Protein AF-0000000084405870 (afdb_homodimer)

pLDDT: mean 80.65, std 19.03, range [28.38, 98.62]

Radius of gyration: 29.76 Å; Cα contacts (8 Å, |Δi|>4): 780; chains: 2; bounding box: 58×84×65 Å

Nearest PDB structures (foldseek):
  8wt9-assembly1_D  TM=8.847E-01  e=5.067E-21  Escherichia coli
  8wt7-assembly1_C  TM=8.446E-01  e=1.705E-21  Escherichia coli
  8wt6-assembly1_D  TM=8.274E-01  e=4.726E-20  Escherichia coli
  5oen-assembly1_B  TM=4.008E-01  e=2.648E+00  Mus musculus
  8wt9-assembly1_D  TM=8.838E-01  e=2.246E-21  Escherichia coli

Sequence (552 aa):
MTHPTLVLGIDVAKAKFDVALLNAEDKYRSKVFPNTPVGYRQFLEWLTRHDAREAHLCMETTGAYGRDLARFLAQQQFVSVVNPAQIHAFGKTELTRAKTDKADARLIARYCQMHRPAPWVPPAEEIVILQALVHRLEDLLTLQTMENNRLEATEGPARESVETVLAVIQQQIDKVRQQIQSHIDQHPHLKKQKELLSSIPGIGDNTAATLLAFLCPLDRFRSVKQVVAYAGLNPCIRQSGQWAGKTPIAKAGNALLRTALYVTSRYKLGALSRAIMTHPTLVLGIDVAKAKFDVALLNAEDKYRSKVFPNTPVGYRQFLEWLTRHDAREAHLCMETTGAYGRDLARFLAQQQFVSVVNPAQIHAFGKTELTRAKTDKADARLIARYCQMHRPAPWVPPAEEIVILQALVHRLEDLLTLQTMENNRLEATEGPARESVETVLAVIQQQIDKVRQQIQSHIDQHPHLKKQKELLSSIPGIGDNTAATLLAFLCPLDRFRSVKQVVAYAGLNPCIRQSGQWAGKTPIAKAGNALLRTALYVTSRYKLGALSRAI

Organism: Acidithiobacillus ferrooxidans (NCBI:txid920)

Solvent-accessible surface area (backbone atoms only — not comparable to full-atom values): 29298 Å² total; per-residue (Å²): 128,85,66,70,67,34,24,25,4,37,32,62,39,75,68,30,30,26,36,17,37,32,41,81,82,75,46,76,50,69,53,75,37,48,59,42,76,68,24,50,52,50,49,52,49,51,27,49,77,65,74,39,64,75,25,43,33,24,31,49,60,46,68,63,50,28,50,64,56,50,52,57,38,44,75,74,36,56,28,20,61,39,29,50,68,57,54,52,52,52,37,62,74,65,66,63,78,72,86,42,62,65,48,46,2,41,50,37,12,51,48,35,64,74,65,58,67,52,70,46,74,79,72,53,67,72,38,53,53,43,36,43,38,50,52,43,45,52,51,40,53,50,51,45,51,55,40,52,56,45,45,76,55,41,62,68,71,40,24,53,50,38,52,53,53,44,52,52,41,52,53,46,43,55,50,47,53,50,49,49,52,52,53,32,64,75,31,65,73,49,35,56,51,41,55,52,45,53,68,30,73,77,39,46,71,67,42,36,51,46,46,51,34,69,50,54,62,46,77,78,31,90,38,44,66,47,48,42,49,51,30,62,70,51,80,73,73,65,72,88,83,78,79,66,77,71,69,55,58,43,72,70,60,24,52,54,39,31,53,40,42,50,51,28,50,76,25,63,49,65,54,50,42,73,68,66,130,85,67,67,67,33,24,24,4,36,32,64,39,75,67,31,32,25,36,18,37,32,42,82,84,74,46,76,52,68,53,74,37,47,58,44,77,68,23,51,53,51,49,53,50,50,27,50,76,65,76,40,67,72,26,42,34,24,32,50,60,45,68,63,52,28,50,63,54,50,52,57,38,45,76,74,36,56,28,21,61,38,28,50,67,57,54,52,53,51,37,61,74,66,65,63,78,73,88,43,61,64,49,46,2,41,50,39,13,50,47,37,64,74,64,57,65,53,69,47,74,79,74,55,67,73,37,53,52,42,36,43,38,50,51,44,44,52,52,40,52,51,50,44,51,56,39,52,57,46,46,76,54,42,61,68,72,40,25,53,51,38,50,55,53,45,52,52,43,53,53,47,44,54,50,46,54,50,50,50,51,52,54,34,64,73,31,67,71,50,35,54,51,42,54,54,44,51,70,31,74,78,39,45,71,67,40,37,50,46,46,52,34,69,50,54,63,48,76,78,31,89,36,42,64,48,49,42,49,52,30,61,69,51,80,74,73,64,72,89,84,80,80,65,76,72,71,54,60,43,70,71,60,26,53,53,38,31,54,41,43,50,51,29,48,76,24,64,51,66,54,48,41,74,69,65

Secondary structure (DSSP, 8-state):
----S-EEEEEE-SSEEEEEEE-TTS-EEEEEEESSHHHHHHHHHHHHHTT-TT-EEEEE--THHHHHHHHHHHTTS-EEEE-HHHHHHHHHHHT----SHHHHHHHHHHHHHHH-PPPP-PPPHHHHHHHHHHHHHHHHHHHHHHHHHHHHH--HHHHHHHHHHHHHHHHHHHHHHHHHHHHHHH-HHHHHHHHHHHTSTT--HHHHHHHHHHH-SGGG-S-HHHHHHHTT--TT----S---------HHHHHHHHHHHHHHHHS-THHHHHH-/----S-EEEEEE-SSEEEEEEE-TTS-EEEEEEESSHHHHHHHHHHHHHTT-TT-EEEEE--THHHHHHHHHHHTTS-EEEE-HHHHHHHHHHHT----SHHHHHHHHHHHHHHH-PPPP-PPPHHHHHHHHHHHHHHHHHHHHHHHHHHHHH--HHHHHHHHHHHHHHHHHHHHHHHHHHHHHHH-HHHHHHHHHHHTSTT--HHHHHHHHHHH-SGGG-SSHHHHHHHTT--S-----S---------HHHHHHHHHHHHHHHHS-THHHHHH-

Foldseek 3Di:
DPPLQKAKFWEWDQFKIKMWIQGNVRDIDIDMFTLDPVRLVVVCVVCVVVVNQAHEYEYEPPDPSCQVSLVVQLVRYQYYYAAVVVLVVQCVVVVDDDDDSNVSRSSRRVCCVVQVAHGDDDDDPLLVVLLVLLVVLVVLVVLLVVLVVVCVVDDDPVNVVSVVVNVVSVVVNVVSLVVNVVSQVVDPVSVVLLVLQVVFPQQDSSLSSLCSNFCPPVVVDQALVLLCVLLVVDPPPPDDDDPRNSRRTYPVSSVSNNVSVVSCVVPVSVSVRVSD/DPPLQKAKFWEWDQFKIKMWIQGNVRDIDIDMFTLDPVRLVVVCVVCVVVVNQAHAYEYEPPDPSCQVSLVVQLVRYQYAYAAVVVLVVQCVVVVDDDDDSNVSRSSRRVCCVVQVAHGDDDDDPLLVVLLVLLVVLVVLVVLLVVLVVVCVVDDDPVNVVSVVVNVVSVVVNVVSLVVSVVSQVVDPVSVVLLVLQVVFPQQDPSLSSLCSNFCPPVVVDPALVLLCVLLVVDPPPPDDDDPRHSSRTYPVSSVSNNVSVVSCVVPPSVSVRVSD

Structure (mmCIF, N/CA/C/O backbone):
data_AF-0000000084405870-model_v1
#
loop_
_entity.id
_entity.type
_entity.pdbx_description
1 polymer 'Uncharacterized protein'
#
loop_
_atom_site.group_PDB
_atom_site.id
_atom_site.type_symbol
_atom_site.label_atom_id
_atom_site.label_alt_id
_atom_site.label_comp_id
_atom_site.label_asym_id
_atom_site.label_entity_id
_atom_site.label_seq_id
_atom_site.pdbx_PDB_ins_code
_atom_site.Cartn_x
_atom_site.Cartn_y
_atom_site.Cartn_z
_atom_site.occupancy
_atom_site.B_iso_or_equiv
_atom_site.auth_seq_id
_atom_site.auth_comp_id
_atom_site.auth_asym_id
_atom_site.auth_atom_id
_atom_site.pdbx_PDB_model_num
ATOM 1 N N . MET A 1 1 ? -0.219 -49.469 -3.873 1 32.25 1 MET A N 1
ATOM 2 C CA . MET A 1 1 ? 0.465 -48.531 -4.77 1 32.25 1 MET A CA 1
ATOM 3 C C . MET A 1 1 ? 1.761 -48.031 -4.141 1 32.25 1 MET A C 1
ATOM 5 O O . MET A 1 1 ? 1.774 -47.625 -2.979 1 32.25 1 MET A O 1
ATOM 9 N N . THR A 1 2 ? 2.951 -48.438 -4.48 1 41.09 2 THR A N 1
ATOM 10 C CA . THR A 1 2 ? 4.246 -48.25 -3.834 1 41.09 2 THR A CA 1
ATOM 11 C C . THR A 1 2 ? 4.555 -46.781 -3.662 1 41.09 2 THR A C 1
ATOM 13 O O . THR A 1 2 ? 4.469 -46 -4.617 1 41.09 2 THR A O 1
ATOM 16 N N . HIS A 1 3 ? 4.191 -46.094 -2.576 1 49.72 3 HIS A N 1
ATOM 17 C CA . HIS A 1 3 ? 4.328 -44.688 -2.219 1 49.72 3 HIS A CA 1
ATOM 18 C C . HIS A 1 3 ? 5.652 -44.094 -2.723 1 49.72 3 HIS A C 1
ATOM 20 O O . HIS A 1 3 ? 6.684 -44.781 -2.664 1 49.72 3 HIS A O 1
ATOM 26 N N . PRO A 1 4 ? 5.547 -43.281 -3.785 1 57.09 4 PRO A N 1
ATOM 27 C CA . PRO A 1 4 ? 6.871 -42.812 -4.207 1 57.09 4 PRO A CA 1
ATOM 28 C C . PRO A 1 4 ? 7.812 -42.562 -3.029 1 57.09 4 PRO A C 1
ATOM 30 O O . PRO A 1 4 ? 7.402 -42 -2.014 1 57.09 4 PRO A O 1
ATOM 33 N N . THR A 1 5 ? 8.906 -43.312 -2.893 1 70.19 5 THR A N 1
ATOM 34 C CA . THR A 1 5 ? 9.906 -43.344 -1.835 1 70.19 5 THR A CA 1
ATOM 35 C C . THR A 1 5 ? 10.766 -42.094 -1.858 1 70.19 5 THR A C 1
ATOM 37 O O . THR A 1 5 ? 11.266 -41.656 -0.82 1 70.19 5 THR A O 1
ATOM 40 N N . LEU A 1 6 ? 10.695 -41.219 -3.018 1 90.88 6 LEU A N 1
ATOM 41 C CA . LEU A 1 6 ? 11.531 -40.031 -3.145 1 90.88 6 LEU A CA 1
ATOM 42 C C . LEU A 1 6 ? 10.68 -38.781 -3.273 1 90.88 6 LEU A C 1
ATOM 44 O O . LEU A 1 6 ? 9.688 -38.781 -4.012 1 90.88 6 LEU A O 1
ATOM 48 N N . VAL A 1 7 ? 10.977 -37.75 -2.42 1 96.06 7 VAL A N 1
ATOM 49 C CA . VAL A 1 7 ? 10.289 -36.469 -2.502 1 96.06 7 VAL A CA 1
ATOM 50 C C . VAL A 1 7 ? 11.305 -35.344 -2.754 1 96.06 7 VAL A C 1
ATOM 52 O O . VAL A 1 7 ? 12.469 -35.469 -2.373 1 96.06 7 VAL A O 1
ATOM 55 N N . LEU A 1 8 ? 10.82 -34.312 -3.432 1 97.31 8 LEU A N 1
ATOM 56 C CA . LEU A 1 8 ? 11.711 -33.188 -3.764 1 97.31 8 LEU A CA 1
ATOM 57 C C . LEU A 1 8 ? 11.016 -31.859 -3.551 1 97.31 8 LEU A C 1
ATOM 59 O O . LEU A 1 8 ? 9.891 -31.656 -4.012 1 97.31 8 LEU A O 1
ATOM 63 N N . GLY A 1 9 ? 11.664 -30.984 -2.77 1 97.56 9 GLY A N 1
ATOM 64 C CA . GLY A 1 9 ? 11.195 -29.625 -2.588 1 97.56 9 GLY A CA 1
ATOM 65 C C . GLY A 1 9 ? 11.859 -28.625 -3.527 1 97.56 9 GLY A C 1
ATOM 66 O O . GLY A 1 9 ? 13.055 -28.734 -3.799 1 97.56 9 GLY A O 1
ATOM 67 N N . ILE A 1 10 ? 11.078 -27.688 -4.035 1 97.31 10 ILE A N 1
ATOM 68 C CA . ILE A 1 10 ? 11.57 -26.656 -4.949 1 97.31 10 ILE A CA 1
ATOM 69 C C . ILE A 1 10 ? 11.25 -25.266 -4.391 1 97.31 10 ILE A C 1
ATOM 71 O O . ILE A 1 10 ? 10.086 -24.953 -4.141 1 97.31 10 ILE A O 1
ATOM 75 N N . ASP A 1 11 ? 12.242 -24.484 -4.176 1 95.44 11 ASP A N 1
ATOM 76 C CA . ASP A 1 11 ? 12.102 -23.062 -3.834 1 95.44 11 ASP A CA 1
ATOM 77 C C . ASP A 1 11 ? 12.461 -22.172 -5.02 1 95.44 11 ASP A C 1
ATOM 79 O O . ASP A 1 11 ? 13.625 -22.094 -5.414 1 95.44 11 ASP A O 1
ATOM 83 N N . VAL A 1 12 ? 11.477 -21.391 -5.52 1 94.88 12 VAL A N 1
ATOM 84 C CA . VAL A 1 12 ? 11.617 -20.719 -6.809 1 94.88 12 VAL A CA 1
ATOM 85 C C . VAL A 1 12 ? 11.859 -19.234 -6.582 1 94.88 12 VAL A C 1
ATOM 87 O O . VAL A 1 12 ? 11.117 -18.578 -5.844 1 94.88 12 VAL A O 1
ATOM 90 N N . ALA A 1 13 ? 12.891 -18.734 -7.195 1 91.25 13 ALA A N 1
ATOM 91 C CA . ALA A 1 13 ? 13.18 -17.297 -7.273 1 91.25 13 ALA A CA 1
ATOM 92 C C . ALA A 1 13 ? 13.188 -16.828 -8.727 1 91.25 13 ALA A C 1
ATOM 94 O O . ALA A 1 13 ? 12.938 -17.609 -9.641 1 91.25 13 ALA A O 1
ATOM 95 N N . LYS A 1 14 ? 13.375 -15.586 -8.891 1 87.56 14 LYS A N 1
ATOM 96 C CA . LYS A 1 14 ? 13.297 -14.969 -10.219 1 87.56 14 LYS A CA 1
ATOM 97 C C . LYS A 1 14 ? 14.32 -15.578 -11.164 1 87.56 14 LYS A C 1
ATOM 99 O O . LYS A 1 14 ? 13.977 -16.016 -12.266 1 87.56 14 LYS A O 1
ATOM 104 N N . ALA A 1 15 ? 15.531 -15.727 -10.734 1 92.44 15 ALA A N 1
ATOM 105 C CA . ALA A 1 15 ? 16.625 -16.094 -11.641 1 92.44 15 ALA A CA 1
ATOM 106 C C . ALA A 1 15 ? 16.984 -17.562 -11.492 1 92.44 15 ALA A C 1
ATOM 108 O O . ALA A 1 15 ? 17.625 -18.141 -12.375 1 92.44 15 ALA A O 1
ATOM 109 N N . LYS A 1 16 ? 16.609 -18.078 -10.375 1 95.56 16 LYS A N 1
ATOM 110 C CA . LYS A 1 16 ? 17.016 -19.453 -10.078 1 95.56 16 LYS A CA 1
ATOM 111 C C . LYS A 1 16 ? 15.977 -20.172 -9.219 1 95.56 16 LYS A C 1
ATOM 113 O O . LYS A 1 16 ? 15.039 -19.547 -8.719 1 95.56 16 LYS A O 1
ATOM 118 N N . PHE A 1 17 ? 16.109 -21.469 -9.156 1 96.75 17 PHE A N 1
ATOM 119 C CA . PHE A 1 17 ? 15.336 -22.219 -8.172 1 96.75 17 PHE A CA 1
ATOM 120 C C . PHE A 1 17 ? 16.203 -23.281 -7.488 1 96.75 17 PHE A C 1
ATOM 122 O O . PHE A 1 17 ? 17.078 -23.859 -8.117 1 96.75 17 PHE A O 1
ATOM 129 N N . ASP A 1 18 ? 16.047 -23.391 -6.184 1 97.5 18 ASP A N 1
ATOM 130 C CA . ASP A 1 18 ? 16.75 -24.359 -5.34 1 97.5 18 ASP A CA 1
ATOM 131 C C . ASP A 1 18 ? 15.922 -25.641 -5.164 1 97.5 18 ASP A C 1
ATOM 133 O O . ASP A 1 18 ? 14.711 -25.578 -4.977 1 97.5 18 ASP A O 1
ATOM 137 N N . VAL A 1 19 ? 16.656 -26.812 -5.25 1 98.06 19 VAL A N 1
ATOM 138 C CA . VAL A 1 19 ? 15.938 -28.078 -5.09 1 98.06 19 VAL A CA 1
ATOM 139 C C . VAL A 1 19 ? 16.594 -28.891 -3.979 1 98.06 19 VAL A C 1
ATOM 141 O O . VAL A 1 19 ? 17.781 -28.766 -3.723 1 98.06 19 VAL A O 1
ATOM 144 N N . ALA A 1 20 ? 15.812 -29.641 -3.34 1 97.94 20 ALA A N 1
ATOM 145 C CA . ALA A 1 20 ? 16.266 -30.594 -2.318 1 97.94 20 ALA A CA 1
ATOM 146 C C . ALA A 1 20 ? 15.578 -31.938 -2.473 1 97.94 20 ALA A C 1
ATOM 148 O O . ALA A 1 20 ? 14.367 -32.062 -2.254 1 97.94 20 ALA A O 1
ATOM 149 N N . LEU A 1 21 ? 16.328 -32.906 -2.854 1 97.56 21 LEU A N 1
ATOM 150 C CA . LEU A 1 21 ? 15.844 -34.281 -2.98 1 97.56 21 LEU A CA 1
ATOM 151 C C . LEU A 1 21 ? 15.984 -35.031 -1.663 1 97.56 21 LEU A C 1
ATOM 153 O O . LEU A 1 21 ? 17.078 -35.125 -1.112 1 97.56 21 LEU A O 1
ATOM 157 N N . LEU A 1 22 ? 14.883 -35.406 -1.164 1 95.88 22 LEU A N 1
ATOM 158 C CA . LEU A 1 22 ? 14.844 -36.156 0.083 1 95.88 22 LEU A CA 1
ATOM 159 C C . LEU A 1 22 ? 14.633 -37.625 -0.188 1 95.88 22 LEU A C 1
ATOM 161 O O . LEU A 1 22 ? 13.625 -38.031 -0.789 1 95.88 22 LEU A O 1
ATOM 165 N N . ASN A 1 23 ? 15.633 -38.438 0.302 1 89.88 23 ASN A N 1
ATOM 166 C CA . ASN A 1 23 ? 15.516 -39.875 0.049 1 89.88 23 ASN A CA 1
ATOM 167 C C . ASN A 1 23 ? 14.914 -40.594 1.243 1 89.88 23 ASN A C 1
ATOM 169 O O . ASN A 1 23 ? 14.484 -39.969 2.213 1 89.88 23 ASN A O 1
ATOM 173 N N . ALA A 1 24 ? 14.859 -41.938 1.13 1 85.81 24 ALA A N 1
ATOM 174 C CA . ALA A 1 24 ? 14.203 -42.781 2.135 1 85.81 24 ALA A CA 1
ATOM 175 C C . ALA A 1 24 ? 14.984 -42.75 3.449 1 85.81 24 ALA A C 1
ATOM 177 O O . ALA A 1 24 ? 14.422 -43.031 4.512 1 85.81 24 ALA A O 1
ATOM 178 N N . GLU A 1 25 ? 16.266 -42.5 3.396 1 87.75 25 GLU A N 1
ATOM 179 C CA . GLU A 1 25 ? 17.109 -42.469 4.582 1 87.75 25 GLU A CA 1
ATOM 180 C C . GLU A 1 25 ? 17.141 -41.062 5.207 1 87.75 25 GLU A C 1
ATOM 182 O O . GLU A 1 25 ? 17.969 -40.781 6.074 1 87.75 25 GLU A O 1
ATOM 187 N N . ASP A 1 26 ? 16.25 -40.188 4.73 1 89.44 26 ASP A N 1
ATOM 188 C CA . ASP A 1 26 ? 16.109 -38.812 5.234 1 89.44 26 ASP A CA 1
ATOM 189 C C . ASP A 1 26 ? 17.391 -38 4.988 1 89.44 26 ASP A C 1
ATOM 191 O O . ASP A 1 26 ? 17.797 -37.219 5.836 1 89.44 26 ASP A O 1
ATOM 195 N N . LYS A 1 27 ? 18.062 -38.375 3.914 1 92.81 27 LYS A N 1
ATOM 196 C CA . LYS A 1 27 ? 19.219 -37.594 3.465 1 92.81 27 LYS A CA 1
ATOM 197 C C . LYS A 1 27 ? 18.844 -36.688 2.297 1 92.81 27 LYS A C 1
ATOM 199 O O . LYS A 1 27 ? 18.109 -37.094 1.398 1 92.81 27 LYS A O 1
ATOM 204 N N . TYR A 1 28 ? 19.406 -35.469 2.357 1 95.56 28 TYR A N 1
ATOM 205 C CA . TYR A 1 28 ? 19.078 -34.5 1.337 1 95.56 28 TYR A CA 1
ATOM 206 C C . TYR A 1 28 ? 20.188 -34.375 0.295 1 95.56 28 TYR A C 1
ATOM 208 O O . TYR A 1 28 ? 21.359 -34.438 0.631 1 95.56 28 TYR A O 1
ATOM 216 N N . ARG A 1 29 ? 19.875 -34.312 -0.901 1 96.19 29 ARG A N 1
ATOM 217 C CA . ARG A 1 29 ? 20.719 -33.844 -1.995 1 96.19 29 ARG A CA 1
ATOM 218 C C . ARG A 1 29 ? 20.188 -32.562 -2.605 1 96.19 29 ARG A C 1
ATOM 220 O O . ARG A 1 29 ? 19.047 -32.5 -3.07 1 96.19 29 ARG A O 1
ATOM 227 N N . SER A 1 30 ? 20.969 -31.531 -2.557 1 96.75 30 SER A N 1
ATOM 228 C CA . SER A 1 30 ? 20.516 -30.219 -2.992 1 96.75 30 SER A CA 1
ATOM 229 C C . SER A 1 30 ? 21.25 -29.766 -4.242 1 96.75 30 SER A C 1
ATOM 231 O O . SER A 1 30 ? 22.391 -30.188 -4.492 1 96.75 30 SER A O 1
ATOM 233 N N . LYS A 1 31 ? 20.672 -28.953 -5.012 1 97.88 31 LYS A N 1
ATOM 234 C CA . LYS A 1 31 ? 21.25 -28.344 -6.203 1 97.88 31 LYS A CA 1
ATOM 235 C C . LYS A 1 31 ? 20.5 -27.078 -6.59 1 97.88 31 LYS A C 1
ATOM 237 O O . LYS A 1 31 ? 19.375 -26.859 -6.141 1 97.88 31 LYS A O 1
ATOM 242 N N . VAL A 1 32 ? 21.125 -26.219 -7.316 1 98.19 32 VAL A N 1
ATOM 243 C CA . VAL A 1 32 ? 20.516 -24.969 -7.801 1 98.19 32 VAL A CA 1
ATOM 244 C C . VAL A 1 32 ? 20.5 -24.969 -9.328 1 98.19 32 VAL A C 1
ATOM 246 O O . VAL A 1 32 ? 21.484 -25.375 -9.961 1 98.19 32 VAL A O 1
ATOM 249 N N . PHE A 1 33 ? 19.422 -24.531 -9.93 1 98.12 33 PHE A N 1
ATOM 250 C CA . PHE A 1 33 ? 19.297 -24.438 -11.375 1 98.12 33 PHE A CA 1
ATOM 251 C C . PHE A 1 33 ? 18.812 -23.062 -11.789 1 98.12 33 PHE A C 1
ATOM 253 O O . PHE A 1 33 ? 18.109 -22.391 -11.031 1 98.12 33 PHE A O 1
ATOM 260 N N . PRO A 1 34 ? 19.203 -22.609 -13.031 1 97.56 34 PRO A N 1
ATOM 261 C CA . PRO A 1 34 ? 18.609 -21.375 -13.555 1 97.56 34 PRO A CA 1
ATOM 262 C C . PRO A 1 34 ? 17.109 -21.5 -13.805 1 97.56 34 PRO A C 1
ATOM 264 O O . PRO A 1 34 ? 16.625 -22.547 -14.242 1 97.56 34 PRO A O 1
ATOM 267 N N . ASN A 1 35 ? 16.328 -20.484 -13.453 1 95.31 35 ASN A N 1
ATOM 268 C CA . ASN A 1 35 ? 14.898 -20.453 -13.711 1 95.31 35 ASN A CA 1
ATOM 269 C C . ASN A 1 35 ? 14.602 -20.078 -15.164 1 95.31 35 ASN A C 1
ATOM 271 O O . ASN A 1 35 ? 14.031 -19.031 -15.43 1 95.31 35 ASN A O 1
ATOM 275 N N . THR A 1 36 ? 15.062 -20.938 -16.062 1 95.5 36 THR A N 1
ATOM 276 C CA . THR A 1 36 ? 14.922 -20.844 -17.516 1 95.5 36 THR A CA 1
ATOM 277 C C . THR A 1 36 ? 14.633 -22.219 -18.125 1 95.5 36 THR A C 1
ATOM 279 O O . THR A 1 36 ? 14.844 -23.25 -17.469 1 95.5 36 THR A O 1
ATOM 282 N N . PRO A 1 37 ? 14.148 -22.266 -19.359 1 95.25 37 PRO A N 1
ATOM 283 C CA . PRO A 1 37 ? 13.898 -23.562 -20 1 95.25 37 PRO A CA 1
ATOM 284 C C . PRO A 1 37 ? 15.133 -24.453 -20.016 1 95.25 37 PRO A C 1
ATOM 286 O O . PRO A 1 37 ? 15.008 -25.672 -19.844 1 95.25 37 PRO A O 1
ATOM 289 N N . VAL A 1 38 ? 16.281 -23.797 -20.156 1 97.06 38 VAL A N 1
ATOM 290 C CA . VAL A 1 38 ? 17.531 -24.562 -20.109 1 97.06 38 VAL A CA 1
ATOM 291 C C . VAL A 1 38 ? 17.703 -25.156 -18.719 1 97.06 38 VAL A C 1
ATOM 293 O O . VAL A 1 38 ? 18.047 -26.344 -18.578 1 97.06 38 VAL A O 1
ATOM 296 N N . GLY A 1 39 ? 17.406 -24.375 -17.719 1 97.69 39 GLY A N 1
ATOM 297 C CA . GLY A 1 39 ? 17.5 -24.859 -16.359 1 97.69 39 GLY A CA 1
ATOM 298 C C . GLY A 1 39 ? 16.516 -25.953 -16.047 1 97.69 39 GLY A C 1
ATOM 299 O O . GLY A 1 39 ? 16.828 -26.875 -15.273 1 97.69 39 GLY A O 1
ATOM 300 N N . TYR A 1 40 ? 15.367 -25.938 -16.641 1 97.12 40 TYR A N 1
ATOM 301 C CA . TYR A 1 40 ? 14.359 -26.984 -16.453 1 97.12 40 TYR A CA 1
ATOM 302 C C . TYR A 1 40 ? 14.852 -28.328 -16.953 1 97.12 40 TYR A C 1
ATOM 304 O O . TYR A 1 40 ? 14.695 -29.344 -16.281 1 97.12 40 TYR A O 1
ATOM 312 N N . ARG A 1 41 ? 15.438 -28.266 -18.094 1 96.38 41 ARG A N 1
ATOM 313 C CA . ARG A 1 41 ? 15.945 -29.5 -18.703 1 96.38 41 ARG A CA 1
ATOM 314 C C . ARG A 1 41 ? 17.109 -30.062 -17.906 1 96.38 41 ARG A C 1
ATOM 316 O O . ARG A 1 41 ? 17.188 -31.281 -17.703 1 96.38 41 ARG A O 1
ATOM 323 N N . GLN A 1 42 ? 17.922 -29.109 -17.438 1 97.81 42 GLN A N 1
ATOM 324 C CA . GLN A 1 42 ? 19.031 -29.547 -16.609 1 97.81 42 GLN A CA 1
ATOM 325 C C . GLN A 1 42 ? 18.531 -30.219 -15.328 1 97.81 42 GLN A C 1
ATOM 327 O O . GLN A 1 42 ? 19.125 -31.203 -14.867 1 97.81 42 GLN A O 1
ATOM 332 N N . PHE A 1 43 ? 17.516 -29.688 -14.836 1 97.5 43 PHE A N 1
ATOM 333 C CA . PHE A 1 43 ? 16.906 -30.234 -13.625 1 97.5 43 PHE A CA 1
ATOM 334 C C . PHE A 1 43 ? 16.391 -31.641 -13.859 1 97.5 43 PHE A C 1
ATOM 336 O O . PHE A 1 43 ? 16.656 -32.562 -13.078 1 97.5 43 PHE A O 1
ATOM 343 N N . LEU A 1 44 ? 15.719 -31.891 -14.953 1 96.06 44 LEU A N 1
ATOM 344 C CA . LEU A 1 44 ? 15.203 -33.219 -15.297 1 96.06 44 LEU A CA 1
ATOM 345 C C . LEU A 1 44 ? 16.344 -34.219 -15.484 1 96.06 44 LEU A C 1
ATOM 347 O O . LEU A 1 44 ? 16.25 -35.375 -15.062 1 96.06 44 LEU A O 1
ATOM 351 N N . GLU A 1 45 ? 17.422 -33.688 -16.109 1 96.75 45 GLU A N 1
ATOM 352 C CA . GLU A 1 45 ? 18.594 -34.531 -16.297 1 96.75 45 GLU A CA 1
ATOM 353 C 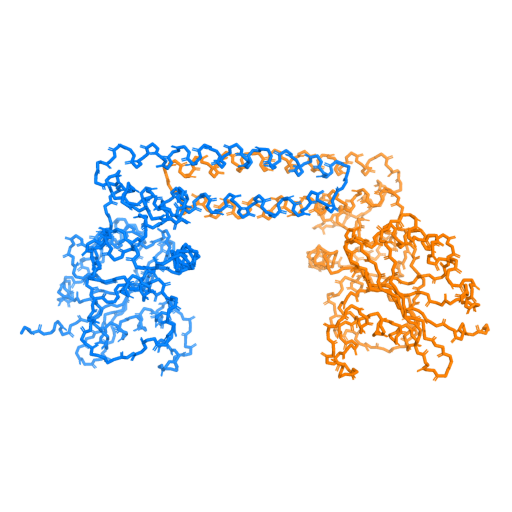C . GLU A 1 45 ? 19.203 -34.938 -14.953 1 96.75 45 GLU A C 1
ATOM 355 O O . GLU A 1 45 ? 19.609 -36.094 -14.766 1 96.75 45 GLU A O 1
ATOM 360 N N . TRP A 1 46 ? 19.234 -33.969 -14.164 1 97.25 46 TRP A N 1
ATOM 361 C CA . TRP A 1 46 ? 19.766 -34.188 -12.82 1 97.25 46 TRP A CA 1
ATOM 362 C C . TRP A 1 46 ? 18.906 -35.219 -12.086 1 97.25 46 TRP A C 1
ATOM 364 O O . TRP A 1 46 ? 19.438 -36.125 -11.414 1 97.25 46 TRP A O 1
ATOM 374 N N . LEU A 1 47 ? 17.625 -35.125 -12.172 1 95.56 47 LEU A N 1
ATOM 375 C CA . LEU A 1 47 ? 16.719 -36.125 -11.578 1 95.56 47 LEU A CA 1
ATOM 376 C C . LEU A 1 47 ? 16.984 -37.5 -12.141 1 95.56 47 LEU A C 1
ATOM 378 O O . LEU A 1 47 ? 16.984 -38.5 -11.391 1 95.56 47 LEU A O 1
ATOM 382 N N . THR A 1 48 ? 17.188 -37.594 -13.406 1 94.81 48 THR A N 1
ATOM 383 C CA . THR A 1 48 ? 17.453 -38.875 -14.078 1 94.81 48 THR A CA 1
ATOM 384 C C . THR A 1 48 ? 18.75 -39.469 -13.57 1 94.81 48 THR A C 1
ATOM 386 O O . THR A 1 48 ? 18.812 -40.688 -13.266 1 94.81 48 THR A O 1
ATOM 389 N N . ARG A 1 49 ? 19.781 -38.656 -13.453 1 95.56 49 ARG A N 1
ATOM 390 C CA . ARG A 1 49 ? 21.094 -39.094 -13.008 1 95.56 49 ARG A CA 1
ATOM 391 C C . ARG A 1 49 ? 21.031 -39.656 -11.594 1 95.56 49 ARG A C 1
ATOM 393 O O . ARG A 1 49 ? 21.781 -40.594 -11.25 1 95.56 49 ARG A O 1
ATOM 400 N N . HIS A 1 50 ? 20.094 -39.188 -10.867 1 94.31 50 HIS A N 1
ATOM 401 C CA . HIS A 1 50 ? 20 -39.625 -9.477 1 94.31 50 HIS A CA 1
ATOM 402 C C . HIS A 1 50 ? 18.844 -40.594 -9.281 1 94.31 50 HIS A C 1
ATOM 404 O O . HIS A 1 50 ? 18.359 -40.781 -8.156 1 94.31 50 HIS A O 1
ATOM 410 N N . ASP A 1 51 ? 18.312 -41.156 -10.344 1 92.12 51 ASP A N 1
ATOM 411 C CA . ASP A 1 51 ? 17.219 -42.125 -10.344 1 92.12 51 ASP A CA 1
ATOM 412 C C . ASP A 1 51 ? 16.016 -41.594 -9.57 1 92.12 51 ASP A C 1
ATOM 414 O O . ASP A 1 51 ? 15.445 -42.312 -8.742 1 92.12 51 ASP A O 1
ATOM 418 N N . ALA A 1 52 ? 15.695 -40.281 -9.836 1 92.69 52 ALA A N 1
ATOM 419 C CA . ALA A 1 52 ? 14.641 -39.625 -9.07 1 92.69 52 ALA A CA 1
ATOM 420 C C . ALA A 1 52 ? 13.555 -39.062 -9.992 1 92.69 52 ALA A C 1
ATOM 422 O O . ALA A 1 52 ? 12.836 -38.125 -9.625 1 92.69 52 ALA A O 1
ATOM 423 N N . ARG A 1 53 ? 13.375 -39.562 -11.164 1 91.69 53 ARG A N 1
ATOM 424 C CA . ARG A 1 53 ? 12.391 -39.094 -12.125 1 91.69 53 ARG A CA 1
ATOM 425 C C . ARG A 1 53 ? 10.969 -39.312 -11.617 1 91.69 53 ARG A C 1
ATOM 427 O O . ARG A 1 53 ? 10.047 -38.594 -11.992 1 91.69 53 ARG A O 1
ATOM 434 N N . GLU A 1 54 ? 10.875 -40.312 -10.719 1 91.12 54 GLU A N 1
ATOM 435 C CA . GLU A 1 54 ? 9.539 -40.625 -10.211 1 91.12 54 GLU A CA 1
ATOM 436 C C . GLU A 1 54 ? 9.273 -39.938 -8.875 1 91.12 54 GLU A C 1
ATOM 438 O O . GLU A 1 54 ? 8.25 -40.188 -8.234 1 91.12 54 GLU A O 1
ATOM 443 N N . ALA A 1 55 ? 10.188 -39.094 -8.562 1 93.94 55 ALA A N 1
ATOM 444 C CA . ALA A 1 55 ? 10.023 -38.375 -7.293 1 93.94 55 ALA A CA 1
ATOM 445 C C . ALA A 1 55 ? 8.789 -37.5 -7.316 1 93.94 55 ALA A C 1
ATOM 447 O O . ALA A 1 55 ? 8.43 -36.938 -8.367 1 93.94 55 ALA A O 1
ATOM 448 N N . HIS A 1 56 ? 8.141 -37.344 -6.137 1 95.25 56 HIS A N 1
ATOM 449 C CA . HIS A 1 56 ? 7.078 -36.344 -5.949 1 95.25 56 HIS A CA 1
ATOM 450 C C . HIS A 1 56 ? 7.652 -34.938 -5.754 1 95.25 56 HIS A C 1
ATOM 452 O O . HIS A 1 56 ? 8.266 -34.656 -4.719 1 95.25 56 HIS A O 1
ATOM 458 N N . LEU A 1 57 ? 7.445 -34.125 -6.746 1 96.81 57 LEU A N 1
ATOM 459 C CA . LEU A 1 57 ? 7.941 -32.75 -6.676 1 96.81 57 LEU A CA 1
ATOM 460 C C . LEU A 1 57 ? 6.926 -31.844 -5.988 1 96.81 57 LEU A C 1
ATOM 462 O O . LEU A 1 57 ? 5.719 -32 -6.184 1 96.81 57 LEU A O 1
ATOM 466 N N . CYS A 1 58 ? 7.488 -30.953 -5.195 1 96.06 58 CYS A N 1
ATOM 467 C CA . CYS A 1 58 ? 6.633 -30 -4.492 1 96.06 58 CYS A CA 1
ATOM 468 C C . CYS A 1 58 ? 7.234 -28.609 -4.512 1 96.06 58 CYS A C 1
ATOM 470 O O . CYS A 1 58 ? 8.438 -28.438 -4.316 1 96.06 58 CYS A O 1
ATOM 472 N N . MET A 1 59 ? 6.422 -27.609 -4.863 1 95 59 MET A N 1
ATOM 473 C CA . MET A 1 59 ? 6.887 -26.234 -4.832 1 95 59 MET A CA 1
ATOM 474 C C . MET A 1 59 ? 5.812 -25.312 -4.254 1 95 59 MET A C 1
ATOM 476 O O . MET A 1 59 ? 4.648 -25.688 -4.16 1 95 59 MET A O 1
ATOM 480 N N . GLU A 1 60 ? 6.289 -24.141 -3.807 1 89.44 60 GLU A N 1
ATOM 481 C CA . GLU A 1 60 ? 5.355 -23.125 -3.311 1 89.44 60 GLU A CA 1
ATOM 482 C C . GLU A 1 60 ? 4.848 -22.234 -4.441 1 89.44 60 GLU A C 1
ATOM 484 O O . GLU A 1 60 ? 5.539 -22.047 -5.441 1 89.44 60 GLU A O 1
ATOM 489 N N . THR A 1 61 ? 3.584 -21.812 -4.223 1 75.06 61 THR A N 1
ATOM 490 C CA . THR A 1 61 ? 3.07 -20.812 -5.148 1 75.06 61 THR A CA 1
ATOM 491 C C . THR A 1 61 ? 3.918 -19.547 -5.098 1 75.06 61 THR A C 1
ATOM 493 O O . THR A 1 61 ? 4.078 -18.938 -4.039 1 75.06 61 THR A O 1
ATOM 496 N N . THR A 1 62 ? 4.895 -19.312 -5.922 1 63.28 62 THR A N 1
ATOM 497 C CA . THR A 1 62 ? 5.816 -18.188 -5.859 1 63.28 62 THR A CA 1
ATOM 498 C C . THR A 1 62 ? 5.438 -17.125 -6.883 1 63.28 62 THR A C 1
ATOM 500 O O . THR A 1 62 ? 6.312 -16.5 -7.492 1 63.28 62 THR A O 1
ATOM 503 N N . GLY A 1 63 ? 4.18 -16.859 -6.977 1 65.31 63 GLY A N 1
ATOM 504 C CA . GLY A 1 63 ? 3.787 -15.797 -7.891 1 65.31 63 GLY A CA 1
ATOM 505 C C . GLY A 1 63 ? 4.168 -16.078 -9.328 1 65.31 63 GLY A C 1
ATOM 506 O O . GLY A 1 63 ? 4.074 -17.219 -9.789 1 65.31 63 GLY A O 1
ATOM 507 N N . ALA A 1 64 ? 4.746 -15.023 -10.148 1 70.19 64 ALA A N 1
ATOM 508 C CA . ALA A 1 64 ? 5.023 -15.102 -11.578 1 70.19 64 ALA A CA 1
ATOM 509 C C . ALA A 1 64 ? 6.266 -15.945 -11.859 1 70.19 64 ALA A C 1
ATOM 511 O O . ALA A 1 64 ? 6.383 -16.562 -12.922 1 70.19 64 ALA A O 1
ATOM 512 N N . TYR A 1 65 ? 7.027 -16.219 -10.828 1 79.25 65 TYR A N 1
ATOM 513 C CA . TYR A 1 65 ? 8.328 -16.828 -11.086 1 79.25 65 TYR A CA 1
ATOM 514 C C . TYR A 1 65 ? 8.211 -18.359 -11.141 1 79.25 65 TYR A C 1
ATOM 516 O O . TYR A 1 65 ? 9.086 -19.031 -11.688 1 79.25 65 TYR A O 1
ATOM 524 N N . GLY A 1 66 ? 7.215 -18.875 -10.562 1 87.19 66 GLY A N 1
ATOM 525 C CA . GLY A 1 66 ? 7.117 -20.328 -10.484 1 87.19 66 GLY A CA 1
ATOM 526 C C . GLY A 1 66 ? 6.16 -20.922 -11.5 1 87.19 66 GLY A C 1
ATOM 527 O O . GLY A 1 66 ? 6.141 -22.141 -11.711 1 87.19 66 GLY A O 1
ATOM 528 N N . ARG A 1 67 ? 5.504 -20.094 -12.203 1 82.56 67 ARG A N 1
ATOM 529 C CA . ARG A 1 67 ? 4.43 -20.547 -13.078 1 82.56 67 ARG A CA 1
ATOM 530 C C . ARG A 1 67 ? 4.977 -21.375 -14.234 1 82.56 67 ARG A C 1
ATOM 532 O O . ARG A 1 67 ? 4.469 -22.453 -14.523 1 82.56 67 ARG A O 1
ATOM 539 N N . ASP A 1 68 ? 5.949 -20.969 -14.891 1 87 68 ASP A N 1
ATOM 540 C CA . ASP A 1 68 ? 6.508 -21.656 -16.047 1 87 68 ASP A CA 1
ATOM 541 C C . ASP A 1 68 ? 7.141 -22.984 -15.633 1 87 68 ASP A C 1
ATOM 543 O O . ASP A 1 68 ? 6.973 -24 -16.312 1 87 68 ASP A O 1
ATOM 547 N N . LEU A 1 69 ? 7.82 -22.906 -14.547 1 93 69 LEU A N 1
ATOM 548 C CA . LEU A 1 69 ? 8.422 -24.141 -14.055 1 93 69 LEU A CA 1
ATOM 549 C C . LEU A 1 69 ? 7.355 -25.156 -13.688 1 93 69 LEU A C 1
ATOM 551 O O . LEU A 1 69 ? 7.457 -26.328 -14.07 1 93 69 LEU A O 1
ATOM 555 N N . ALA A 1 70 ? 6.352 -24.719 -12.992 1 91.19 70 ALA A N 1
ATOM 556 C CA . ALA A 1 70 ? 5.258 -25.594 -12.602 1 91.19 70 ALA A CA 1
ATOM 557 C C . ALA A 1 70 ? 4.605 -26.234 -13.82 1 91.19 70 ALA A C 1
ATOM 559 O O . ALA A 1 70 ? 4.359 -27.438 -13.844 1 91.19 70 ALA A O 1
ATOM 560 N N . ARG A 1 71 ? 4.332 -25.5 -14.828 1 87.44 71 ARG A N 1
ATOM 561 C CA . ARG A 1 71 ? 3.701 -25.984 -16.047 1 87.44 71 ARG A CA 1
ATOM 562 C C . ARG A 1 71 ? 4.602 -27 -16.766 1 87.44 71 ARG A C 1
ATOM 564 O O . ARG A 1 71 ? 4.129 -28.031 -17.234 1 87.44 71 ARG A O 1
ATOM 571 N N . PHE A 1 72 ? 5.824 -26.672 -16.844 1 92.44 72 PHE A N 1
ATOM 572 C CA . PHE A 1 72 ? 6.801 -27.562 -17.453 1 92.44 72 PHE A CA 1
ATOM 573 C C . PHE A 1 72 ? 6.824 -28.906 -16.75 1 92.44 72 PHE A C 1
ATOM 575 O O . PHE A 1 72 ? 6.75 -29.953 -17.391 1 92.44 72 PHE A O 1
ATOM 582 N N . LEU A 1 73 ? 6.855 -28.797 -15.438 1 94.06 73 LEU A N 1
ATOM 583 C CA . LEU A 1 73 ? 6.977 -30.016 -14.641 1 94.06 73 LEU A CA 1
ATOM 584 C C . LEU A 1 73 ? 5.684 -30.812 -14.672 1 94.06 73 LEU A C 1
ATOM 586 O O . LEU A 1 73 ? 5.715 -32.062 -14.656 1 94.06 73 LEU A O 1
ATOM 590 N N . ALA A 1 74 ? 4.594 -30.109 -14.672 1 90.69 74 ALA A N 1
ATOM 591 C CA . ALA A 1 74 ? 3.293 -30.781 -14.672 1 90.69 74 ALA A CA 1
ATOM 592 C C . ALA A 1 74 ? 3.129 -31.672 -15.906 1 90.69 74 ALA A C 1
ATOM 594 O O . ALA A 1 74 ? 2.371 -32.625 -15.883 1 90.69 74 ALA A O 1
ATOM 595 N N . GLN A 1 75 ? 3.812 -31.391 -16.922 1 89.06 75 GLN A N 1
ATOM 596 C CA . GLN A 1 75 ? 3.76 -32.156 -18.156 1 89.06 75 GLN A CA 1
ATOM 597 C C . GLN A 1 75 ? 4.645 -33.406 -18.062 1 89.06 75 GLN A C 1
ATOM 599 O O . GLN A 1 75 ? 4.48 -34.344 -18.828 1 89.06 75 GLN A O 1
ATOM 604 N N . GLN A 1 76 ? 5.547 -33.375 -17.125 1 85.88 76 GLN A N 1
ATOM 605 C CA . GLN A 1 76 ? 6.586 -34.406 -17.094 1 85.88 76 GLN A CA 1
ATOM 606 C C . GLN A 1 76 ? 6.414 -35.312 -15.883 1 85.88 76 GLN A C 1
ATOM 608 O O . GLN A 1 76 ? 6.754 -36.5 -15.945 1 85.88 76 GLN A O 1
ATOM 613 N N . GLN A 1 77 ? 6.082 -34.625 -14.844 1 84.69 77 GLN A N 1
ATOM 614 C CA . GLN A 1 77 ? 6.168 -35.344 -13.578 1 84.69 77 GLN A CA 1
ATOM 615 C C . GLN A 1 77 ? 5.035 -34.938 -12.641 1 84.69 77 GLN A C 1
ATOM 617 O O . GLN A 1 77 ? 4.246 -34.062 -12.953 1 84.69 77 GLN A O 1
ATOM 622 N N . PHE A 1 78 ? 4.98 -35.812 -11.562 1 86.69 78 PHE A N 1
ATOM 623 C CA . PHE A 1 78 ? 4.07 -35.531 -10.461 1 86.69 78 PHE A CA 1
ATOM 624 C C . PHE A 1 78 ? 4.566 -34.312 -9.664 1 86.69 78 PHE A C 1
ATOM 626 O O . PHE A 1 78 ? 5.605 -34.406 -9 1 86.69 78 PHE A O 1
ATOM 633 N N . VAL A 1 79 ? 3.898 -33.156 -9.859 1 93.12 79 VAL A N 1
ATOM 634 C CA . VAL A 1 79 ? 4.305 -31.969 -9.133 1 93.12 79 VAL A CA 1
ATOM 635 C C . VAL A 1 79 ? 3.113 -31.391 -8.383 1 93.12 79 VAL A C 1
ATOM 637 O O . VAL A 1 79 ? 1.995 -31.359 -8.906 1 93.12 79 VAL A O 1
ATOM 640 N N . SER A 1 80 ? 3.447 -31.062 -7.156 1 91.44 80 SER A N 1
ATOM 641 C CA . SER A 1 80 ? 2.461 -30.359 -6.344 1 91.44 80 SER A CA 1
ATOM 642 C C . SER A 1 80 ? 2.855 -28.906 -6.133 1 91.44 80 SER A C 1
ATOM 644 O O . SER A 1 80 ? 4.035 -28.594 -5.965 1 91.44 80 SER A O 1
ATOM 646 N N . VAL A 1 81 ? 1.852 -28.047 -6.273 1 89.25 81 VAL A N 1
ATOM 647 C CA . VAL A 1 81 ? 2.025 -26.625 -5.965 1 89.25 81 VAL A CA 1
ATOM 648 C C . VAL A 1 81 ? 1.194 -26.266 -4.738 1 89.25 81 VAL A C 1
ATOM 650 O O . VAL A 1 81 ? -0.032 -26.391 -4.75 1 89.25 81 VAL A O 1
ATOM 653 N N . VAL A 1 82 ? 1.999 -25.781 -3.664 1 84.69 82 VAL A N 1
ATOM 654 C CA . VAL A 1 82 ? 1.362 -25.641 -2.359 1 84.69 82 VAL A CA 1
ATOM 655 C C . VAL A 1 82 ? 1.367 -24.172 -1.942 1 84.69 82 VAL A C 1
ATOM 657 O O . VAL A 1 82 ? 2.297 -23.422 -2.268 1 84.69 82 VAL A O 1
ATOM 660 N N . ASN A 1 83 ? 0.354 -23.781 -1.233 1 76.31 83 ASN A N 1
ATOM 661 C CA . ASN A 1 83 ? 0.241 -22.438 -0.681 1 76.31 83 ASN A CA 1
ATOM 662 C C . ASN A 1 83 ? 1.383 -22.125 0.283 1 76.31 83 ASN A C 1
ATOM 664 O O . ASN A 1 83 ? 1.652 -22.906 1.201 1 76.31 83 ASN A O 1
ATOM 668 N N . PRO A 1 84 ? 1.989 -20.984 0.084 1 81.44 84 PRO A N 1
ATOM 669 C CA . PRO A 1 84 ? 3.109 -20.625 0.958 1 81.44 84 PRO A CA 1
ATOM 670 C C . PRO A 1 84 ? 2.721 -20.594 2.436 1 81.44 84 PRO A C 1
ATOM 672 O O . PRO A 1 84 ? 3.543 -20.922 3.297 1 81.44 84 PRO A O 1
ATOM 675 N N . ALA A 1 85 ? 1.502 -20.25 2.705 1 74.31 85 ALA A N 1
ATOM 676 C CA . ALA A 1 85 ? 1.044 -20.203 4.09 1 74.31 85 ALA A CA 1
ATOM 677 C C . ALA A 1 85 ? 1.127 -21.562 4.754 1 74.31 85 ALA A C 1
ATOM 679 O O . ALA A 1 85 ? 1.431 -21.672 5.945 1 74.31 85 ALA A O 1
ATOM 680 N N . GLN A 1 86 ? 0.848 -22.578 3.988 1 80.56 86 GLN A N 1
ATOM 681 C CA . GLN A 1 86 ? 0.921 -23.938 4.496 1 80.56 86 GLN A CA 1
ATOM 682 C C . GLN A 1 86 ? 2.363 -24.344 4.805 1 80.56 86 GLN A C 1
ATOM 684 O O . GLN A 1 86 ? 2.639 -24.938 5.848 1 80.56 86 GLN A O 1
ATOM 689 N N . ILE A 1 87 ? 3.176 -23.953 3.906 1 85.88 87 ILE A N 1
ATOM 690 C CA . ILE A 1 87 ? 4.586 -24.266 4.102 1 85.88 87 ILE A CA 1
ATOM 691 C C . ILE A 1 87 ? 5.125 -23.5 5.309 1 85.88 87 ILE A C 1
ATOM 693 O O . ILE A 1 87 ? 5.875 -24.062 6.117 1 85.88 87 ILE A O 1
ATOM 697 N N . HIS A 1 88 ? 4.711 -22.234 5.414 1 84.25 88 HIS A N 1
ATOM 698 C CA . HIS A 1 88 ? 5.125 -21.406 6.543 1 84.25 88 HIS A CA 1
ATOM 699 C C . HIS A 1 88 ? 4.629 -21.984 7.863 1 84.25 88 HIS A C 1
ATOM 701 O O . HIS A 1 88 ? 5.383 -22.062 8.836 1 84.25 88 HIS A O 1
ATOM 707 N N . ALA A 1 89 ? 3.418 -22.344 7.922 1 80.94 89 ALA A N 1
ATOM 708 C CA . ALA A 1 89 ? 2.852 -22.953 9.125 1 80.94 89 ALA A CA 1
ATOM 709 C C . ALA A 1 89 ? 3.584 -24.234 9.477 1 80.94 89 ALA A C 1
ATOM 711 O O . ALA A 1 89 ? 3.869 -24.5 10.656 1 80.94 89 ALA A O 1
ATOM 712 N N . PHE A 1 90 ? 3.789 -25.047 8.523 1 87.44 90 PHE A N 1
ATOM 713 C CA . PHE A 1 90 ? 4.523 -26.281 8.727 1 87.44 90 PHE A CA 1
ATOM 714 C C . PHE A 1 90 ? 5.91 -26.016 9.289 1 87.44 90 PHE A C 1
ATOM 716 O O . PHE A 1 90 ? 6.379 -26.719 10.18 1 87.44 90 PHE A O 1
ATOM 723 N N . GLY A 1 91 ? 6.578 -24.984 8.734 1 88.06 91 GLY A N 1
ATOM 724 C CA . GLY A 1 91 ? 7.891 -24.594 9.227 1 88.06 91 GLY A CA 1
ATOM 725 C C . GLY A 1 91 ? 7.902 -24.266 10.703 1 88.06 91 GLY A C 1
ATOM 726 O O . GLY A 1 91 ? 8.859 -24.578 11.414 1 88.06 91 GLY A O 1
ATOM 727 N N . LYS A 1 92 ? 6.871 -23.609 11.109 1 82.69 92 LYS A N 1
ATOM 728 C CA . LYS A 1 92 ? 6.75 -23.25 12.523 1 82.69 92 LYS A CA 1
ATOM 729 C C . LYS A 1 92 ? 6.664 -24.5 13.391 1 82.69 92 LYS A C 1
ATOM 731 O O . LYS A 1 92 ? 7.191 -24.516 14.508 1 82.69 92 LYS A O 1
ATOM 736 N N . THR A 1 93 ? 6.07 -25.453 12.891 1 82.94 93 THR A N 1
ATOM 737 C CA . THR A 1 93 ? 5.934 -26.703 13.641 1 82.94 93 THR A CA 1
ATOM 738 C C . THR A 1 93 ? 7.258 -27.453 13.688 1 82.94 93 THR A C 1
ATOM 740 O O . THR A 1 93 ? 7.531 -28.172 14.641 1 82.94 93 THR A O 1
ATOM 743 N N . GLU A 1 94 ? 7.977 -27.281 12.695 1 82.12 94 GLU A N 1
ATOM 744 C CA . GLU A 1 94 ? 9.242 -28 12.586 1 82.12 94 GLU A CA 1
ATOM 745 C C . GLU A 1 94 ? 10.367 -27.25 13.297 1 82.12 94 GLU A C 1
ATOM 747 O O . GLU A 1 94 ? 11.477 -27.766 13.422 1 82.12 94 GLU A O 1
ATOM 752 N N . LEU A 1 95 ? 9.992 -26.047 13.852 1 72.56 95 LEU A N 1
ATOM 753 C CA . LEU A 1 95 ? 10.938 -25.188 14.562 1 72.56 95 LEU A CA 1
ATOM 754 C C . LEU A 1 95 ? 12.164 -24.906 13.703 1 72.56 95 LEU A C 1
ATOM 756 O O . LEU A 1 95 ? 13.297 -24.953 14.188 1 72.56 95 LEU A O 1
ATOM 760 N N . THR A 1 96 ? 11.977 -24.859 12.477 1 71.81 96 THR A N 1
ATOM 761 C CA . THR A 1 96 ? 13.094 -24.531 11.602 1 71.81 96 THR A CA 1
ATOM 762 C C . THR A 1 96 ? 13.469 -23.062 11.719 1 71.81 96 THR A C 1
ATOM 764 O O . THR A 1 96 ? 12.594 -22.188 11.695 1 71.81 96 THR A O 1
ATOM 767 N N . ARG A 1 97 ? 14.727 -22.688 11.898 1 67.94 97 ARG A N 1
ATOM 768 C CA . ARG A 1 97 ? 15.203 -21.328 12.133 1 67.94 97 ARG A CA 1
ATOM 769 C C . ARG A 1 97 ? 15.883 -20.766 10.883 1 67.94 97 ARG A C 1
ATOM 771 O O . ARG A 1 97 ? 15.953 -19.547 10.695 1 67.94 97 ARG A O 1
ATOM 778 N N . ALA A 1 98 ? 16.469 -21.781 10.156 1 71.56 98 ALA A N 1
ATOM 779 C CA . ALA A 1 98 ? 17.266 -21.297 9.031 1 71.56 98 ALA A CA 1
ATOM 780 C C . ALA A 1 98 ? 16.391 -20.703 7.938 1 71.56 98 ALA A C 1
ATOM 782 O O . ALA A 1 98 ? 15.336 -21.266 7.617 1 71.56 98 ALA A O 1
ATOM 783 N N . LYS A 1 99 ? 16.656 -19.531 7.586 1 79.62 99 LYS A N 1
ATOM 784 C CA . LYS A 1 99 ? 15.922 -18.906 6.492 1 79.62 99 LYS A CA 1
ATOM 785 C C . LYS A 1 99 ? 16.828 -18.641 5.293 1 79.62 99 LYS A C 1
ATOM 787 O O . LYS A 1 99 ? 17.297 -17.516 5.113 1 79.62 99 LYS A O 1
ATOM 792 N N . THR A 1 100 ? 17.188 -19.812 4.641 1 88.38 100 THR A N 1
ATOM 793 C CA . THR A 1 100 ? 17.906 -19.781 3.367 1 88.38 100 THR A CA 1
ATOM 794 C C . THR A 1 100 ? 17.094 -20.484 2.277 1 88.38 100 THR A C 1
ATOM 796 O O . THR A 1 100 ? 16.188 -21.25 2.574 1 88.38 100 THR A O 1
ATOM 799 N N . ASP A 1 101 ? 17.5 -20.141 1.001 1 90.88 101 ASP A N 1
ATOM 800 C CA . ASP A 1 101 ? 16.812 -20.781 -0.115 1 90.88 101 ASP A CA 1
ATOM 801 C C . ASP A 1 101 ? 16.938 -22.297 -0.055 1 90.88 101 ASP A C 1
ATOM 803 O O . ASP A 1 101 ? 15.984 -23.031 -0.329 1 90.88 101 ASP A O 1
ATOM 807 N N . LYS A 1 102 ? 18.125 -22.734 0.351 1 91.94 102 LYS A N 1
ATOM 808 C CA . LYS A 1 102 ? 18.375 -24.172 0.505 1 91.94 102 LYS A CA 1
ATOM 809 C C . LYS A 1 102 ? 17.516 -24.766 1.614 1 91.94 102 LYS A C 1
ATOM 811 O O . LYS A 1 102 ? 16.891 -25.812 1.434 1 91.94 102 LYS A O 1
ATOM 816 N N . ALA A 1 103 ? 17.484 -24.109 2.707 1 93 103 ALA A N 1
ATOM 817 C CA . ALA A 1 103 ? 16.688 -24.562 3.838 1 93 103 ALA A CA 1
ATOM 818 C C . ALA A 1 103 ? 15.195 -24.562 3.484 1 93 103 ALA A C 1
ATOM 820 O O . ALA A 1 103 ? 14.453 -25.453 3.908 1 93 103 ALA A O 1
ATOM 821 N N . ASP A 1 104 ? 14.781 -23.578 2.697 1 94 104 ASP A N 1
ATOM 822 C CA . ASP A 1 104 ? 13.383 -23.516 2.283 1 94 104 ASP A CA 1
ATOM 823 C C . ASP A 1 104 ? 13.016 -24.688 1.381 1 94 104 ASP A C 1
ATOM 825 O O . ASP A 1 104 ? 11.961 -25.297 1.544 1 94 104 ASP A O 1
ATOM 829 N N . ALA A 1 105 ? 13.93 -25.016 0.523 1 96.25 105 ALA A N 1
ATOM 830 C CA . ALA A 1 105 ? 13.695 -26.172 -0.337 1 96.25 105 ALA A CA 1
ATOM 831 C C . ALA A 1 105 ? 13.586 -27.453 0.485 1 96.25 105 ALA A C 1
ATOM 833 O O . ALA A 1 105 ? 12.734 -28.312 0.205 1 96.25 105 ALA A O 1
ATOM 834 N N . ARG A 1 106 ? 14.414 -27.578 1.442 1 95.56 106 ARG A N 1
ATOM 835 C CA . ARG A 1 106 ? 14.375 -28.75 2.311 1 95.56 106 ARG A CA 1
ATOM 836 C C . ARG A 1 106 ? 13.062 -28.812 3.078 1 95.56 106 ARG A C 1
ATOM 838 O O . ARG A 1 106 ? 12.469 -29.891 3.215 1 95.56 106 ARG A O 1
ATOM 845 N N . LEU A 1 107 ? 12.664 -27.672 3.545 1 94.94 107 LEU A N 1
ATOM 846 C CA . LEU A 1 107 ? 11.398 -27.594 4.266 1 94.94 107 LEU A CA 1
ATOM 847 C C . LEU A 1 107 ? 10.242 -28.031 3.369 1 94.94 107 LEU A C 1
ATOM 849 O O . LEU A 1 107 ? 9.359 -28.766 3.803 1 94.94 107 LEU A O 1
ATOM 853 N N . ILE A 1 108 ? 10.258 -27.609 2.141 1 95.69 108 ILE A N 1
ATOM 854 C CA . ILE A 1 108 ? 9.203 -27.953 1.188 1 95.69 108 ILE A CA 1
ATOM 855 C C . ILE A 1 108 ? 9.219 -29.453 0.925 1 95.69 108 ILE A C 1
ATOM 857 O O . ILE A 1 108 ? 8.164 -30.078 0.846 1 95.69 108 ILE A O 1
ATOM 861 N N . ALA A 1 109 ? 10.398 -30.031 0.835 1 96.06 109 ALA A N 1
ATOM 862 C CA . ALA A 1 109 ? 10.523 -31.484 0.652 1 96.06 109 ALA A CA 1
ATOM 863 C C . ALA A 1 109 ? 9.922 -32.219 1.837 1 96.06 109 ALA A C 1
ATOM 865 O O . ALA A 1 109 ? 9.188 -33.219 1.654 1 96.06 109 ALA A O 1
ATOM 866 N N . ARG A 1 110 ? 10.297 -31.781 2.943 1 94.06 110 ARG A N 1
ATOM 867 C CA . ARG A 1 110 ? 9.781 -32.406 4.148 1 94.06 110 ARG A CA 1
ATOM 868 C C . ARG A 1 110 ? 8.258 -32.312 4.207 1 94.06 110 ARG A C 1
ATOM 870 O O . ARG A 1 110 ? 7.582 -33.281 4.574 1 94.06 110 ARG A O 1
ATOM 877 N N . TYR A 1 111 ? 7.746 -31.203 3.916 1 94.06 111 TYR A N 1
ATOM 878 C CA . TYR A 1 111 ? 6.297 -31.031 3.836 1 94.06 111 TYR A CA 1
ATOM 879 C C . TYR A 1 111 ? 5.68 -32.062 2.889 1 94.06 111 TYR A C 1
ATOM 881 O O . TYR A 1 111 ? 4.68 -32.688 3.225 1 94.06 111 TYR A O 1
ATOM 889 N N . CYS A 1 112 ? 6.293 -32.156 1.77 1 94.31 112 CYS A N 1
ATOM 890 C CA . CYS A 1 112 ? 5.82 -33.062 0.737 1 94.31 112 CYS A CA 1
ATOM 891 C C . CYS A 1 112 ? 5.832 -34.5 1.237 1 94.31 112 CYS A C 1
ATOM 893 O O . CYS A 1 112 ? 4.883 -35.25 1.006 1 94.31 112 CYS A O 1
ATOM 895 N N . GLN A 1 113 ? 6.824 -34.812 1.932 1 93.31 113 GLN A N 1
ATOM 896 C CA . GLN A 1 113 ? 6.953 -36.156 2.484 1 93.31 113 GLN A CA 1
ATOM 897 C C . GLN A 1 113 ? 5.836 -36.469 3.48 1 93.31 113 GLN A C 1
ATOM 899 O O . GLN A 1 113 ? 5.246 -37.531 3.455 1 93.31 113 GLN A O 1
ATOM 904 N N . MET A 1 114 ? 5.59 -35.5 4.238 1 91.19 114 MET A N 1
ATOM 905 C CA . MET A 1 114 ? 4.652 -35.719 5.336 1 91.19 114 MET A CA 1
ATOM 906 C C . MET A 1 114 ? 3.211 -35.625 4.848 1 91.19 114 MET A C 1
ATOM 908 O O . MET A 1 114 ? 2.361 -36.406 5.254 1 91.19 114 MET A O 1
ATOM 912 N N . HIS A 1 115 ? 2.914 -34.656 3.994 1 89.56 115 HIS A N 1
ATOM 913 C CA . HIS A 1 115 ? 1.523 -34.344 3.684 1 89.56 115 HIS A CA 1
ATOM 914 C C . HIS A 1 115 ? 1.105 -34.969 2.354 1 89.56 115 HIS A C 1
ATOM 916 O O . HIS A 1 115 ? -0.087 -35.125 2.086 1 89.56 115 HIS A O 1
ATOM 922 N N . ARG A 1 116 ? 2.039 -35.25 1.498 1 89.38 116 ARG A N 1
ATOM 923 C CA . ARG A 1 116 ? 1.789 -35.844 0.194 1 89.38 116 ARG A CA 1
ATOM 924 C C . ARG A 1 116 ? 0.672 -35.125 -0.544 1 89.38 116 ARG A C 1
ATOM 926 O O . ARG A 1 116 ? -0.348 -35.719 -0.888 1 89.38 116 ARG A O 1
ATOM 933 N N . PRO A 1 117 ? 0.911 -33.844 -0.802 1 88.56 117 PRO A N 1
ATOM 934 C CA . PRO A 1 117 ? -0.138 -33.031 -1.437 1 88.56 117 PRO A CA 1
ATOM 935 C C . PRO A 1 117 ? -0.512 -33.562 -2.826 1 88.56 117 PRO A C 1
ATOM 937 O O . PRO A 1 117 ? 0.287 -34.25 -3.473 1 88.56 117 PRO A O 1
ATOM 940 N N . ALA A 1 118 ? -1.731 -33.281 -3.303 1 83.31 118 ALA A N 1
ATOM 941 C CA . ALA A 1 118 ? -2.254 -33.719 -4.598 1 83.31 118 ALA A CA 1
ATOM 942 C C . ALA A 1 118 ? -1.478 -33.062 -5.742 1 83.31 118 ALA A C 1
ATOM 944 O O . ALA A 1 118 ? -0.894 -32 -5.582 1 83.31 118 ALA A O 1
ATOM 945 N N . PRO A 1 119 ? -1.472 -33.781 -6.883 1 86.62 119 PRO A N 1
ATOM 946 C CA . PRO A 1 119 ? -0.814 -33.156 -8.047 1 86.62 119 PRO A CA 1
ATOM 947 C C . PRO A 1 119 ? -1.475 -31.859 -8.484 1 86.62 119 PRO A C 1
ATOM 949 O O . PRO A 1 119 ? -2.699 -31.719 -8.406 1 86.62 119 PRO A O 1
ATOM 952 N N . TRP A 1 120 ? -0.663 -31.016 -8.906 1 84.12 120 TRP A N 1
ATOM 953 C CA . TRP A 1 120 ? -1.137 -29.734 -9.414 1 84.12 120 TRP A CA 1
ATOM 954 C C . TRP A 1 120 ? -1.561 -29.859 -10.875 1 84.12 120 TRP A C 1
ATOM 956 O O . TRP A 1 120 ? -0.845 -30.438 -11.688 1 84.12 120 TRP A O 1
ATOM 966 N N . VAL A 1 121 ? -2.732 -29.391 -11.148 1 79.31 121 VAL A N 1
ATOM 967 C CA . VAL A 1 121 ? -3.23 -29.344 -12.523 1 79.31 121 VAL A CA 1
ATOM 968 C C . VAL A 1 121 ? -3.188 -27.906 -13.039 1 79.31 121 VAL A C 1
ATOM 970 O O . VAL A 1 121 ? -3.814 -27.016 -12.461 1 79.31 121 VAL A O 1
ATOM 973 N N . PRO A 1 122 ? -2.404 -27.719 -14.109 1 81.62 122 PRO A N 1
ATOM 974 C CA . PRO A 1 122 ? -2.379 -26.359 -14.648 1 81.62 122 PRO A CA 1
ATOM 975 C C . PRO A 1 122 ? -3.756 -25.875 -15.094 1 81.62 122 PRO A C 1
ATOM 977 O O . PRO A 1 122 ? -4.508 -26.641 -15.711 1 81.62 122 PRO A O 1
ATOM 980 N N . PRO A 1 123 ? -4.016 -24.703 -14.664 1 79.44 123 PRO A N 1
ATOM 981 C CA . PRO A 1 123 ? -5.285 -24.172 -15.172 1 79.44 123 PRO A CA 1
ATOM 982 C C . PRO A 1 123 ? -5.277 -23.969 -16.688 1 79.44 123 PRO A C 1
ATOM 984 O O . PRO A 1 123 ? -4.215 -23.797 -17.281 1 79.44 123 PRO A O 1
ATOM 987 N N . ALA A 1 124 ? -6.516 -24.078 -17.281 1 83.25 124 ALA A N 1
ATOM 988 C CA . ALA A 1 124 ? -6.66 -23.797 -18.703 1 83.25 124 ALA A CA 1
ATOM 989 C C . ALA A 1 124 ? -6.223 -22.375 -19.031 1 83.25 124 ALA A C 1
ATOM 991 O O . ALA A 1 124 ? -6.27 -21.484 -18.172 1 83.25 124 ALA A O 1
ATOM 992 N N . GLU A 1 125 ? -5.77 -22.172 -20.219 1 84.56 125 GLU A N 1
ATOM 993 C CA . GLU A 1 125 ? -5.25 -20.875 -20.641 1 84.56 125 GLU A CA 1
ATOM 994 C C . GLU A 1 125 ? -6.289 -19.766 -20.438 1 84.56 125 GLU A C 1
ATOM 996 O O . GLU A 1 125 ? -5.949 -18.656 -20.047 1 84.56 125 GLU A O 1
ATOM 1001 N N . GLU A 1 126 ? -7.516 -20.109 -20.766 1 89.81 126 GLU A N 1
ATOM 1002 C CA . GLU A 1 126 ? -8.57 -19.109 -20.641 1 89.81 126 GLU A CA 1
ATOM 1003 C C . GLU A 1 126 ? -8.758 -18.703 -19.188 1 89.81 126 GLU A C 1
ATOM 1005 O O . GLU A 1 126 ? -9.133 -17.562 -18.906 1 89.81 126 GLU A O 1
ATOM 1010 N N . ILE A 1 127 ? -8.445 -19.594 -18.312 1 86.25 127 ILE A N 1
ATOM 1011 C CA . ILE A 1 127 ? -8.555 -19.312 -16.891 1 86.25 127 ILE A CA 1
ATOM 1012 C C . ILE A 1 127 ? -7.387 -18.422 -16.453 1 86.25 127 ILE A C 1
ATOM 1014 O O . ILE A 1 127 ? -7.57 -17.469 -15.688 1 86.25 127 ILE A O 1
ATOM 1018 N N . VAL A 1 128 ? -6.262 -18.719 -16.938 1 84.5 128 VAL A N 1
ATOM 1019 C CA . VAL A 1 128 ? -5.062 -17.953 -16.609 1 84.5 128 VAL A CA 1
ATOM 1020 C C . VAL A 1 128 ? -5.238 -16.5 -17.047 1 84.5 128 VAL A C 1
ATOM 1022 O O . VAL A 1 128 ? -4.93 -15.57 -16.281 1 84.5 128 VAL A O 1
ATOM 1025 N N . ILE A 1 129 ? -5.77 -16.328 -18.203 1 90.19 129 ILE A N 1
ATOM 1026 C CA . ILE A 1 129 ? -5.996 -14.992 -18.734 1 90.19 129 ILE A CA 1
ATOM 1027 C C . ILE A 1 129 ? -7.043 -14.266 -17.891 1 90.19 129 ILE A C 1
ATOM 1029 O O . ILE A 1 129 ? -6.867 -13.102 -17.547 1 90.19 129 ILE A O 1
ATOM 1033 N N . LEU A 1 130 ? -8.062 -14.992 -17.562 1 91.69 130 LEU A N 1
ATOM 1034 C CA . LEU A 1 130 ? -9.117 -14.406 -16.75 1 91.69 130 LEU A CA 1
ATOM 1035 C C . LEU A 1 130 ? -8.578 -14 -15.383 1 91.69 130 LEU A C 1
ATOM 1037 O O . LEU A 1 130 ? -8.898 -12.922 -14.883 1 91.69 130 LEU A O 1
ATOM 1041 N N . GLN A 1 131 ? -7.773 -14.82 -14.805 1 87.25 131 GLN A N 1
ATOM 1042 C CA . GLN A 1 131 ? -7.164 -14.531 -13.508 1 87.25 131 GLN A CA 1
ATOM 1043 C C . GLN A 1 131 ? -6.328 -13.258 -13.57 1 87.25 131 GLN A C 1
ATOM 1045 O O . GLN A 1 131 ? -6.41 -12.414 -12.672 1 87.25 131 GLN A O 1
ATOM 1050 N N . ALA A 1 132 ? -5.602 -13.133 -14.625 1 89.81 132 ALA A N 1
ATOM 1051 C CA . ALA A 1 132 ? -4.754 -11.953 -14.789 1 89.81 132 ALA A CA 1
ATOM 1052 C C . ALA A 1 132 ? -5.594 -10.688 -14.891 1 89.81 132 ALA A C 1
ATOM 1054 O O . ALA A 1 132 ? -5.254 -9.664 -14.297 1 89.81 132 ALA A O 1
ATOM 1055 N N . LEU A 1 133 ? -6.656 -10.805 -15.617 1 95.06 133 LEU A N 1
ATOM 1056 C CA . LEU A 1 133 ? -7.527 -9.648 -15.812 1 95.06 133 LEU A CA 1
ATOM 1057 C C . LEU A 1 133 ? -8.227 -9.281 -14.508 1 95.06 133 LEU A C 1
ATOM 1059 O O . LEU A 1 133 ? -8.344 -8.102 -14.172 1 95.06 133 LEU A O 1
ATOM 1063 N N . VAL A 1 134 ? -8.664 -10.266 -13.82 1 92.62 134 VAL A N 1
ATOM 1064 C CA . VAL A 1 134 ? -9.359 -10.031 -12.555 1 92.62 134 VAL A CA 1
ATOM 1065 C C . VAL A 1 134 ? -8.391 -9.422 -11.547 1 92.62 134 VAL A C 1
ATOM 1067 O O . VAL A 1 134 ? -8.734 -8.477 -10.836 1 92.62 134 VAL A O 1
ATOM 1070 N N . HIS A 1 135 ? -7.172 -9.906 -11.508 1 90.88 135 HIS A N 1
ATOM 1071 C CA . HIS A 1 135 ? -6.148 -9.344 -10.633 1 90.88 135 HIS A CA 1
ATOM 1072 C C . HIS A 1 135 ? -5.867 -7.883 -10.977 1 90.88 135 HIS A C 1
ATOM 1074 O O . HIS A 1 135 ? -5.73 -7.043 -10.086 1 90.88 135 HIS A O 1
ATOM 1080 N N . ARG A 1 136 ? -5.797 -7.629 -12.234 1 95.44 136 ARG A N 1
ATOM 1081 C CA . ARG A 1 136 ? -5.52 -6.266 -12.68 1 95.44 136 ARG A CA 1
ATOM 1082 C C . ARG A 1 136 ? -6.637 -5.316 -12.258 1 95.44 136 ARG A C 1
ATOM 1084 O O . ARG A 1 136 ? -6.375 -4.188 -11.836 1 95.44 136 ARG A O 1
ATOM 1091 N N . LEU A 1 137 ? -7.844 -5.805 -12.438 1 96 137 LEU A N 1
ATOM 1092 C CA . LEU A 1 137 ? -8.977 -4.984 -12.016 1 96 137 LEU A CA 1
ATOM 1093 C C . LEU A 1 137 ? -8.867 -4.629 -10.539 1 96 137 LEU A C 1
ATOM 1095 O O . LEU A 1 137 ? -9.07 -3.473 -10.156 1 96 137 LEU A O 1
ATOM 1099 N N . GLU A 1 138 ? -8.516 -5.59 -9.75 1 93 138 GLU A N 1
ATOM 1100 C CA . GLU A 1 138 ? -8.359 -5.355 -8.32 1 93 138 GLU A CA 1
ATOM 1101 C C . GLU A 1 138 ? -7.25 -4.34 -8.047 1 93 138 GLU A C 1
ATOM 1103 O O . GLU A 1 138 ? -7.391 -3.479 -7.176 1 93 138 GLU A O 1
ATOM 1108 N N . ASP A 1 139 ? -6.141 -4.477 -8.734 1 95.38 139 ASP A N 1
ATOM 1109 C CA . ASP A 1 139 ? -5.047 -3.52 -8.625 1 95.38 139 ASP A CA 1
ATOM 1110 C C . ASP A 1 139 ? -5.531 -2.098 -8.898 1 95.38 139 ASP A C 1
ATOM 1112 O O . ASP A 1 139 ? -5.203 -1.17 -8.148 1 95.38 139 ASP A O 1
ATOM 1116 N N . LEU A 1 140 ? -6.289 -1.941 -9.992 1 97.81 140 LEU A N 1
ATOM 1117 C CA . LEU A 1 140 ? -6.766 -0.631 -10.422 1 97.81 140 LEU A CA 1
ATOM 1118 C C . LEU A 1 140 ? -7.723 -0.038 -9.391 1 97.81 140 LEU A C 1
ATOM 1120 O O . LEU A 1 140 ? -7.68 1.163 -9.117 1 97.81 140 LEU A O 1
ATOM 1124 N N . LEU A 1 141 ? -8.539 -0.878 -8.859 1 95.75 141 LEU A N 1
ATOM 1125 C CA . LEU A 1 141 ? -9.469 -0.403 -7.844 1 95.75 141 LEU A CA 1
ATOM 1126 C C . LEU A 1 141 ? -8.734 0.06 -6.594 1 95.75 141 LEU A C 1
ATOM 1128 O O . LEU A 1 141 ? -9.117 1.054 -5.973 1 95.75 141 LEU A O 1
ATOM 1132 N N . THR A 1 142 ? -7.695 -0.625 -6.27 1 95.44 142 THR A N 1
ATOM 1133 C CA . THR A 1 142 ? -6.848 -0.223 -5.152 1 95.44 142 THR A CA 1
ATOM 1134 C C . THR A 1 142 ? -6.184 1.124 -5.434 1 95.44 142 THR A C 1
ATOM 1136 O O . THR A 1 142 ? -6.191 2.014 -4.578 1 95.44 142 THR A O 1
ATOM 1139 N N . LEU A 1 143 ? -5.645 1.277 -6.602 1 97.44 143 LEU A N 1
ATOM 1140 C CA . LEU A 1 143 ? -5.039 2.541 -7.008 1 97.44 143 LEU A CA 1
ATOM 1141 C C . LEU A 1 143 ? -6.059 3.674 -6.961 1 97.44 143 LEU A C 1
ATOM 1143 O O . LEU A 1 143 ? -5.742 4.781 -6.52 1 97.44 143 LEU A O 1
ATOM 1147 N N . GLN A 1 144 ? -7.246 3.369 -7.426 1 97.44 144 GLN A N 1
ATOM 1148 C CA . GLN A 1 144 ? -8.312 4.363 -7.418 1 97.44 144 GLN A CA 1
ATOM 1149 C C . GLN A 1 144 ? -8.602 4.852 -6.004 1 97.44 144 GLN A C 1
ATOM 1151 O O . GLN A 1 144 ? -8.719 6.055 -5.766 1 97.44 144 GLN A O 1
ATOM 1156 N N . THR A 1 145 ? -8.688 3.891 -5.148 1 95.69 145 THR A N 1
ATOM 1157 C CA . THR A 1 145 ? -8.969 4.238 -3.762 1 95.69 145 THR A CA 1
ATOM 1158 C C . THR A 1 145 ? -7.855 5.102 -3.182 1 95.69 145 THR A C 1
ATOM 1160 O O . THR A 1 145 ? -8.125 6.121 -2.541 1 95.69 145 THR A O 1
ATOM 1163 N N . MET A 1 146 ? -6.633 4.727 -3.391 1 95.25 146 MET A N 1
ATOM 1164 C CA . MET A 1 146 ? -5.48 5.492 -2.92 1 95.25 146 MET A CA 1
ATOM 1165 C C . MET A 1 146 ? -5.52 6.918 -3.451 1 95.25 146 MET A C 1
ATOM 1167 O O . MET A 1 146 ? -5.367 7.875 -2.688 1 95.25 146 MET A O 1
ATOM 1171 N N . GLU A 1 147 ? -5.738 7.098 -4.727 1 97.19 147 GLU A N 1
ATOM 1172 C CA . GLU A 1 147 ? -5.719 8.414 -5.359 1 97.19 147 GLU A CA 1
ATOM 1173 C C . GLU A 1 147 ? -6.93 9.242 -4.934 1 97.19 147 GLU A C 1
ATOM 1175 O O . GLU A 1 147 ? -6.832 10.469 -4.816 1 97.19 147 GLU A O 1
ATOM 1180 N N . ASN A 1 148 ? -8.078 8.578 -4.715 1 95.25 148 ASN A N 1
ATOM 1181 C CA . ASN A 1 148 ? -9.242 9.297 -4.211 1 95.25 148 ASN A CA 1
ATOM 1182 C C . ASN A 1 148 ? -8.977 9.891 -2.828 1 95.25 148 ASN A C 1
ATOM 1184 O O . ASN A 1 148 ? -9.344 11.031 -2.559 1 95.25 148 ASN A O 1
ATOM 1188 N N . ASN A 1 149 ? -8.352 9.102 -2.016 1 89.19 149 ASN A N 1
ATOM 1189 C CA . ASN A 1 149 ? -7.996 9.609 -0.695 1 89.19 149 ASN A CA 1
ATOM 1190 C C . ASN A 1 149 ? -7.043 10.797 -0.789 1 89.19 149 ASN A C 1
ATOM 1192 O O . ASN A 1 149 ? -7.184 11.773 -0.049 1 89.19 149 ASN A O 1
ATOM 1196 N N . ARG A 1 150 ? -6.129 10.758 -1.645 1 91.75 150 ARG A N 1
ATOM 1197 C CA . ARG A 1 150 ? -5.172 11.836 -1.854 1 91.75 150 ARG A CA 1
ATOM 1198 C C . ARG A 1 150 ? -5.863 13.078 -2.402 1 91.75 150 ARG A C 1
ATOM 1200 O O . ARG A 1 150 ? -5.504 14.203 -2.051 1 91.75 150 ARG A O 1
ATOM 1207 N N . LEU A 1 151 ? -6.812 12.844 -3.322 1 91.94 151 LEU A N 1
ATOM 1208 C CA . LEU A 1 151 ? -7.562 13.945 -3.924 1 91.94 151 LEU A CA 1
ATOM 1209 C C . LEU A 1 151 ? -8.234 14.789 -2.852 1 91.94 151 LEU A C 1
ATOM 1211 O O . LEU A 1 151 ? -8.266 16.016 -2.955 1 91.94 151 LEU A O 1
ATOM 1215 N N . GLU A 1 152 ? -8.703 14.148 -1.807 1 83.62 152 GLU A N 1
ATOM 1216 C CA . GLU A 1 152 ? -9.398 14.836 -0.729 1 83.62 152 GLU A CA 1
ATOM 1217 C C . GLU A 1 152 ? -8.438 15.656 0.119 1 83.62 152 GLU A C 1
ATOM 1219 O O . GLU A 1 152 ? -8.812 16.688 0.685 1 83.62 152 GLU A O 1
ATOM 1224 N N . ALA A 1 153 ? -7.18 15.281 0.107 1 79.62 153 ALA A N 1
ATOM 1225 C CA . ALA A 1 153 ? -6.23 15.859 1.057 1 79.62 153 ALA A CA 1
ATOM 1226 C C . ALA A 1 153 ? -5.273 16.812 0.359 1 79.62 153 ALA A C 1
ATOM 1228 O O . ALA A 1 153 ? -4.352 17.344 0.983 1 79.62 153 ALA A O 1
ATOM 1229 N N . THR A 1 154 ? -5.465 17 -0.944 1 85.12 154 THR A N 1
ATOM 1230 C CA . THR A 1 154 ? -4.469 17.75 -1.702 1 85.12 154 THR A CA 1
ATOM 1231 C C . THR A 1 154 ? -5.117 18.906 -2.461 1 85.12 154 THR A C 1
ATOM 1233 O O . THR A 1 154 ? -6.301 18.844 -2.801 1 85.12 154 THR A O 1
ATOM 1236 N N . GLU A 1 155 ? -4.32 19.953 -2.602 1 83.81 155 GLU A N 1
ATOM 1237 C CA . GLU A 1 155 ? -4.785 21.125 -3.34 1 83.81 155 GLU A CA 1
ATOM 1238 C C . GLU A 1 155 ? -3.734 21.594 -4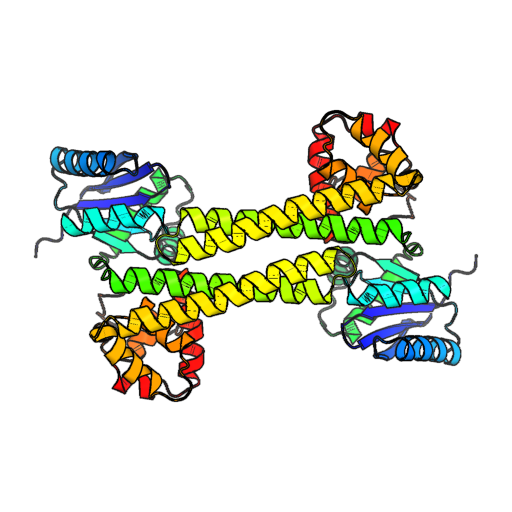.34 1 83.81 155 GLU A C 1
ATOM 1240 O O . GLU A 1 155 ? -2.609 21.094 -4.355 1 83.81 155 GLU A O 1
ATOM 1245 N N . GLY A 1 156 ? -4.16 22.484 -5.285 1 89.38 156 GLY A N 1
ATOM 1246 C CA . GLY A 1 156 ? -3.23 23.125 -6.199 1 89.38 156 GLY A CA 1
ATOM 1247 C C . GLY A 1 156 ? -2.686 22.188 -7.258 1 89.38 156 GLY A C 1
ATOM 1248 O O . GLY A 1 156 ? -3.4 21.297 -7.73 1 89.38 156 GLY A O 1
ATOM 1249 N N . PRO A 1 157 ? -1.542 22.406 -7.633 1 91.44 157 PRO A N 1
ATOM 1250 C CA . PRO A 1 157 ? -0.942 21.609 -8.711 1 91.44 157 PRO A CA 1
ATOM 1251 C C . PRO A 1 157 ? -0.831 20.141 -8.359 1 91.44 157 PRO A C 1
ATOM 1253 O O . PRO A 1 157 ? -0.971 19.281 -9.234 1 91.44 157 PRO A O 1
ATOM 1256 N N . ALA A 1 158 ? -0.615 19.875 -7.164 1 94.25 158 ALA A N 1
ATOM 1257 C CA . ALA A 1 158 ? -0.552 18.484 -6.734 1 94.25 158 ALA A CA 1
ATOM 1258 C C . ALA A 1 158 ? -1.891 17.781 -6.953 1 94.25 158 ALA A C 1
ATOM 1260 O O . ALA A 1 158 ? -1.93 16.625 -7.355 1 94.25 158 ALA A O 1
ATOM 1261 N N . ARG A 1 159 ? -2.938 18.5 -6.727 1 95.31 159 ARG A N 1
ATOM 1262 C CA . ARG A 1 159 ? -4.273 17.953 -6.93 1 95.31 159 ARG A CA 1
ATOM 1263 C C . ARG A 1 159 ? -4.512 17.625 -8.398 1 95.31 159 ARG A C 1
ATOM 1265 O O . ARG A 1 159 ? -5.109 16.609 -8.727 1 95.31 159 ARG A O 1
ATOM 1272 N N . GLU A 1 160 ? -4.074 18.531 -9.219 1 97.12 160 GLU A N 1
ATOM 1273 C CA . GLU A 1 160 ? -4.223 18.312 -10.656 1 97.12 160 GLU A CA 1
ATOM 1274 C C . GLU A 1 160 ? -3.533 17.031 -11.102 1 97.12 160 GLU A C 1
ATOM 1276 O O . GLU A 1 160 ? -4.047 16.312 -11.953 1 97.12 160 GLU A O 1
ATOM 1281 N N . SER A 1 161 ? -2.42 16.781 -10.531 1 97.94 161 SER A N 1
ATOM 1282 C CA . SER A 1 161 ? -1.7 15.547 -10.836 1 97.94 161 SER A CA 1
ATOM 1283 C C . SER A 1 161 ? -2.492 14.32 -10.391 1 97.94 161 SER A C 1
ATOM 1285 O O . SER A 1 161 ? -2.594 13.336 -11.133 1 97.94 161 SER A O 1
ATOM 1287 N N . VAL A 1 162 ? -3.076 14.406 -9.234 1 98.06 162 VAL A N 1
ATOM 1288 C CA . VAL A 1 162 ? -3.883 13.305 -8.719 1 98.06 162 VAL A CA 1
ATOM 1289 C C . VAL A 1 162 ? -5.055 13.039 -9.656 1 98.06 162 VAL A C 1
ATOM 1291 O O . VAL A 1 162 ? -5.332 11.891 -10.008 1 98.06 162 VAL A O 1
ATOM 1294 N N . GLU A 1 163 ? -5.668 14.117 -10.125 1 98.12 163 GLU A N 1
ATOM 1295 C CA . GLU A 1 163 ? -6.828 14.008 -11.008 1 98.12 163 GLU A CA 1
ATOM 1296 C C . GLU A 1 163 ? -6.449 13.367 -12.336 1 98.12 163 GLU A C 1
ATOM 1298 O O . GLU A 1 163 ? -7.211 12.57 -12.883 1 98.12 163 GLU A O 1
ATOM 1303 N N . THR A 1 164 ? -5.316 13.703 -12.836 1 98.31 164 THR A N 1
ATOM 1304 C CA . THR A 1 164 ? -4.844 13.156 -14.102 1 98.31 164 THR A CA 1
ATOM 1305 C C . THR A 1 164 ? -4.645 11.641 -13.992 1 98.31 164 THR A C 1
ATOM 1307 O O . THR A 1 164 ? -5.102 10.891 -14.852 1 98.31 164 THR A O 1
ATOM 1310 N N . VAL A 1 165 ? -4.008 11.211 -12.953 1 98.5 165 VAL A N 1
ATOM 1311 C CA . VAL A 1 165 ? -3.75 9.781 -12.75 1 98.5 165 VAL A CA 1
ATOM 1312 C C . VAL A 1 165 ? -5.066 9.047 -12.523 1 98.5 165 VAL A C 1
ATOM 1314 O O . VAL A 1 165 ? -5.289 7.969 -13.078 1 98.5 165 VAL A O 1
ATOM 1317 N N . LEU A 1 166 ? -5.934 9.703 -11.75 1 98.31 166 LEU A N 1
ATOM 1318 C CA . LEU A 1 166 ? -7.234 9.117 -11.453 1 98.31 166 LEU A CA 1
ATOM 1319 C C . LEU A 1 166 ? -8.039 8.898 -12.727 1 98.31 166 LEU A C 1
ATOM 1321 O O . LEU A 1 166 ? -8.711 7.871 -12.875 1 98.31 166 LEU A O 1
ATOM 1325 N N . ALA A 1 167 ? -7.973 9.828 -13.648 1 98.5 167 ALA A N 1
ATOM 1326 C CA . ALA A 1 167 ? -8.711 9.727 -14.906 1 98.5 167 ALA A CA 1
ATOM 1327 C C . ALA A 1 167 ? -8.25 8.523 -15.719 1 98.5 167 ALA A C 1
ATOM 1329 O O . ALA A 1 167 ? -9.07 7.793 -16.281 1 98.5 167 ALA A O 1
ATOM 1330 N N . VAL A 1 168 ? -7.016 8.273 -15.781 1 98.62 168 VAL A N 1
ATOM 1331 C CA . VAL A 1 168 ? -6.473 7.16 -16.547 1 98.62 168 VAL A CA 1
ATOM 1332 C C . VAL A 1 168 ? -6.809 5.844 -15.844 1 98.62 168 VAL A C 1
ATOM 1334 O O . VAL A 1 168 ? -7.133 4.852 -16.5 1 98.62 168 VAL A O 1
ATOM 1337 N N . ILE A 1 169 ? -6.711 5.855 -14.5 1 98.56 169 ILE A N 1
ATOM 1338 C CA . ILE A 1 169 ? -7.082 4.668 -13.734 1 98.56 169 ILE A CA 1
ATOM 1339 C C . ILE A 1 169 ? -8.531 4.285 -14.047 1 98.56 169 ILE A C 1
ATOM 1341 O O . ILE A 1 169 ? -8.828 3.121 -14.305 1 98.56 169 ILE A O 1
ATOM 1345 N N . GLN A 1 170 ? -9.414 5.297 -14.094 1 98.38 170 GLN A N 1
ATOM 1346 C CA . GLN A 1 170 ? -10.82 5.055 -14.367 1 98.38 170 GLN A CA 1
ATOM 1347 C C . GLN A 1 170 ? -11.023 4.492 -15.773 1 98.38 170 GLN A C 1
ATOM 1349 O O . GLN A 1 170 ? -11.797 3.559 -15.969 1 98.38 170 GLN A O 1
ATOM 1354 N N . GLN A 1 171 ? -10.336 5.027 -16.688 1 98.62 171 GLN A N 1
ATOM 1355 C CA . GLN A 1 171 ? -10.398 4.531 -18.062 1 98.62 171 GLN A CA 1
ATOM 1356 C C . GLN A 1 171 ? -9.938 3.076 -18.141 1 98.62 171 GLN A C 1
ATOM 1358 O O . GLN A 1 171 ? -10.555 2.264 -18.844 1 98.62 171 GLN A O 1
ATOM 1363 N N . GLN A 1 172 ? -8.859 2.773 -17.438 1 98.56 172 GLN A N 1
ATOM 1364 C CA . GLN A 1 172 ? -8.328 1.414 -17.453 1 98.56 172 GLN A CA 1
ATOM 1365 C C . GLN A 1 172 ? -9.266 0.444 -16.75 1 98.56 172 GLN A C 1
ATOM 1367 O O . GLN A 1 172 ? -9.391 -0.715 -17.156 1 98.56 172 GLN A O 1
ATOM 1372 N N . ILE A 1 173 ? -9.922 0.916 -15.695 1 98.06 173 ILE A N 1
ATOM 1373 C CA . ILE A 1 173 ? -10.922 0.093 -15.016 1 98.06 173 ILE A CA 1
ATOM 1374 C C . ILE A 1 173 ? -12.016 -0.309 -16 1 98.06 173 ILE A C 1
ATOM 1376 O O . ILE A 1 173 ? -12.352 -1.489 -16.125 1 98.06 173 ILE A O 1
ATOM 1380 N N . ASP A 1 174 ? -12.484 0.631 -16.766 1 98.19 174 ASP A N 1
ATOM 1381 C CA . ASP A 1 174 ? -13.547 0.37 -17.719 1 98.19 174 ASP A CA 1
ATOM 1382 C C . ASP A 1 174 ? -13.07 -0.566 -18.828 1 98.19 174 ASP A C 1
ATOM 1384 O O . ASP A 1 174 ? -13.781 -1.492 -19.219 1 98.19 174 ASP A O 1
ATOM 1388 N N . LYS A 1 175 ? -11.906 -0.345 -19.281 1 98.44 175 LYS A N 1
ATOM 1389 C CA . LYS A 1 175 ? -11.344 -1.175 -20.344 1 98.44 175 LYS A CA 1
ATOM 1390 C C . LYS A 1 175 ? -11.148 -2.613 -19.875 1 98.44 175 LYS A C 1
ATOM 1392 O O . LYS A 1 175 ? -11.516 -3.557 -20.578 1 98.44 175 LYS A O 1
ATOM 1397 N N . VAL A 1 176 ? -10.602 -2.822 -18.672 1 98 176 VAL A N 1
ATOM 1398 C CA . VAL A 1 176 ? -10.32 -4.156 -18.156 1 98 176 VAL A CA 1
ATOM 1399 C C . VAL A 1 176 ? -11.641 -4.883 -17.875 1 98 176 VAL A C 1
ATOM 1401 O O . VAL A 1 176 ? -11.758 -6.082 -18.141 1 98 176 VAL A O 1
ATOM 1404 N N . ARG A 1 177 ? -12.641 -4.156 -17.391 1 96.88 177 ARG A N 1
ATOM 1405 C CA . ARG A 1 177 ? -13.961 -4.746 -17.203 1 96.88 177 ARG A CA 1
ATOM 1406 C C . ARG A 1 177 ? -14.523 -5.262 -18.516 1 96.88 177 ARG A C 1
ATOM 1408 O O . ARG A 1 177 ? -15.086 -6.359 -18.578 1 96.88 177 ARG A O 1
ATOM 1415 N N . GLN A 1 178 ? -14.352 -4.496 -19.531 1 97.69 178 GLN A N 1
ATOM 1416 C CA . GLN A 1 178 ? -14.82 -4.898 -20.844 1 97.69 178 GLN A CA 1
ATOM 1417 C C . GLN A 1 178 ? -14.047 -6.109 -21.359 1 97.69 178 GLN A C 1
ATOM 1419 O O . GLN A 1 178 ? -14.633 -7.012 -21.969 1 97.69 178 GLN A O 1
ATOM 1424 N N . GLN A 1 179 ? -12.789 -6.137 -21.125 1 97.81 179 GLN A N 1
ATOM 1425 C CA . GLN A 1 179 ? -11.961 -7.266 -21.547 1 97.81 179 GLN A CA 1
ATOM 1426 C C . GLN A 1 179 ? -12.375 -8.547 -20.828 1 97.81 179 GLN A C 1
ATOM 1428 O O . GLN A 1 179 ? -12.406 -9.617 -21.422 1 97.81 179 GLN A O 1
ATOM 1433 N N . ILE A 1 180 ? -12.656 -8.406 -19.531 1 96.75 180 ILE A N 1
ATOM 1434 C CA . ILE A 1 180 ? -13.109 -9.547 -18.75 1 96.75 180 ILE A CA 1
ATOM 1435 C C . ILE A 1 180 ? -14.406 -10.102 -19.344 1 96.75 180 ILE A C 1
ATOM 1437 O O . ILE A 1 180 ? -14.516 -11.297 -19.609 1 96.75 180 ILE A O 1
ATOM 1441 N N . GLN A 1 181 ? -15.312 -9.219 -19.641 1 96.06 181 GLN A N 1
ATOM 1442 C CA . GLN A 1 181 ? -16.594 -9.633 -20.188 1 96.06 181 GLN A CA 1
ATOM 1443 C C . GLN A 1 181 ? -16.438 -10.281 -21.562 1 96.06 181 GLN A C 1
ATOM 1445 O O . GLN A 1 181 ? -17 -11.336 -21.828 1 96.06 181 GLN A O 1
ATOM 1450 N N . SER A 1 182 ? -15.68 -9.641 -22.406 1 97.12 182 SER A N 1
ATOM 1451 C CA . SER A 1 182 ? -15.445 -10.172 -23.75 1 97.12 182 SER A CA 1
ATOM 1452 C C . SER A 1 182 ? -14.773 -11.539 -23.703 1 97.12 182 SER A C 1
ATOM 1454 O O . SER A 1 182 ? -15.125 -12.438 -24.453 1 97.12 182 SER A O 1
ATOM 1456 N N . HIS A 1 183 ? -13.828 -11.727 -22.812 1 96.56 183 HIS A N 1
ATOM 1457 C CA . HIS A 1 183 ? -13.109 -12.984 -22.656 1 96.56 183 HIS A CA 1
ATOM 1458 C C . HIS A 1 183 ? -14.047 -14.109 -22.219 1 96.56 183 HIS A C 1
ATOM 1460 O O . HIS A 1 183 ? -14 -15.211 -22.781 1 96.56 183 HIS A O 1
ATOM 1466 N N . ILE A 1 184 ? -14.867 -13.789 -21.281 1 94.69 184 ILE A N 1
ATOM 1467 C CA . ILE A 1 184 ? -15.828 -14.773 -20.781 1 94.69 184 ILE A CA 1
ATOM 1468 C C . ILE A 1 184 ? -16.781 -15.164 -21.906 1 94.69 184 ILE A C 1
ATOM 1470 O O . ILE A 1 184 ? -17.062 -16.344 -22.125 1 94.69 184 ILE A O 1
ATOM 1474 N N . ASP A 1 185 ? -17.219 -14.219 -22.703 1 95.25 185 ASP A N 1
ATOM 1475 C CA . ASP A 1 185 ? -18.188 -14.438 -23.766 1 95.25 185 ASP A CA 1
ATOM 1476 C C . ASP A 1 185 ? -17.594 -15.266 -24.891 1 95.25 185 ASP A C 1
ATOM 1478 O O . ASP A 1 185 ? -18.312 -15.977 -25.609 1 95.25 185 ASP A O 1
ATOM 1482 N N . GLN A 1 186 ? -16.297 -15.195 -25.031 1 95.81 186 GLN A N 1
ATOM 1483 C CA . GLN A 1 186 ? -15.617 -15.891 -26.125 1 95.81 186 GLN A CA 1
ATOM 1484 C C . GLN A 1 186 ? -15.359 -17.359 -25.781 1 95.81 186 GLN A C 1
ATOM 1486 O O . GLN A 1 186 ? -14.977 -18.141 -26.641 1 95.81 186 GLN A O 1
ATOM 1491 N N . HIS A 1 187 ? -15.609 -17.688 -24.516 1 94.69 187 HIS A N 1
ATOM 1492 C CA . HIS A 1 187 ? -15.406 -19.062 -24.062 1 94.69 187 HIS A CA 1
ATOM 1493 C C . HIS A 1 187 ? -16.703 -19.672 -23.547 1 94.69 187 HIS A C 1
ATOM 1495 O O . HIS A 1 187 ? -17.141 -19.344 -22.438 1 94.69 187 HIS A O 1
ATOM 1501 N N . PRO A 1 188 ? -17.203 -20.531 -24.297 1 91.75 188 PRO A N 1
ATOM 1502 C CA . PRO A 1 188 ? -18.531 -21.047 -24.016 1 91.75 188 PRO A CA 1
ATOM 1503 C C . PRO A 1 188 ? -18.656 -21.625 -22.609 1 91.75 188 PRO A C 1
ATOM 1505 O O . PRO A 1 188 ? -19.672 -21.422 -21.938 1 91.75 188 PRO A O 1
ATOM 1508 N N . HIS A 1 189 ? -17.703 -22.344 -22.188 1 87.12 189 HIS A N 1
ATOM 1509 C CA . HIS A 1 189 ? -17.766 -22.938 -20.859 1 87.12 189 HIS A CA 1
ATOM 1510 C C . HIS A 1 189 ? -17.797 -21.875 -19.781 1 87.12 189 HIS A C 1
ATOM 1512 O O . HIS A 1 189 ? -18.562 -21.969 -18.828 1 87.12 189 HIS A O 1
ATOM 1518 N N . LEU A 1 190 ? -17.047 -20.828 -19.969 1 89.56 190 LEU A N 1
ATOM 1519 C CA . LEU A 1 190 ? -17.016 -19.719 -19.016 1 89.56 190 LEU A CA 1
ATOM 1520 C C . LEU A 1 190 ? -18.328 -18.953 -19.047 1 89.56 190 LEU A C 1
ATOM 1522 O O . LEU A 1 190 ? -18.844 -18.562 -17.984 1 89.56 190 LEU A O 1
ATOM 1526 N N . LYS A 1 191 ? -18.766 -18.703 -20.234 1 91.88 191 LYS A N 1
ATOM 1527 C CA . LYS A 1 191 ? -20.016 -17.969 -20.391 1 91.88 191 LYS A CA 1
ATOM 1528 C C . LYS A 1 191 ? -21.172 -18.672 -19.672 1 91.88 191 LYS A C 1
ATOM 1530 O O . LYS A 1 191 ? -21.953 -18.031 -18.969 1 91.88 191 LYS A O 1
ATOM 1535 N N . LYS A 1 192 ? -21.266 -19.953 -19.828 1 88.44 192 LYS A N 1
ATOM 1536 C CA . LYS A 1 192 ? -22.312 -20.734 -19.203 1 88.44 192 LYS A CA 1
ATOM 1537 C C . LYS A 1 192 ? -22.219 -20.672 -17.688 1 88.44 192 LYS A C 1
ATOM 1539 O O . LYS A 1 192 ? -23.234 -20.469 -17 1 88.44 192 LYS A O 1
ATOM 1544 N N . GLN A 1 193 ? -21.047 -20.766 -17.234 1 84.81 193 GLN A N 1
ATOM 1545 C CA . GLN A 1 193 ? -20.844 -20.734 -15.789 1 84.81 193 GLN A CA 1
ATOM 1546 C C . GLN A 1 193 ? -21.156 -19.344 -15.227 1 84.81 193 GLN A C 1
ATOM 1548 O O . GLN A 1 193 ? -21.703 -19.234 -14.125 1 84.81 193 GLN A O 1
ATOM 1553 N N . LYS A 1 194 ? -20.812 -18.328 -16 1 87.81 194 LYS A N 1
ATOM 1554 C CA . LYS A 1 194 ? -21.125 -16.969 -15.586 1 87.81 194 LYS A CA 1
ATOM 1555 C C . LYS A 1 194 ? -22.625 -16.766 -15.453 1 87.81 194 LYS A C 1
ATOM 1557 O O . LYS A 1 194 ? -23.094 -16.125 -14.508 1 87.81 194 LYS A O 1
ATOM 1562 N N . GLU A 1 195 ? -23.297 -17.266 -16.375 1 86.38 195 GLU A N 1
ATOM 1563 C CA . GLU A 1 195 ? -24.75 -17.141 -16.359 1 86.38 195 GLU A CA 1
ATOM 1564 C C . GLU A 1 195 ? -25.359 -17.797 -15.117 1 86.38 195 GLU A C 1
ATOM 1566 O O . GLU A 1 195 ? -26.281 -17.266 -14.5 1 86.38 195 GLU A O 1
ATOM 1571 N N . LEU A 1 196 ? -24.797 -18.859 -14.766 1 79.25 196 LEU A N 1
ATOM 1572 C CA . LEU A 1 196 ? -25.25 -19.578 -13.578 1 79.25 196 LEU A CA 1
ATOM 1573 C C . LEU A 1 196 ? -24.953 -18.766 -12.32 1 79.25 196 LEU A C 1
ATOM 1575 O O . LEU A 1 196 ? -25.828 -18.641 -11.445 1 79.25 196 LEU A O 1
ATOM 1579 N N . LEU A 1 197 ? -23.812 -18.219 -12.273 1 79.12 197 LEU A N 1
ATOM 1580 C CA . LEU A 1 197 ? -23.406 -17.453 -11.102 1 79.12 197 LEU A CA 1
ATOM 1581 C C . LEU A 1 197 ? -24.219 -16.172 -10.984 1 79.12 197 LEU A C 1
ATOM 1583 O O . LEU A 1 197 ? -24.594 -15.758 -9.883 1 79.12 197 LEU A O 1
ATOM 1587 N N . SER A 1 198 ? -24.453 -15.562 -12.141 1 82.06 198 SER A N 1
ATOM 1588 C CA . SER A 1 198 ? -25.141 -14.273 -12.164 1 82.06 198 SER A CA 1
ATOM 1589 C C . SER A 1 198 ? -26.609 -14.414 -11.773 1 82.06 198 SER A C 1
ATOM 1591 O O . SER A 1 198 ? -27.266 -13.43 -11.43 1 82.06 198 SER A O 1
ATOM 1593 N N . SER A 1 199 ? -27.078 -15.602 -11.859 1 78.75 199 SER A N 1
ATOM 1594 C CA . SER A 1 199 ? -28.469 -15.852 -11.477 1 78.75 199 SER A CA 1
ATOM 1595 C C . SER A 1 199 ? -28.641 -15.844 -9.961 1 78.75 199 SER A C 1
ATOM 1597 O O . SER A 1 199 ? -29.766 -15.766 -9.461 1 78.75 199 SER A O 1
ATOM 1599 N N . ILE A 1 200 ? -27.562 -15.852 -9.273 1 72 200 ILE A N 1
ATOM 1600 C CA . ILE A 1 200 ? -27.609 -15.812 -7.812 1 72 200 ILE A CA 1
ATOM 1601 C C . ILE A 1 200 ? -27.703 -14.359 -7.34 1 72 200 ILE A C 1
ATOM 1603 O O . ILE A 1 200 ? -26.875 -13.523 -7.688 1 72 200 ILE A O 1
ATOM 1607 N N . PRO A 1 201 ? -28.688 -14.039 -6.566 1 74.94 201 PRO A N 1
ATOM 1608 C CA . PRO A 1 201 ? -28.828 -12.664 -6.082 1 74.94 201 PRO A CA 1
ATOM 1609 C C . PRO A 1 201 ? -27.594 -12.195 -5.297 1 74.94 201 PRO A C 1
ATOM 1611 O O . PRO A 1 201 ? -27.047 -12.945 -4.492 1 74.94 201 PRO A O 1
ATOM 1614 N N . GLY A 1 202 ? -27.172 -10.961 -5.602 1 72.69 202 GLY A N 1
ATOM 1615 C CA . GLY A 1 202 ? -26.047 -10.398 -4.863 1 72.69 202 GLY A CA 1
ATOM 1616 C C . GLY A 1 202 ? -24.719 -10.586 -5.559 1 72.69 202 GLY A C 1
ATOM 1617 O O . GLY A 1 202 ? -23.719 -9.961 -5.18 1 72.69 202 GLY A O 1
ATOM 1618 N N . ILE A 1 203 ? -24.75 -11.492 -6.523 1 78.5 203 ILE A N 1
ATOM 1619 C CA . ILE A 1 203 ? -23.5 -11.695 -7.262 1 78.5 203 ILE A CA 1
ATOM 1620 C C . ILE A 1 203 ? -23.469 -10.766 -8.469 1 78.5 203 ILE A C 1
ATOM 1622 O O . ILE A 1 203 ? -24.219 -10.953 -9.43 1 78.5 203 ILE A O 1
ATOM 1626 N N . GLY A 1 204 ? -22.562 -9.844 -8.398 1 82.69 204 GLY A N 1
ATOM 1627 C CA . GLY A 1 204 ? -22.375 -8.938 -9.523 1 82.69 204 GLY A CA 1
ATOM 1628 C C . GLY A 1 204 ? -21.312 -9.414 -10.508 1 82.69 204 GLY A C 1
ATOM 1629 O O . GLY A 1 204 ? -20.688 -10.445 -10.289 1 82.69 204 GLY A O 1
ATOM 1630 N N . ASP A 1 205 ? -21.125 -8.656 -11.523 1 85.25 205 ASP A N 1
ATOM 1631 C CA . ASP A 1 205 ? -20.234 -9.047 -12.617 1 85.25 205 ASP A CA 1
ATOM 1632 C C . ASP A 1 205 ? -18.812 -9.258 -12.109 1 85.25 205 ASP A C 1
ATOM 1634 O O . ASP A 1 205 ? -18.156 -10.25 -12.453 1 85.25 205 ASP A O 1
ATOM 1638 N N . ASN A 1 206 ? -18.438 -8.406 -11.281 1 85.19 206 ASN A N 1
ATOM 1639 C CA . ASN A 1 206 ? -17.062 -8.508 -10.773 1 85.19 206 ASN A CA 1
ATOM 1640 C C . ASN A 1 206 ? -16.891 -9.734 -9.883 1 85.19 206 ASN A C 1
ATOM 1642 O O . ASN A 1 206 ? -15.883 -10.438 -9.977 1 85.19 206 ASN A O 1
ATOM 1646 N N . THR A 1 207 ? -17.875 -9.93 -9.094 1 83.19 207 THR A N 1
ATOM 1647 C CA . THR A 1 207 ? -17.828 -11.094 -8.219 1 83.19 207 THR A CA 1
ATOM 1648 C C . THR A 1 207 ? -17.875 -12.383 -9.023 1 83.19 207 THR A C 1
ATOM 1650 O O . THR A 1 207 ? -17.141 -13.328 -8.742 1 83.19 207 THR A O 1
ATOM 1653 N N . ALA A 1 208 ? -18.719 -12.445 -9.984 1 84.69 208 ALA A N 1
ATOM 1654 C CA . ALA A 1 208 ? -18.828 -13.617 -10.844 1 84.69 208 ALA A CA 1
ATOM 1655 C C . ALA A 1 208 ? -17.5 -13.906 -11.547 1 84.69 208 ALA A C 1
ATOM 1657 O O . ALA A 1 208 ? -17.062 -15.055 -11.609 1 84.69 208 ALA A O 1
ATOM 1658 N N . 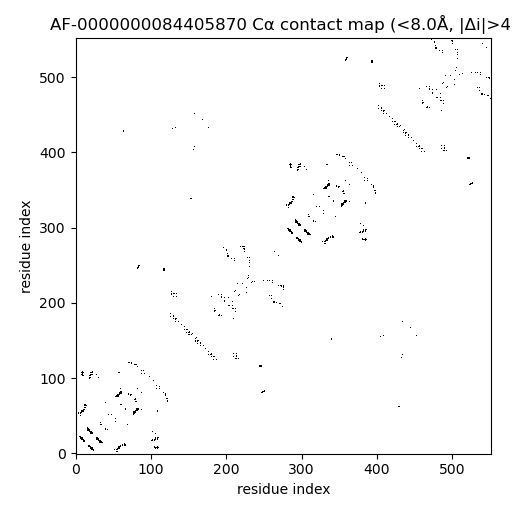ALA A 1 209 ? -16.875 -12.859 -12.055 1 88.75 209 ALA A N 1
ATOM 1659 C CA . ALA A 1 209 ? -15.602 -13.016 -12.758 1 88.75 209 ALA A CA 1
ATOM 1660 C C . ALA A 1 209 ? -14.523 -13.562 -11.82 1 88.75 209 ALA A C 1
ATOM 1662 O O . ALA A 1 209 ? -13.734 -14.422 -12.211 1 88.75 209 ALA A O 1
ATOM 1663 N N . THR A 1 210 ? -14.578 -13.07 -10.633 1 86.19 210 THR A N 1
ATOM 1664 C CA . THR A 1 210 ? -13.609 -13.516 -9.633 1 86.19 210 THR A CA 1
ATOM 1665 C C . THR A 1 210 ? -13.82 -14.992 -9.297 1 86.19 210 THR A C 1
ATOM 1667 O O . THR A 1 210 ? -12.859 -15.758 -9.234 1 86.19 210 THR A O 1
ATOM 1670 N N . LEU A 1 211 ? -15.023 -15.359 -9.172 1 81.94 211 LEU A N 1
ATOM 1671 C CA . LEU A 1 211 ? -15.344 -16.75 -8.883 1 81.94 211 LEU A CA 1
ATOM 1672 C C . LEU A 1 211 ? -14.93 -17.656 -10.039 1 81.94 211 LEU A C 1
ATOM 1674 O O . LEU A 1 211 ? -14.367 -18.734 -9.82 1 81.94 211 LEU A O 1
ATOM 1678 N N . LEU A 1 212 ? -15.195 -17.25 -11.18 1 84.12 212 LEU A N 1
ATOM 1679 C CA . LEU A 1 212 ? -14.828 -18.016 -12.367 1 84.12 212 LEU A CA 1
ATOM 1680 C C . LEU A 1 212 ? -13.312 -18.172 -12.461 1 84.12 212 LEU A C 1
ATOM 1682 O O . LEU A 1 212 ? -12.812 -19.25 -12.773 1 84.12 212 LEU A O 1
ATOM 1686 N N . ALA A 1 213 ? -12.625 -17.141 -12.125 1 85.19 213 ALA A N 1
ATOM 1687 C CA . ALA A 1 213 ? -11.172 -17.109 -12.273 1 85.19 213 ALA A CA 1
ATOM 1688 C C . ALA A 1 213 ? -10.5 -18.031 -11.25 1 85.19 213 ALA A C 1
ATOM 1690 O O . ALA A 1 213 ? -9.484 -18.656 -11.555 1 85.19 213 ALA A O 1
ATOM 1691 N N . PHE A 1 214 ? -11.125 -18.188 -10.117 1 78.12 214 PHE A N 1
ATOM 1692 C CA . PHE A 1 214 ? -10.336 -18.812 -9.055 1 78.12 214 PHE A CA 1
ATOM 1693 C C . PHE A 1 214 ? -11.008 -20.094 -8.57 1 78.12 214 PHE A C 1
ATOM 1695 O O . PHE A 1 214 ? -10.391 -20.875 -7.844 1 78.12 214 PHE A O 1
ATOM 1702 N N . LEU A 1 215 ? -12.172 -20.297 -8.891 1 71.38 215 LEU A N 1
ATOM 1703 C CA . LEU A 1 215 ? -12.836 -21.531 -8.461 1 71.38 215 LEU A CA 1
ATOM 1704 C C . LEU A 1 215 ? -13 -22.484 -9.633 1 71.38 215 LEU A C 1
ATOM 1706 O O . LEU A 1 215 ? -13.18 -23.688 -9.422 1 71.38 215 LEU A O 1
ATOM 1710 N N . CYS A 1 216 ? -12.969 -22.141 -10.82 1 60.16 216 CYS A N 1
ATOM 1711 C CA . CYS A 1 216 ? -13.25 -23.031 -11.945 1 60.16 216 CYS A CA 1
ATOM 1712 C C . CYS A 1 216 ? -12.086 -23.984 -12.195 1 60.16 216 CYS A C 1
ATOM 1714 O O . CYS A 1 216 ? -10.922 -23.609 -12.031 1 60.16 216 CYS A O 1
ATOM 1716 N N . PRO A 1 217 ? -12.484 -25.016 -12.539 1 58.84 217 PRO A N 1
ATOM 1717 C CA . PRO A 1 217 ? -13.852 -25.469 -12.805 1 58.84 217 PRO A CA 1
ATOM 1718 C C . PRO A 1 217 ? -14.641 -25.75 -11.531 1 58.84 217 PRO A C 1
ATOM 1720 O O . PRO A 1 217 ? -14.117 -26.375 -10.602 1 58.84 217 PRO A O 1
ATOM 1723 N N . LEU A 1 218 ? -15.797 -25.328 -11.484 1 60.72 218 LEU A N 1
ATOM 1724 C CA . LEU A 1 218 ? -16.641 -25.422 -10.297 1 60.72 218 LEU A CA 1
ATOM 1725 C C . LEU A 1 218 ? -16.969 -26.875 -9.969 1 60.72 218 LEU A C 1
ATOM 1727 O O . LEU A 1 218 ? -17.281 -27.188 -8.82 1 60.72 218 LEU A O 1
ATOM 1731 N N . ASP A 1 219 ? -16.859 -27.641 -11.039 1 58 219 ASP A N 1
ATOM 1732 C CA . ASP A 1 219 ? -17.234 -29.047 -10.859 1 58 219 ASP A CA 1
ATOM 1733 C C . ASP A 1 219 ? -16.234 -29.781 -9.969 1 58 219 ASP A C 1
ATOM 1735 O O . ASP A 1 219 ? -16.5 -30.891 -9.523 1 58 219 ASP A O 1
ATOM 1739 N N . ARG A 1 220 ? -15.172 -29.047 -9.719 1 60.81 220 ARG A N 1
ATOM 1740 C CA . ARG A 1 220 ? -14.18 -29.656 -8.852 1 60.81 220 ARG A CA 1
ATOM 1741 C C . ARG A 1 220 ? -14.656 -29.672 -7.398 1 60.81 220 ARG A C 1
ATOM 1743 O O . ARG A 1 220 ? -14.133 -30.422 -6.574 1 60.81 220 ARG A O 1
ATOM 1750 N N . PHE A 1 221 ? -15.688 -28.906 -7.23 1 63.06 221 PHE A N 1
ATOM 1751 C CA . PHE A 1 221 ? -16.234 -28.844 -5.879 1 63.06 221 PHE A CA 1
ATOM 1752 C C . PHE A 1 221 ? -17.531 -29.641 -5.773 1 63.06 221 PHE A C 1
ATOM 1754 O O . PHE A 1 221 ? -18.359 -29.625 -6.688 1 63.06 221 PHE A O 1
ATOM 1761 N N . ARG A 1 222 ? -17.562 -30.453 -4.734 1 60.88 222 ARG A N 1
ATOM 1762 C CA . ARG A 1 222 ? -18.75 -31.281 -4.516 1 60.88 222 ARG A CA 1
ATOM 1763 C C . ARG A 1 222 ? -19.828 -30.516 -3.781 1 60.88 222 ARG A C 1
ATOM 1765 O O . ARG A 1 222 ? -21 -30.906 -3.814 1 60.88 222 ARG A O 1
ATOM 1772 N N . SER A 1 223 ? -19.391 -29.453 -3.076 1 62.06 223 SER A N 1
ATOM 1773 C CA . SER A 1 223 ? -20.359 -28.688 -2.295 1 62.06 223 SER A CA 1
ATOM 1774 C C . SER A 1 223 ? -19.891 -27.25 -2.113 1 62.06 223 SER A C 1
ATOM 1776 O O . SER A 1 223 ? -18.719 -26.938 -2.318 1 62.06 223 SER A O 1
ATOM 1778 N N . VAL A 1 224 ? -20.938 -26.484 -1.839 1 63.03 224 VAL A N 1
ATOM 1779 C CA . VAL A 1 224 ? -20.672 -25.078 -1.531 1 63.03 224 VAL A CA 1
ATOM 1780 C C . VAL A 1 224 ? -19.734 -24.984 -0.32 1 63.03 224 VAL A C 1
ATOM 1782 O O . VAL A 1 224 ? -18.891 -24.094 -0.25 1 63.03 224 VAL A O 1
ATOM 1785 N N . LYS A 1 225 ? -19.922 -25.906 0.452 1 60.31 225 LYS A N 1
ATOM 1786 C CA . LYS A 1 225 ? -19.094 -25.938 1.648 1 60.31 225 LYS A CA 1
ATOM 1787 C C . LYS A 1 225 ? -17.609 -26.078 1.283 1 60.31 225 LYS A C 1
ATOM 1789 O O . LYS A 1 225 ? -16.75 -25.469 1.907 1 60.31 225 LYS A O 1
ATOM 1794 N N . GLN A 1 226 ? -17.453 -26.828 0.268 1 62.94 226 GLN A N 1
ATOM 1795 C CA . GLN A 1 226 ? -16.094 -27.031 -0.193 1 62.94 226 GLN A CA 1
ATOM 1796 C C . GLN A 1 226 ? -15.508 -25.766 -0.798 1 62.94 226 GLN A C 1
ATOM 1798 O O . GLN A 1 226 ? -14.32 -25.484 -0.643 1 62.94 226 GLN A O 1
ATOM 1803 N N . VAL A 1 227 ? -16.375 -25.094 -1.415 1 62.97 227 VAL A N 1
ATOM 1804 C CA . VAL A 1 227 ? -15.969 -23.844 -2.029 1 62.97 227 VAL A CA 1
ATOM 1805 C C . VAL A 1 227 ? -15.57 -22.844 -0.944 1 62.97 227 VAL A C 1
ATOM 1807 O O . VAL A 1 227 ? -14.531 -22.188 -1.05 1 62.97 227 VAL A O 1
ATOM 1810 N N . VAL A 1 228 ? -16.375 -22.812 0.049 1 60.75 228 VAL A N 1
ATOM 1811 C CA . VAL A 1 228 ? -16.141 -21.891 1.155 1 60.75 228 VAL A CA 1
ATOM 1812 C C . VAL A 1 228 ? -14.836 -22.266 1.87 1 60.75 228 VAL A C 1
ATOM 1814 O O . VAL A 1 228 ? -14.039 -21.391 2.225 1 60.75 228 VAL A O 1
ATOM 1817 N N . ALA A 1 229 ? -14.664 -23.516 2.043 1 59.34 229 ALA A N 1
ATOM 1818 C CA . ALA A 1 229 ? -13.438 -24.016 2.67 1 59.34 229 ALA A CA 1
ATOM 1819 C C . ALA A 1 229 ? -12.219 -23.672 1.824 1 59.34 229 ALA A C 1
ATOM 1821 O O . ALA A 1 229 ? -11.18 -23.266 2.355 1 59.34 229 ALA A O 1
ATOM 1822 N N . TYR A 1 230 ? -12.539 -23.844 0.598 1 61.62 230 TYR A N 1
ATOM 1823 C CA . TYR A 1 230 ? -11.469 -23.578 -0.355 1 61.62 230 TYR A CA 1
ATOM 1824 C C . TYR A 1 230 ? -11.07 -22.109 -0.322 1 61.62 230 TYR A C 1
ATOM 1826 O O . TYR A 1 230 ? -9.891 -21.766 -0.437 1 61.62 230 TYR A O 1
ATOM 1834 N N . ALA A 1 231 ? -12.062 -21.281 -0.116 1 60.12 231 ALA A N 1
ATOM 1835 C CA . ALA A 1 231 ? -11.836 -19.844 -0.1 1 60.12 231 ALA A CA 1
ATOM 1836 C C . ALA A 1 231 ? -11.25 -19.391 1.236 1 60.12 231 ALA A C 1
ATOM 1838 O O . ALA A 1 231 ? -10.812 -18.25 1.375 1 60.12 231 ALA A O 1
ATOM 1839 N N . GLY A 1 232 ? -10.898 -20.281 2.258 1 53.56 232 GLY A N 1
ATOM 1840 C CA . GLY A 1 232 ? -10.328 -19.984 3.562 1 53.56 232 GLY A CA 1
ATOM 1841 C C . GLY A 1 232 ? -11.273 -19.219 4.473 1 53.56 232 GLY A C 1
ATOM 1842 O O . GLY A 1 232 ? -10.836 -18.516 5.379 1 53.56 232 GLY A O 1
ATOM 1843 N N . LEU A 1 233 ? -12.516 -19.016 4.184 1 46.97 233 LEU A N 1
ATOM 1844 C CA . LEU A 1 233 ? -13.461 -18.266 5.012 1 46.97 233 LEU A CA 1
ATOM 1845 C C . LEU A 1 233 ? -13.805 -19.047 6.277 1 46.97 233 LEU A C 1
ATOM 1847 O O . LEU A 1 233 ? -14.227 -18.469 7.277 1 46.97 233 LEU A O 1
ATOM 1851 N N . ASN A 1 234 ? -13.789 -20.375 6.332 1 38.88 234 ASN A N 1
ATOM 1852 C CA . ASN A 1 234 ? -14.148 -21.078 7.559 1 38.88 234 ASN A CA 1
ATOM 1853 C C . ASN A 1 234 ? -12.922 -21.688 8.234 1 38.88 234 ASN A C 1
ATOM 1855 O O . ASN A 1 234 ? -12.422 -22.719 7.797 1 38.88 234 ASN A O 1
ATOM 1859 N N . PRO A 1 235 ? -12.172 -20.844 9.07 1 37.94 235 PRO A N 1
ATOM 1860 C CA . PRO A 1 235 ? -11.094 -21.469 9.844 1 37.94 235 PRO A CA 1
ATOM 1861 C C . PRO A 1 235 ? -11.508 -22.781 10.484 1 37.94 235 PRO A C 1
ATOM 1863 O O . PRO A 1 235 ? -10.656 -23.641 10.758 1 37.94 235 PRO A O 1
ATOM 1866 N N . CYS A 1 236 ? -12.688 -22.688 11.109 1 34.16 236 CYS A N 1
ATOM 1867 C CA . CYS A 1 236 ? -13.039 -23.719 12.094 1 34.16 236 CYS A CA 1
ATOM 1868 C C . CYS A 1 236 ? -13.219 -25.078 11.43 1 34.16 236 CYS A C 1
ATOM 1870 O O . CYS A 1 236 ? -13.516 -26.062 12.102 1 34.16 236 CYS A O 1
ATOM 1872 N N . ILE A 1 237 ? -13.68 -25.094 10.227 1 34.91 237 ILE A N 1
ATOM 1873 C CA . ILE A 1 237 ? -14.125 -26.453 9.945 1 34.91 237 ILE A CA 1
ATOM 1874 C C . ILE A 1 237 ? -12.922 -27.391 9.906 1 34.91 237 ILE A C 1
ATOM 1876 O O . ILE A 1 237 ? -12.234 -27.484 8.883 1 34.91 237 ILE A O 1
ATOM 1880 N N . ARG A 1 238 ? -12.07 -27.391 10.875 1 34.69 238 ARG A N 1
ATOM 1881 C CA . ARG A 1 238 ? -11.18 -28.516 11.141 1 34.69 238 ARG A CA 1
ATOM 1882 C C . ARG A 1 238 ? -11.953 -29.844 11.164 1 34.69 238 ARG A C 1
ATOM 1884 O O . ARG A 1 238 ? -11.539 -30.797 11.828 1 34.69 238 ARG A O 1
ATOM 1891 N N . GLN A 1 239 ? -13.281 -29.859 11.031 1 32.53 239 GLN A N 1
ATOM 1892 C CA . GLN A 1 239 ? -13.672 -31.234 11.328 1 32.53 239 GLN A CA 1
ATOM 1893 C C . GLN A 1 239 ? -12.727 -32.219 10.664 1 32.53 239 GLN A C 1
ATOM 1895 O O . GLN A 1 239 ? -12 -31.875 9.727 1 32.53 239 GLN A O 1
ATOM 1900 N N . SER A 1 240 ? -13.312 -33.688 10.531 1 29.52 240 SER A N 1
ATOM 1901 C CA . SER A 1 240 ? -12.781 -35.031 10.508 1 29.52 240 SER A CA 1
ATOM 1902 C C . SER A 1 240 ? -11.844 -35.25 9.328 1 29.52 240 SER A C 1
ATOM 1904 O O . SER A 1 240 ? -10.672 -35.594 9.516 1 29.52 240 SER A O 1
ATOM 1906 N N . GLY A 1 241 ? -12.32 -36.281 8.352 1 28.64 241 GLY A N 1
ATOM 1907 C CA . GLY A 1 241 ? -11.703 -37.344 7.566 1 28.64 241 GLY A CA 1
ATOM 1908 C C . GLY A 1 241 ? -10.836 -36.812 6.438 1 28.64 241 GLY A C 1
ATOM 1909 O O . GLY A 1 241 ? -10.695 -35.594 6.273 1 28.64 241 GLY A O 1
ATOM 1910 N N . GLN A 1 242 ? -10.992 -37.594 5.152 1 29.64 242 GLN A N 1
ATOM 1911 C CA . GLN A 1 242 ? -10.273 -38.031 3.971 1 29.64 242 GLN A CA 1
ATOM 1912 C C . GLN A 1 242 ? -10.109 -36.906 2.955 1 29.64 242 GLN A C 1
ATOM 1914 O O . GLN A 1 242 ? -9.766 -37.156 1.796 1 29.64 242 GLN A O 1
ATOM 1919 N N . TRP A 1 243 ? -10.789 -35.75 3.201 1 31.92 243 TRP A N 1
ATOM 1920 C CA . TRP A 1 243 ? -10.766 -35.094 1.899 1 31.92 243 TRP A CA 1
ATOM 1921 C C . TRP A 1 243 ? -9.352 -34.656 1.532 1 31.92 243 TRP A C 1
ATOM 1923 O O . TRP A 1 243 ? -8.742 -33.844 2.23 1 31.92 243 TRP A O 1
ATOM 1933 N N . ALA A 1 244 ? -8.641 -35.438 0.864 1 32.72 244 ALA A N 1
ATOM 1934 C CA . ALA A 1 244 ? -7.324 -35.406 0.226 1 32.72 244 ALA A CA 1
ATOM 1935 C C . ALA A 1 244 ? -7.121 -34.125 -0.559 1 32.72 244 ALA A C 1
ATOM 1937 O O . ALA A 1 244 ? -6.004 -33.594 -0.63 1 32.72 244 ALA A O 1
ATOM 1938 N N . GLY A 1 245 ? -8.094 -33.719 -1.54 1 34.41 245 GLY A N 1
ATOM 1939 C CA . GLY A 1 245 ? -7.633 -32.844 -2.611 1 34.41 245 GLY A CA 1
ATOM 1940 C C . GLY A 1 245 ? -7.52 -31.391 -2.193 1 34.41 245 GLY A C 1
ATOM 1941 O O . GLY A 1 245 ? -8.391 -30.578 -2.518 1 34.41 245 GLY A O 1
ATOM 1942 N N . LYS A 1 246 ? -7.117 -30.953 -1.077 1 37.16 246 LYS A N 1
ATOM 1943 C CA . LYS A 1 246 ? -7.109 -29.609 -0.513 1 37.16 246 LYS A CA 1
ATOM 1944 C C . LYS A 1 246 ? -6.238 -28.672 -1.342 1 37.16 246 LYS A C 1
ATOM 1946 O O . LYS A 1 246 ? -5.016 -28.672 -1.208 1 37.16 246 LYS A O 1
ATOM 1951 N N . THR A 1 247 ? -6.504 -28.625 -2.672 1 36.25 247 THR A N 1
ATOM 1952 C CA . THR A 1 247 ? -5.629 -27.719 -3.391 1 36.25 247 THR A CA 1
ATOM 1953 C C . THR A 1 247 ? -5.773 -26.297 -2.852 1 36.25 247 THR A C 1
ATOM 1955 O O . THR A 1 247 ? -6.848 -25.688 -2.953 1 36.25 247 THR A O 1
ATOM 1958 N N . PRO A 1 248 ? -5.086 -25.922 -1.831 1 35.91 248 PRO A N 1
ATOM 1959 C CA . PRO A 1 248 ? -5.215 -24.594 -1.242 1 35.91 248 PRO A CA 1
ATOM 1960 C C . PRO A 1 248 ? -4.895 -23.469 -2.234 1 35.91 248 PRO A C 1
ATOM 1962 O O . PRO A 1 248 ? -4 -23.625 -3.07 1 35.91 248 PRO A O 1
ATOM 1965 N N . ILE A 1 249 ? -5.82 -22.688 -2.68 1 42.5 249 ILE A N 1
ATOM 1966 C CA . ILE A 1 249 ? -5.68 -21.562 -3.605 1 42.5 249 ILE A CA 1
ATOM 1967 C C . ILE A 1 249 ? -4.66 -20.562 -3.059 1 42.5 249 ILE A C 1
ATOM 1969 O O . ILE A 1 249 ? -4.535 -20.406 -1.844 1 42.5 249 ILE A O 1
ATOM 1973 N N . ALA A 1 250 ? -3.812 -19.984 -3.84 1 41.03 250 ALA A N 1
ATOM 1974 C CA . ALA A 1 250 ? -2.781 -18.969 -3.604 1 41.03 250 ALA A CA 1
ATOM 1975 C C . ALA A 1 250 ? -3.328 -17.812 -2.787 1 41.03 250 ALA A C 1
ATOM 1977 O O . ALA A 1 250 ? -4.523 -17.516 -2.834 1 41.03 250 ALA A O 1
ATOM 1978 N N . LYS A 1 251 ? -2.562 -17.234 -1.921 1 40.72 251 LYS A N 1
ATOM 1979 C CA . LYS A 1 251 ? -2.889 -16.172 -0.972 1 40.72 251 LYS A CA 1
ATOM 1980 C C . LYS A 1 251 ? -3.707 -15.078 -1.639 1 40.72 251 LYS A C 1
ATOM 1982 O O . LYS A 1 251 ? -4.699 -14.609 -1.078 1 40.72 251 LYS A O 1
ATOM 1987 N N . ALA A 1 252 ? -3.217 -14.578 -2.723 1 42.75 252 ALA A N 1
ATOM 1988 C CA . ALA A 1 252 ? -3.895 -13.453 -3.363 1 42.75 252 ALA A CA 1
ATOM 1989 C C . ALA A 1 252 ? -5.277 -13.859 -3.867 1 42.75 252 ALA A C 1
ATOM 1991 O O . ALA A 1 252 ? -6.223 -13.078 -3.805 1 42.75 252 ALA A O 1
ATOM 1992 N N . GLY A 1 253 ? -5.395 -15.016 -4.547 1 48.72 253 GLY A N 1
ATOM 1993 C CA . GLY A 1 253 ? -6.672 -15.539 -4.996 1 48.72 253 GLY A CA 1
ATOM 1994 C C . GLY A 1 253 ? -7.66 -15.75 -3.863 1 48.72 253 GLY A C 1
ATOM 1995 O O . GLY A 1 253 ? -8.859 -15.523 -4.031 1 48.72 253 GLY A O 1
ATOM 1996 N N . ASN A 1 254 ? -6.992 -15.852 -2.744 1 55.94 254 ASN A N 1
ATOM 1997 C CA . ASN A 1 254 ? -7.789 -16.188 -1.568 1 55.94 254 ASN A CA 1
ATOM 1998 C C . ASN A 1 254 ? -8.492 -14.953 -0.997 1 55.94 254 ASN A C 1
ATOM 2000 O O . ASN A 1 254 ? -9.664 -15.016 -0.637 1 55.94 254 ASN A O 1
ATOM 2004 N N . ALA A 1 255 ? -7.719 -13.914 -1.167 1 54.97 255 ALA A N 1
ATOM 2005 C CA . ALA A 1 255 ? -8.344 -12.734 -0.57 1 54.97 255 ALA A CA 1
ATOM 2006 C C . ALA A 1 255 ? -9.516 -12.25 -1.417 1 54.97 255 ALA A C 1
ATOM 2008 O O . ALA A 1 255 ? -10.562 -11.875 -0.882 1 54.97 255 ALA A O 1
ATOM 2009 N N . LEU A 1 256 ? -9.336 -12.406 -2.684 1 60.44 256 LEU A N 1
ATOM 2010 C CA . LEU A 1 256 ? -10.398 -11.977 -3.586 1 60.44 256 LEU A CA 1
ATOM 2011 C C . LEU A 1 256 ? -11.609 -12.898 -3.488 1 60.44 256 LEU A C 1
ATOM 2013 O O . LEU A 1 256 ? -12.75 -12.438 -3.494 1 60.44 256 LEU A O 1
ATOM 2017 N N . LEU A 1 257 ? -11.242 -14.086 -3.365 1 63.38 257 LEU A N 1
ATOM 2018 C CA . LEU A 1 257 ? -12.297 -15.086 -3.256 1 63.38 257 LEU A CA 1
ATOM 2019 C C . LEU A 1 257 ? -13.07 -14.922 -1.95 1 63.38 257 LEU A C 1
ATOM 2021 O O . LEU A 1 257 ? -14.297 -15.031 -1.931 1 63.38 257 LEU A O 1
ATOM 2025 N N . ARG A 1 258 ? -12.297 -14.602 -0.965 1 60.69 258 ARG A N 1
ATOM 2026 C CA . ARG A 1 258 ? -12.93 -14.414 0.336 1 60.69 258 ARG A CA 1
ATOM 2027 C C . ARG A 1 258 ? -13.883 -13.227 0.314 1 60.69 258 ARG A C 1
ATOM 2029 O O . ARG A 1 258 ? -15 -13.305 0.83 1 60.69 258 ARG A O 1
ATOM 2036 N N . THR A 1 259 ? -13.383 -12.289 -0.29 1 62.16 259 THR A N 1
ATOM 2037 C CA . THR A 1 259 ? -14.219 -11.094 -0.393 1 62.16 259 THR A CA 1
ATOM 2038 C C . THR A 1 259 ? -15.453 -11.367 -1.254 1 62.16 259 THR A C 1
ATOM 2040 O O . THR A 1 259 ? -16.562 -10.977 -0.897 1 62.16 259 THR A O 1
ATOM 2043 N N . ALA A 1 260 ? -15.242 -12.062 -2.283 1 63.88 260 ALA A N 1
ATOM 2044 C CA . ALA A 1 260 ? -16.344 -12.375 -3.193 1 63.88 260 ALA A CA 1
ATOM 2045 C C . ALA A 1 260 ? -17.359 -13.289 -2.529 1 63.88 260 ALA A C 1
ATOM 2047 O O . ALA A 1 260 ? -18.562 -13.094 -2.68 1 63.88 260 ALA A O 1
ATOM 2048 N N . LEU A 1 261 ? -16.859 -14.203 -1.767 1 63.09 261 LEU A N 1
ATOM 2049 C CA . LEU A 1 261 ? -17.75 -15.188 -1.152 1 63.09 261 LEU A CA 1
ATOM 2050 C C . LEU A 1 261 ? -18.453 -14.602 0.061 1 63.09 261 LEU A C 1
ATOM 2052 O O . LEU A 1 261 ? -19.578 -14.992 0.381 1 63.09 261 LEU A O 1
ATOM 2056 N N . TYR A 1 262 ? -17.688 -13.758 0.694 1 58.97 262 TYR A N 1
ATOM 2057 C CA . TYR A 1 262 ? -18.328 -13.086 1.815 1 58.97 262 TYR A CA 1
ATOM 2058 C C . TYR A 1 262 ? -19.562 -12.32 1.356 1 58.97 262 TYR A C 1
ATOM 2060 O O . TYR A 1 262 ? -20.609 -12.344 2.021 1 58.97 262 TYR A O 1
ATOM 2068 N N . VAL A 1 263 ? -19.453 -11.766 0.321 1 53.28 263 VAL A N 1
ATOM 2069 C CA . VAL A 1 263 ? -20.578 -11.023 -0.24 1 53.28 263 VAL A CA 1
ATOM 2070 C C . VAL A 1 263 ? -21.703 -11.992 -0.614 1 53.28 263 VAL A C 1
ATOM 2072 O O . VAL A 1 263 ? -22.875 -11.719 -0.358 1 53.28 263 VAL A O 1
ATOM 2075 N N . THR A 1 264 ? -21.234 -13.125 -1.139 1 54.41 264 THR A N 1
ATOM 2076 C CA . THR A 1 264 ? -22.219 -14.109 -1.565 1 54.41 264 THR A CA 1
ATOM 2077 C C . THR A 1 264 ? -22.859 -14.781 -0.36 1 54.41 264 THR A C 1
ATOM 2079 O O . THR A 1 264 ? -24.047 -15.141 -0.401 1 54.41 264 THR A O 1
ATOM 2082 N N . SER A 1 265 ? -21.953 -15.117 0.565 1 53.94 265 SER A N 1
ATOM 2083 C CA . SER A 1 265 ? -22.484 -15.773 1.751 1 53.94 265 SER A CA 1
ATOM 2084 C C . SER A 1 265 ? -23.562 -14.922 2.412 1 53.94 265 SER A C 1
ATOM 2086 O O . SER A 1 265 ? -24.547 -15.445 2.949 1 53.94 265 SER A O 1
ATOM 2088 N N . ARG A 1 266 ? -23.141 -13.695 2.41 1 49.59 266 ARG A N 1
ATOM 2089 C CA . ARG A 1 266 ? -24.219 -12.859 2.932 1 49.59 266 ARG A CA 1
ATOM 2090 C C . ARG A 1 266 ? -25.516 -13.062 2.131 1 49.59 266 ARG A C 1
ATOM 2092 O O . ARG A 1 266 ? -26.609 -12.906 2.662 1 49.59 266 ARG A O 1
ATOM 2099 N N . TYR A 1 267 ? -25.141 -13.344 0.911 1 44.94 267 TYR A N 1
ATOM 2100 C CA . TYR A 1 267 ? -26.266 -13.766 0.072 1 44.94 267 TYR A CA 1
ATOM 2101 C C . TYR A 1 267 ? -26.328 -15.289 -0.017 1 44.94 267 TYR A C 1
ATOM 2103 O O . TYR A 1 267 ? -25.297 -15.953 -0.185 1 44.94 267 TYR A O 1
ATOM 2111 N N . LYS A 1 268 ? -27.172 -16.016 0.333 1 49.5 268 LYS A N 1
ATOM 2112 C CA . LYS A 1 268 ? -27.516 -17.422 0.56 1 49.5 268 LYS A CA 1
ATOM 2113 C C . LYS A 1 268 ? -26.625 -18.344 -0.25 1 49.5 268 LYS A C 1
ATOM 2115 O O . LYS A 1 268 ? -26.75 -18.438 -1.472 1 49.5 268 LYS A O 1
ATOM 2120 N N . LEU A 1 269 ? -25.422 -18.719 0.286 1 54.81 269 LEU A N 1
ATOM 2121 C CA . LEU A 1 269 ? -24.531 -19.766 -0.19 1 54.81 269 LEU A CA 1
ATOM 2122 C C . LEU A 1 269 ? -25.312 -20.906 -0.808 1 54.81 269 LEU A C 1
ATOM 2124 O O . LEU A 1 269 ? -24.766 -21.719 -1.559 1 54.81 269 LEU A O 1
ATOM 2128 N N . GLY A 1 270 ? -26.562 -20.938 -0.426 1 53.31 270 GLY A N 1
ATOM 2129 C CA . GLY A 1 270 ? -27.422 -21.969 -0.961 1 53.31 270 GLY A CA 1
ATOM 2130 C C . GLY A 1 270 ? -27.547 -21.938 -2.473 1 53.31 270 GLY A C 1
ATOM 2131 O O . GLY A 1 270 ? -27.625 -22.984 -3.121 1 53.31 270 GLY A O 1
ATOM 2132 N N . ALA A 1 271 ? -27.438 -20.734 -2.916 1 53.22 271 ALA A N 1
ATOM 2133 C CA . ALA A 1 271 ? -27.625 -20.625 -4.363 1 53.22 271 ALA A CA 1
ATOM 2134 C C . ALA A 1 271 ? -26.375 -21.109 -5.105 1 53.22 271 ALA A C 1
ATOM 2136 O O . ALA A 1 271 ? -26.469 -21.594 -6.234 1 53.22 271 ALA A O 1
ATOM 2137 N N . LEU A 1 272 ? -25.25 -21.078 -4.488 1 57.81 272 LEU A N 1
ATOM 2138 C CA . LEU A 1 272 ? -24.031 -21.594 -5.09 1 57.81 272 LEU A CA 1
ATOM 2139 C C . LEU A 1 272 ? -24.078 -23.125 -5.215 1 57.81 272 LEU A C 1
ATOM 2141 O O . LEU A 1 272 ? -23.422 -23.703 -6.09 1 57.81 272 LEU A O 1
ATOM 2145 N N . SER A 1 273 ? -24.906 -23.734 -4.309 1 56.47 273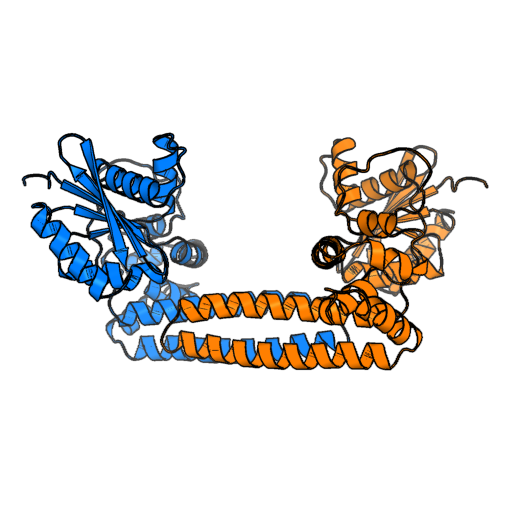 SER A N 1
ATOM 2146 C CA . SER A 1 273 ? -25.078 -25.188 -4.367 1 56.47 273 SER A CA 1
ATOM 2147 C C . SER A 1 273 ? -25.672 -25.625 -5.703 1 56.47 273 SER A C 1
ATOM 2149 O O . SER A 1 273 ? -25.406 -26.719 -6.184 1 56.47 273 SER A O 1
ATOM 2151 N N . ARG A 1 274 ? -26.484 -24.75 -6.199 1 54.56 274 ARG A N 1
ATOM 2152 C CA . ARG A 1 274 ? -27.125 -25.094 -7.465 1 54.56 274 ARG A CA 1
ATOM 2153 C C . ARG A 1 274 ? -26.125 -25.047 -8.617 1 54.56 274 ARG A C 1
ATOM 2155 O O . ARG A 1 274 ? -26.266 -25.766 -9.602 1 54.56 274 ARG A O 1
ATOM 2162 N N . ALA A 1 275 ? -25.062 -24.266 -8.461 1 52 275 ALA A N 1
ATOM 2163 C CA . ALA A 1 275 ? -24.109 -24.078 -9.555 1 52 275 ALA A CA 1
ATOM 2164 C C . ALA A 1 275 ? -23.031 -25.156 -9.523 1 52 275 ALA A C 1
ATOM 2166 O O . ALA A 1 275 ? -22.469 -25.516 -10.562 1 52 275 ALA A O 1
ATOM 2167 N N . ILE A 1 276 ? -22.719 -25.672 -8.406 1 53.09 276 ILE A N 1
ATOM 2168 C CA . ILE A 1 276 ? -21.719 -26.719 -8.242 1 53.09 276 ILE A CA 1
ATOM 2169 C C . ILE A 1 276 ? -22.344 -28.078 -8.578 1 53.09 276 ILE A C 1
ATOM 2171 O O . ILE A 1 276 ? -23.469 -28.375 -8.156 1 53.09 276 ILE A O 1
ATOM 2175 N N . MET B 1 1 ? 6.008 35.094 33.938 1 32.38 1 MET B N 1
ATOM 2176 C CA . MET B 1 1 ? 4.926 35.062 32.969 1 32.38 1 MET B CA 1
ATOM 2177 C C . MET B 1 1 ? 3.838 34.062 33.406 1 32.38 1 MET B C 1
ATOM 2179 O O . MET B 1 1 ? 4.133 32.969 33.812 1 32.38 1 MET B O 1
ATOM 2183 N N . THR B 1 2 ? 2.674 34.469 33.906 1 40.81 2 THR B N 1
ATOM 2184 C CA . THR B 1 2 ? 1.634 33.688 34.562 1 40.81 2 THR B CA 1
ATOM 2185 C C . THR B 1 2 ? 1.182 32.531 33.688 1 40.81 2 THR B C 1
ATOM 2187 O O . THR B 1 2 ? 0.852 32.688 32.531 1 40.81 2 THR B O 1
ATOM 2190 N N . HIS B 1 3 ? 1.739 31.328 33.781 1 49.59 3 HIS B N 1
ATOM 2191 C CA . HIS B 1 3 ? 1.521 30.094 33 1 49.59 3 HIS B CA 1
ATOM 2192 C C . HIS B 1 3 ? 0.043 29.906 32.688 1 49.59 3 HIS B C 1
ATOM 2194 O O . HIS B 1 3 ? -0.821 30.188 33.531 1 49.59 3 HIS B O 1
ATOM 2200 N N . PRO B 1 4 ? -0.291 30.109 31.391 1 56.81 4 PRO B N 1
ATOM 2201 C CA . PRO B 1 4 ? -1.73 29.938 31.188 1 56.81 4 PRO B CA 1
ATOM 2202 C C . PRO B 1 4 ? -2.303 28.781 32 1 56.81 4 PRO B C 1
ATOM 2204 O O . PRO B 1 4 ? -1.696 27.703 32.094 1 56.81 4 PRO B O 1
ATOM 2207 N N . THR B 1 5 ? -3.203 29.031 32.969 1 70.06 5 THR B N 1
ATOM 2208 C CA . THR B 1 5 ? -3.85 28.141 33.906 1 70.06 5 THR B CA 1
ATOM 2209 C C . THR B 1 5 ? -4.828 27.203 33.219 1 70.06 5 THR B C 1
ATOM 2211 O O . THR B 1 5 ? -5.059 26.078 33.688 1 70.06 5 THR B O 1
ATOM 2214 N N . LEU B 1 6 ? -5.191 27.5 31.859 1 90.88 6 LEU B N 1
ATOM 2215 C CA . LEU B 1 6 ? -6.172 26.688 31.141 1 90.88 6 LEU B CA 1
ATOM 2216 C C . LEU B 1 6 ? -5.555 26.078 29.875 1 90.88 6 LEU B C 1
ATOM 2218 O O . LEU B 1 6 ? -4.824 26.75 29.156 1 90.88 6 LEU B O 1
ATOM 2222 N N . VAL B 1 7 ? -5.727 24.734 29.703 1 96 7 VAL B N 1
ATOM 2223 C CA . VAL B 1 7 ? -5.262 24.047 28.5 1 96 7 VAL B CA 1
ATOM 2224 C C . VAL B 1 7 ? -6.441 23.359 27.812 1 96 7 VAL B C 1
ATOM 2226 O O . VAL B 1 7 ? -7.426 23 28.453 1 96 7 VAL B O 1
ATOM 2229 N N . LEU B 1 8 ? -6.324 23.266 26.5 1 97.25 8 LEU B N 1
ATOM 2230 C CA . LEU B 1 8 ? -7.41 22.672 25.719 1 97.25 8 LEU B CA 1
ATOM 2231 C C . LEU B 1 8 ? -6.859 21.734 24.656 1 97.25 8 LEU B C 1
ATOM 2233 O O . LEU B 1 8 ? -5.945 22.094 23.906 1 97.25 8 LEU B O 1
ATOM 2237 N N . GLY B 1 9 ? -7.363 20.484 24.641 1 97.56 9 GLY B N 1
ATOM 2238 C CA . GLY B 1 9 ? -7.035 19.516 23.609 1 97.56 9 GLY B CA 1
ATOM 2239 C C . GLY B 1 9 ? -8.055 19.484 22.484 1 97.56 9 GLY B C 1
ATOM 2240 O O . GLY B 1 9 ? -9.258 19.578 22.734 1 97.56 9 GLY B O 1
ATOM 2241 N N . ILE B 1 10 ? -7.578 19.344 21.25 1 97.38 10 ILE B N 1
ATOM 2242 C CA . ILE B 1 10 ? -8.438 19.297 20.078 1 97.38 10 ILE B CA 1
ATOM 2243 C C . ILE B 1 10 ? -8.148 18.016 19.297 1 97.38 10 ILE B C 1
ATOM 2245 O O . ILE B 1 10 ? -7.012 17.766 18.875 1 97.38 10 ILE B O 1
ATOM 2249 N N . ASP B 1 11 ? -9.141 17.203 19.094 1 95.5 11 ASP B N 1
ATOM 2250 C CA . ASP B 1 11 ? -9.086 16.047 18.203 1 95.5 11 ASP B CA 1
ATOM 2251 C C . ASP B 1 11 ? -9.883 16.297 16.922 1 95.5 11 ASP B C 1
ATOM 2253 O O . ASP B 1 11 ? -11.109 16.375 16.969 1 95.5 11 ASP B O 1
ATOM 2257 N N . VAL B 1 12 ? -9.18 16.297 15.773 1 94.94 12 VAL B N 1
ATOM 2258 C CA . VAL B 1 12 ? -9.773 16.797 14.539 1 94.94 12 VAL B CA 1
ATOM 2259 C C . VAL B 1 12 ? -10.125 15.617 13.625 1 94.94 12 VAL B C 1
ATOM 2261 O O . VAL B 1 12 ? -9.297 14.742 13.383 1 94.94 12 VAL B O 1
ATOM 2264 N N . ALA B 1 13 ? -11.359 15.609 13.172 1 91.19 13 ALA B N 1
ATOM 2265 C CA . ALA B 1 13 ? -11.836 14.695 12.141 1 91.19 13 ALA B CA 1
ATOM 2266 C C . ALA B 1 13 ? -12.32 15.461 10.914 1 91.19 13 ALA B C 1
ATOM 2268 O O . ALA B 1 13 ? -12.242 16.688 10.867 1 91.19 13 ALA B O 1
ATOM 2269 N N . LYS B 1 14 ? -12.703 14.75 9.922 1 87.56 14 LYS B N 1
ATOM 2270 C CA . LYS B 1 14 ? -13.086 15.344 8.648 1 87.56 14 LYS B CA 1
ATOM 2271 C C . LYS B 1 14 ? -14.258 16.312 8.82 1 87.56 14 LYS B C 1
ATOM 2273 O O . LYS B 1 14 ? -14.188 17.469 8.383 1 87.56 14 LYS B O 1
ATOM 2278 N N . ALA B 1 15 ? -15.258 15.914 9.523 1 92.38 15 ALA B N 1
ATOM 2279 C CA . ALA B 1 15 ? -16.516 16.672 9.562 1 92.38 15 ALA B CA 1
ATOM 2280 C C . ALA B 1 15 ? -16.625 17.484 10.852 1 92.38 15 ALA B C 1
ATOM 2282 O O . ALA B 1 15 ? -17.391 18.438 10.93 1 92.38 15 ALA B O 1
ATOM 2283 N N . LYS B 1 16 ? -15.875 17.031 11.805 1 95.62 16 LYS B N 1
ATOM 2284 C CA . LYS B 1 16 ? -16 17.656 13.117 1 95.62 16 LYS B CA 1
ATOM 2285 C C . LYS B 1 16 ? -14.68 17.625 13.883 1 95.62 16 LYS B C 1
ATOM 2287 O O . LYS B 1 16 ? -13.734 16.953 13.453 1 95.62 16 LYS B O 1
ATOM 2292 N N . PHE B 1 17 ? -14.617 18.406 14.938 1 96.75 17 PHE B N 1
ATOM 2293 C CA . PHE B 1 17 ? -13.508 18.281 15.867 1 96.75 17 PHE B CA 1
ATOM 2294 C C . PHE B 1 17 ? -14 18.328 17.312 1 96.75 17 PHE B C 1
ATOM 2296 O O . PHE B 1 17 ? -14.945 19.062 17.625 1 96.75 17 PHE B O 1
ATOM 2303 N N . ASP B 1 18 ? -13.461 17.469 18.156 1 97.56 18 ASP B N 1
ATOM 2304 C CA . ASP B 1 18 ? -13.758 17.375 19.578 1 97.56 18 ASP B CA 1
ATOM 2305 C C . ASP B 1 18 ? -12.766 18.188 20.406 1 97.56 18 ASP B C 1
ATOM 2307 O O . ASP B 1 18 ? -11.562 18.172 20.125 1 97.56 18 ASP B O 1
ATOM 2311 N N . VAL B 1 19 ? -13.336 18.906 21.422 1 98.12 19 VAL B N 1
ATOM 2312 C CA . VAL B 1 19 ? -12.453 19.703 22.266 1 98.12 19 VAL B CA 1
ATOM 2313 C C . VAL B 1 19 ? -12.648 19.328 23.734 1 98.12 19 VAL B C 1
ATOM 2315 O O . VAL B 1 19 ? -13.727 18.891 24.125 1 98.12 19 VAL B O 1
ATOM 2318 N N . ALA B 1 20 ? -11.625 19.453 24.469 1 97.94 20 ALA B N 1
ATOM 2319 C CA . ALA B 1 20 ? -11.641 19.25 25.906 1 97.94 20 ALA B CA 1
ATOM 2320 C C . ALA B 1 20 ? -10.859 20.328 26.641 1 97.94 20 ALA B C 1
ATOM 2322 O O . ALA B 1 20 ? -9.633 20.406 26.516 1 97.94 20 ALA B O 1
ATOM 2323 N N . LEU B 1 21 ? -11.562 21.172 27.344 1 97.56 21 LEU B N 1
ATOM 2324 C CA . LEU B 1 21 ? -10.961 22.219 28.156 1 97.56 21 LEU B CA 1
ATOM 2325 C C . LEU B 1 21 ? -10.625 21.703 29.547 1 97.56 21 LEU B C 1
ATOM 2327 O O . LEU B 1 21 ? -11.5 21.203 30.25 1 97.56 21 LEU B O 1
ATOM 2331 N N . LEU B 1 22 ? -9.383 21.719 29.812 1 95.88 22 LEU B N 1
ATOM 2332 C CA . LEU B 1 22 ? -8.898 21.297 31.125 1 95.88 22 LEU B CA 1
ATOM 2333 C C .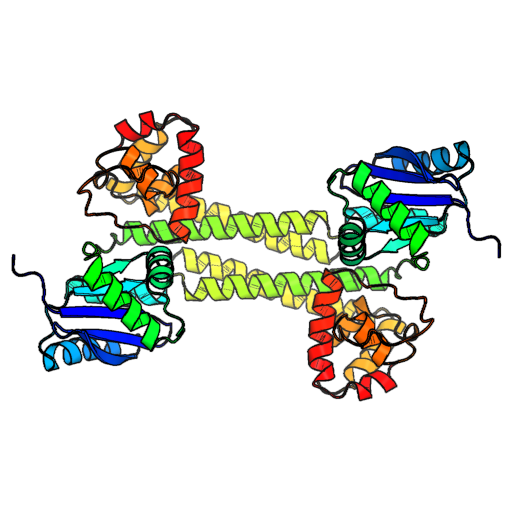 LEU B 1 22 ? -8.578 22.5 32 1 95.88 22 LEU B C 1
ATOM 2335 O O . LEU B 1 22 ? -7.75 23.328 31.656 1 95.88 22 LEU B O 1
ATOM 2339 N N . ASN B 1 23 ? -9.289 22.516 33.188 1 89.94 23 ASN B N 1
ATOM 2340 C CA . ASN B 1 23 ? -9.07 23.656 34.062 1 89.94 23 ASN B CA 1
ATOM 2341 C C . ASN B 1 23 ? -8.062 23.328 35.156 1 89.94 23 ASN B C 1
ATOM 2343 O O . ASN B 1 23 ? -7.461 22.25 35.156 1 89.94 23 ASN B O 1
ATOM 2347 N N . ALA B 1 24 ? -7.875 24.297 36.094 1 85.94 24 ALA B N 1
ATOM 2348 C CA . ALA B 1 24 ? -6.863 24.188 37.125 1 85.94 24 ALA B CA 1
ATOM 2349 C C . ALA B 1 24 ? -7.227 23.078 38.125 1 85.94 24 ALA B C 1
ATOM 2351 O O . ALA B 1 24 ? -6.355 22.547 38.812 1 85.94 24 ALA B O 1
ATOM 2352 N N . GLU B 1 25 ? -8.5 22.766 38.25 1 87.75 25 GLU B N 1
ATOM 2353 C CA . GLU B 1 25 ? -8.977 21.75 39.188 1 87.75 25 GLU B CA 1
ATOM 2354 C C . GLU B 1 25 ? -8.992 20.375 38.531 1 87.75 25 GLU B C 1
ATOM 2356 O O . GLU B 1 25 ? -9.562 19.422 39.062 1 87.75 25 GLU B O 1
ATOM 2361 N N . ASP B 1 26 ? -8.398 20.281 37.312 1 89.56 26 ASP B N 1
ATOM 2362 C CA . ASP B 1 26 ? -8.297 19.031 36.562 1 89.56 26 ASP B CA 1
ATOM 2363 C C . ASP B 1 26 ? -9.68 18.516 36.188 1 89.56 26 ASP B C 1
ATOM 2365 O O . ASP B 1 26 ? -9.922 17.297 36.188 1 89.56 26 ASP B O 1
ATOM 2369 N N . LYS B 1 27 ? -10.586 19.453 36 1 92.81 27 LYS B N 1
ATOM 2370 C CA . LYS B 1 27 ? -11.906 19.125 35.469 1 92.81 27 LYS B CA 1
ATOM 2371 C C . LYS B 1 27 ? -12.008 19.438 33.969 1 92.81 27 LYS B C 1
ATOM 2373 O O . LYS B 1 27 ? -11.508 20.469 33.531 1 92.81 27 LYS B O 1
ATOM 2378 N N . TYR B 1 28 ? -12.68 18.516 33.281 1 95.56 28 TYR B N 1
ATOM 2379 C CA . TYR B 1 28 ? -12.773 18.688 31.828 1 95.56 28 TYR B CA 1
ATOM 2380 C C . TYR B 1 28 ? -14.141 19.234 31.438 1 95.56 28 TYR B C 1
ATOM 2382 O O . TYR B 1 28 ? -15.164 18.859 32 1 95.56 28 TYR B O 1
ATOM 2390 N N . ARG B 1 29 ? -14.195 20.125 30.562 1 96.19 29 ARG B N 1
ATOM 2391 C CA . ARG B 1 29 ? -15.375 20.531 29.812 1 96.19 29 ARG B CA 1
ATOM 2392 C C . ARG B 1 29 ? -15.211 20.219 28.328 1 96.19 29 ARG B C 1
ATOM 2394 O O . ARG B 1 29 ? -14.273 20.688 27.688 1 96.19 29 ARG B O 1
ATOM 2401 N N . SER B 1 30 ? -16.062 19.391 27.797 1 96.75 30 SER B N 1
ATOM 2402 C CA . SER B 1 30 ? -15.914 18.938 26.422 1 96.75 30 SER B CA 1
ATOM 2403 C C . SER B 1 30 ? -17.047 19.453 25.531 1 96.75 30 SER B C 1
ATOM 2405 O O . SER B 1 30 ? -18.125 19.766 26.031 1 96.75 30 SER B O 1
ATOM 2407 N N . LYS B 1 31 ? -16.812 19.594 24.312 1 97.94 31 LYS B N 1
ATOM 2408 C CA . LYS B 1 31 ? -17.781 20 23.297 1 97.94 31 LYS B CA 1
ATOM 2409 C C . LYS B 1 31 ? -17.328 19.562 21.906 1 97.94 31 LYS B C 1
ATOM 2411 O O . LYS B 1 31 ? -16.156 19.25 21.703 1 97.94 31 LYS B O 1
ATOM 2416 N N . VAL B 1 32 ? -18.234 19.453 21 1 98.19 32 VAL B N 1
ATOM 2417 C CA . VAL B 1 32 ? -17.969 19.094 19.609 1 98.19 32 VAL B CA 1
ATOM 2418 C C . VAL B 1 32 ? -18.391 20.234 18.688 1 98.19 32 VAL B C 1
ATOM 2420 O O . VAL B 1 32 ? -19.453 20.844 18.891 1 98.19 32 VAL B O 1
ATOM 2423 N N . PHE B 1 33 ? -17.594 20.547 17.688 1 98.12 33 PHE B N 1
ATOM 2424 C CA . PHE B 1 33 ? -17.906 21.578 16.719 1 98.12 33 PHE B CA 1
ATOM 2425 C C . PHE B 1 33 ? -17.734 21.062 15.297 1 98.12 33 PHE B C 1
ATOM 2427 O O . PHE B 1 33 ? -16.938 20.156 15.055 1 98.12 33 PHE B O 1
ATOM 2434 N N . PRO B 1 34 ? -18.531 21.625 14.336 1 97.56 34 PRO B N 1
ATOM 2435 C CA . PRO B 1 34 ? -18.266 21.297 12.93 1 97.56 34 PRO B CA 1
ATOM 2436 C C . PRO B 1 34 ? -16.906 21.766 12.445 1 97.56 34 PRO B C 1
ATOM 2438 O O . PRO B 1 34 ? -16.438 22.844 12.836 1 97.56 34 PRO B O 1
ATOM 2441 N N . ASN B 1 35 ? -16.188 20.953 11.68 1 95.31 35 ASN B N 1
ATOM 2442 C CA . ASN B 1 35 ? -14.898 21.328 11.102 1 95.31 35 ASN B CA 1
ATOM 2443 C C . ASN B 1 35 ? -15.078 22.203 9.867 1 95.31 35 ASN B C 1
ATOM 2445 O O . ASN B 1 35 ? -14.742 21.797 8.75 1 95.31 35 ASN B O 1
ATOM 2449 N N . THR B 1 36 ? -15.664 23.375 10.086 1 95.5 36 THR B N 1
ATOM 2450 C CA . THR B 1 36 ? -15.961 24.406 9.102 1 95.5 36 THR B CA 1
ATOM 2451 C C . THR B 1 36 ? -15.688 25.797 9.68 1 95.5 36 THR B C 1
ATOM 2453 O O . THR B 1 36 ? -15.57 25.953 10.898 1 95.5 36 THR B O 1
ATOM 2456 N N . PRO B 1 37 ? -15.57 26.797 8.828 1 95.25 37 PRO B N 1
ATOM 2457 C CA . PRO B 1 37 ? -15.359 28.156 9.344 1 95.25 37 PRO B CA 1
ATOM 2458 C C . PRO B 1 37 ? -16.422 28.578 10.352 1 95.25 37 PRO B C 1
ATOM 2460 O O . PRO B 1 37 ? -16.109 29.266 11.328 1 95.25 37 PRO B O 1
ATOM 2463 N N . VAL B 1 38 ? -17.625 28.109 10.094 1 97.06 38 VAL B N 1
ATOM 2464 C CA . VAL B 1 38 ? -18.688 28.391 11.039 1 97.06 38 VAL B CA 1
ATOM 2465 C C . VAL B 1 38 ? -18.391 27.734 12.383 1 97.06 38 VAL B C 1
ATOM 2467 O O . VAL B 1 38 ? -18.531 28.344 13.438 1 97.06 38 VAL B O 1
ATOM 2470 N N . GLY B 1 39 ? -17.938 26.516 12.297 1 97.75 39 GLY B N 1
ATOM 2471 C CA . GLY B 1 39 ? -17.578 25.781 13.508 1 97.75 39 GLY B CA 1
ATOM 2472 C C . GLY B 1 39 ? -16.406 26.406 14.25 1 97.75 39 GLY B C 1
ATOM 2473 O O . GLY B 1 39 ? -16.359 26.391 15.484 1 97.75 39 GLY B O 1
ATOM 2474 N N . TYR B 1 40 ? -15.484 27.016 13.562 1 97.12 40 TYR B N 1
ATOM 2475 C CA . TYR B 1 40 ? -14.344 27.688 14.172 1 97.12 40 TYR B CA 1
ATOM 2476 C C . TYR B 1 40 ? -14.781 28.875 15.008 1 97.12 40 TYR B C 1
ATOM 2478 O O . TYR B 1 40 ? -14.312 29.062 16.125 1 97.12 40 TYR B O 1
ATOM 2486 N N . ARG B 1 41 ? -15.672 29.609 14.445 1 96.31 41 ARG B N 1
ATOM 2487 C CA . ARG B 1 41 ? -16.172 30.797 15.133 1 96.31 41 ARG B CA 1
ATOM 2488 C C . ARG B 1 41 ? -16.969 30.406 16.375 1 96.31 41 ARG B C 1
ATOM 2490 O O . ARG B 1 41 ? -16.844 31.047 17.422 1 96.31 41 ARG B O 1
ATOM 2497 N N . GLN B 1 42 ? -17.734 29.312 16.156 1 97.81 42 GLN B N 1
ATOM 2498 C CA . GLN B 1 42 ? -18.5 28.812 17.297 1 97.81 42 GLN B CA 1
ATOM 2499 C C . GLN B 1 42 ? -17.562 28.375 18.438 1 97.81 42 GLN B C 1
ATOM 2501 O O . GLN B 1 42 ? -17.875 28.594 19.609 1 97.81 42 GLN B O 1
ATOM 2506 N N . PHE B 1 43 ? -16.531 27.812 18.062 1 97.5 43 PHE B N 1
ATOM 2507 C CA . PHE B 1 43 ? -15.539 27.344 19.016 1 97.5 43 PHE B CA 1
ATOM 2508 C C . PHE B 1 43 ? -14.938 28.516 19.781 1 97.5 43 PHE B C 1
ATOM 2510 O O . PHE B 1 43 ? -14.844 28.484 21.016 1 97.5 43 PHE B O 1
ATOM 2517 N N . LEU B 1 44 ? -14.586 29.594 19.125 1 96 44 LEU B N 1
ATOM 2518 C CA . LEU B 1 44 ? -14.031 30.781 19.766 1 96 44 LEU B CA 1
ATOM 2519 C C . LEU B 1 44 ? -15.039 31.406 20.719 1 96 44 LEU B C 1
ATOM 2521 O O . LEU B 1 44 ? -14.68 31.875 21.797 1 96 44 LEU B O 1
ATOM 2525 N N . GLU B 1 45 ? -16.297 31.391 20.266 1 96.69 45 GLU B N 1
ATOM 2526 C CA . GLU B 1 45 ? -17.359 31.922 21.109 1 96.69 45 GLU B CA 1
ATOM 2527 C C . GLU B 1 45 ? -17.5 31.094 22.391 1 96.69 45 GLU B C 1
ATOM 2529 O O . GLU B 1 45 ? -17.703 31.641 23.469 1 96.69 45 GLU B O 1
ATOM 2534 N N . TRP B 1 46 ? -17.422 29.859 22.125 1 97.25 46 TRP B N 1
ATOM 2535 C CA . TRP B 1 46 ? -17.5 28.938 23.266 1 97.25 46 TRP B CA 1
ATOM 2536 C C . TRP B 1 46 ? -16.359 29.188 24.234 1 97.25 46 TRP B C 1
ATOM 2538 O O . TRP B 1 46 ? -16.562 29.188 25.453 1 97.25 46 TRP B O 1
ATOM 2548 N N . LEU B 1 47 ? -15.18 29.375 23.766 1 95.5 47 LEU B N 1
ATOM 2549 C CA . LEU B 1 47 ? -14.031 29.703 24.609 1 95.5 47 LEU B CA 1
ATOM 2550 C C . LEU B 1 47 ? -14.266 30.984 25.391 1 95.5 47 LEU B C 1
ATOM 2552 O O . LEU B 1 47 ? -13.93 31.078 26.562 1 95.5 47 LEU B O 1
ATOM 2556 N N . THR B 1 48 ? -14.805 31.969 24.734 1 94.69 48 THR B N 1
ATOM 2557 C CA . THR B 1 48 ? -15.086 33.25 25.359 1 94.69 48 THR B CA 1
ATOM 2558 C C . THR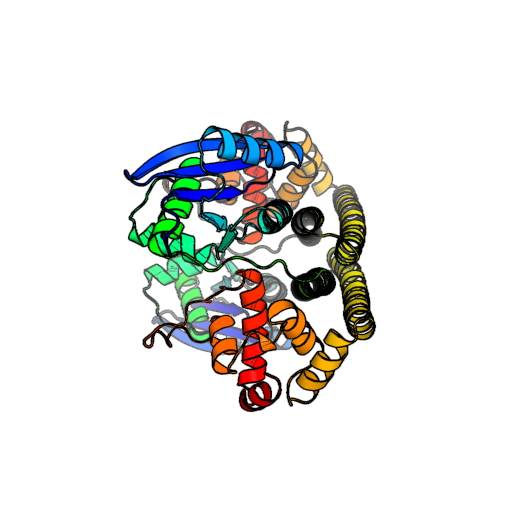 B 1 48 ? -16.109 33.094 26.484 1 94.69 48 THR B C 1
ATOM 2560 O O . THR B 1 48 ? -15.922 33.625 27.578 1 94.69 48 THR B O 1
ATOM 2563 N N . ARG B 1 49 ? -17.141 32.312 26.219 1 95.5 49 ARG B N 1
ATOM 2564 C CA . ARG B 1 49 ? -18.203 32.094 27.188 1 95.5 49 ARG B CA 1
ATOM 2565 C C . ARG B 1 49 ? -17.656 31.422 28.453 1 95.5 49 ARG B C 1
ATOM 2567 O O . ARG B 1 49 ? -18.156 31.656 29.547 1 95.5 49 ARG B O 1
ATOM 2574 N N . HIS B 1 50 ? -16.641 30.703 28.266 1 94.25 50 HIS B N 1
ATOM 2575 C CA . HIS B 1 50 ? -16.094 29.953 29.391 1 94.25 50 HIS B CA 1
ATOM 2576 C C . HIS B 1 50 ? -14.812 30.594 29.906 1 94.25 50 HIS B C 1
ATOM 2578 O O . HIS B 1 50 ? -14.016 29.953 30.594 1 94.25 50 HIS B O 1
ATOM 2584 N N . ASP B 1 51 ? -14.539 31.844 29.562 1 92.06 51 ASP B N 1
ATOM 2585 C CA . ASP B 1 51 ? -13.391 32.625 29.984 1 92.06 51 ASP B CA 1
ATOM 2586 C C . ASP B 1 51 ? -12.086 31.875 29.719 1 92.06 51 ASP B C 1
ATOM 2588 O O . ASP B 1 51 ? -11.219 31.797 30.594 1 92.06 51 ASP B O 1
ATOM 2592 N N . ALA B 1 52 ? -12.016 31.25 28.484 1 92.62 52 ALA B N 1
ATOM 2593 C CA . ALA B 1 52 ? -10.867 30.406 28.156 1 92.62 52 ALA B CA 1
ATOM 2594 C C . ALA B 1 52 ? -10.172 30.891 26.891 1 92.62 52 ALA B C 1
ATOM 2596 O O . ALA B 1 52 ? -9.5 30.094 26.203 1 92.62 52 ALA B O 1
ATOM 2597 N N . ARG B 1 53 ? -10.289 32.125 26.516 1 91.62 53 ARG B N 1
ATOM 2598 C CA . ARG B 1 53 ? -9.688 32.656 25.297 1 91.62 53 ARG B CA 1
ATOM 2599 C C . ARG B 1 53 ? -8.172 32.625 25.375 1 91.62 53 ARG B C 1
ATOM 2601 O O . ARG B 1 53 ? -7.488 32.562 24.344 1 91.62 53 ARG B O 1
ATOM 2608 N N . GLU B 1 54 ? -7.688 32.594 26.609 1 91.06 54 GLU B N 1
ATOM 2609 C CA . GLU B 1 54 ? -6.238 32.594 26.781 1 91.06 54 GLU B CA 1
ATOM 2610 C C . GLU B 1 54 ? -5.695 31.188 27 1 91.06 54 GLU B C 1
ATOM 2612 O O . GLU B 1 54 ? -4.508 31.016 27.281 1 91.06 54 GLU B O 1
ATOM 2617 N N . ALA B 1 55 ? -6.57 30.281 26.797 1 93.94 55 ALA B N 1
ATOM 2618 C CA . ALA B 1 55 ? -6.145 28.906 26.984 1 93.94 55 ALA B CA 1
ATOM 2619 C C . ALA B 1 55 ? -5.09 28.5 25.953 1 93.94 55 ALA B C 1
ATOM 2621 O O . ALA B 1 55 ? -5.117 28.984 24.828 1 93.94 55 ALA B O 1
ATOM 2622 N N . HIS B 1 56 ? -4.16 27.609 26.375 1 95.19 56 HIS B N 1
ATOM 2623 C CA . HIS B 1 56 ? -3.227 26.969 25.453 1 95.19 56 HIS B CA 1
ATOM 2624 C C . HIS B 1 56 ? -3.895 25.844 24.688 1 95.19 56 HIS B C 1
ATOM 2626 O O . HIS B 1 56 ? -4.219 24.797 25.266 1 95.19 56 HIS B O 1
ATOM 2632 N N . LEU B 1 57 ? -4.082 26.062 23.406 1 96.81 57 LEU B N 1
ATOM 2633 C CA . LEU B 1 57 ? -4.703 25.047 22.562 1 96.81 57 LEU B CA 1
ATOM 2634 C C . LEU B 1 57 ? -3.658 24.094 22.016 1 96.81 57 LEU B C 1
ATOM 2636 O O . LEU B 1 57 ? -2.547 24.5 21.672 1 96.81 57 LEU B O 1
ATOM 2640 N N . CYS B 1 58 ? -4.09 22.844 21.969 1 95.94 58 CYS B N 1
ATOM 2641 C CA . CYS B 1 58 ? -3.195 21.828 21.453 1 95.94 58 CYS B CA 1
ATOM 2642 C C . CYS B 1 58 ? -3.949 20.844 20.562 1 95.94 58 CYS B C 1
ATOM 2644 O O . CYS B 1 58 ? -5.059 20.422 20.891 1 95.94 58 CYS B O 1
ATOM 2646 N N . MET B 1 59 ? -3.404 20.578 19.391 1 95 59 MET B N 1
ATOM 2647 C CA . MET B 1 59 ? -4.008 19.578 18.5 1 95 59 MET B CA 1
ATOM 2648 C C . MET B 1 59 ? -2.939 18.703 17.859 1 95 59 MET B C 1
ATOM 2650 O O . MET B 1 59 ? -1.756 19.031 17.875 1 95 59 MET B O 1
ATOM 2654 N N . GLU B 1 60 ? -3.416 17.531 17.375 1 89.44 60 GLU B N 1
ATOM 2655 C CA . GLU B 1 60 ? -2.516 16.625 16.656 1 89.44 60 GLU B CA 1
ATOM 2656 C C . GLU B 1 60 ? -2.461 16.969 15.172 1 89.44 60 GLU B C 1
ATOM 2658 O O . GLU B 1 60 ? -3.428 17.5 14.617 1 89.44 60 GLU B O 1
ATOM 2663 N N . THR B 1 61 ? -1.251 16.719 14.648 1 75.12 61 THR B N 1
ATOM 2664 C CA . THR B 1 61 ? -1.149 16.828 13.195 1 75.12 61 THR B CA 1
ATOM 2665 C C . THR B 1 61 ? -2.102 15.852 12.508 1 75.12 61 THR B C 1
ATOM 2667 O O . THR B 1 61 ? -2.033 14.641 12.742 1 75.12 61 THR B O 1
ATOM 2670 N N . THR B 1 62 ? -3.287 16.172 12.117 1 63.28 62 THR B N 1
ATOM 2671 C CA . THR B 1 62 ? -4.297 15.266 11.57 1 63.28 62 THR B CA 1
ATOM 2672 C C . THR B 1 62 ? -4.363 15.383 10.055 1 63.28 62 THR B C 1
ATOM 2674 O O . THR B 1 62 ? -5.438 15.258 9.461 1 63.28 62 THR B O 1
ATOM 2677 N N . GLY B 1 63 ? -3.246 15.453 9.438 1 65.31 63 GLY B N 1
ATOM 2678 C CA . GLY B 1 63 ? -3.27 15.492 7.984 1 65.31 63 GLY B CA 1
ATOM 2679 C C . GLY B 1 63 ? -4.012 16.688 7.434 1 65.31 63 GLY B C 1
ATOM 2680 O O . GLY B 1 63 ? -3.916 17.797 7.98 1 65.31 63 GLY B O 1
ATOM 2681 N N . ALA B 1 64 ? -4.938 16.531 6.316 1 70.19 64 ALA B N 1
ATOM 2682 C CA . ALA B 1 64 ? -5.602 17.609 5.586 1 70.19 64 ALA B CA 1
ATOM 2683 C C . ALA B 1 64 ? -6.754 18.203 6.398 1 70.19 64 ALA B C 1
ATOM 2685 O O . ALA B 1 64 ? -7.086 19.375 6.25 1 70.19 64 ALA B O 1
ATOM 2686 N N . TYR B 1 65 ? -7.145 17.516 7.438 1 79.31 65 TYR B N 1
ATOM 2687 C CA . TYR B 1 65 ? -8.375 17.922 8.102 1 79.31 65 TYR B CA 1
ATOM 2688 C C . TYR B 1 65 ? -8.086 18.969 9.18 1 79.31 65 TYR B C 1
ATOM 2690 O O . TYR B 1 65 ? -8.984 19.688 9.609 1 79.31 65 TYR B O 1
ATOM 2698 N N . GLY B 1 66 ? -6.898 19.016 9.641 1 87.19 66 GLY B N 1
ATOM 2699 C CA . GLY B 1 66 ? -6.594 19.906 10.75 1 87.19 66 GLY B CA 1
ATOM 2700 C C . GLY B 1 66 ? -5.906 21.188 10.312 1 87.19 66 GLY B C 1
ATOM 2701 O O . GLY B 1 66 ? -5.797 22.141 11.086 1 87.19 66 GLY B O 1
ATOM 2702 N N . ARG B 1 67 ? -5.598 21.266 9.078 1 82.38 67 ARG B N 1
ATOM 2703 C CA . ARG B 1 67 ? -4.766 22.359 8.594 1 82.38 67 ARG B CA 1
ATOM 2704 C C . ARG B 1 67 ? -5.512 23.688 8.672 1 82.38 67 ARG B C 1
ATOM 2706 O O . ARG B 1 67 ? -4.973 24.688 9.164 1 82.38 67 ARG B O 1
ATOM 2713 N N . ASP B 1 68 ? -6.668 23.766 8.25 1 86.94 68 ASP B N 1
ATOM 2714 C CA . ASP B 1 68 ? -7.441 25.016 8.234 1 86.94 68 ASP B CA 1
ATOM 2715 C C . ASP B 1 68 ? -7.754 25.484 9.648 1 86.94 68 ASP B C 1
ATOM 2717 O O . ASP B 1 68 ? -7.668 26.672 9.945 1 86.94 68 ASP B O 1
ATOM 2721 N N . LEU B 1 69 ? -8.094 24.531 10.43 1 92.94 69 LEU B N 1
ATOM 2722 C CA . LEU B 1 69 ? -8.375 24.875 11.82 1 92.94 69 LEU B CA 1
ATOM 2723 C C . LEU B 1 69 ? -7.121 25.422 12.5 1 92.94 69 LEU B C 1
ATOM 2725 O O . LEU B 1 69 ? -7.176 26.453 13.18 1 92.94 69 LEU B O 1
ATOM 2729 N N . ALA B 1 70 ? -6.031 24.75 12.305 1 91.06 70 ALA B N 1
ATOM 2730 C CA . ALA B 1 70 ? -4.77 25.188 12.898 1 91.06 70 ALA B CA 1
ATOM 2731 C C . ALA B 1 70 ? -4.414 26.594 12.445 1 91.06 70 ALA B C 1
ATOM 2733 O O . ALA B 1 70 ? -4.031 27.438 13.266 1 91.06 70 ALA B O 1
ATOM 2734 N N . ARG B 1 71 ? -4.535 26.906 11.219 1 87.38 71 ARG B N 1
ATOM 2735 C CA . ARG B 1 71 ? -4.227 28.219 10.672 1 87.38 71 ARG B CA 1
ATOM 2736 C C . ARG B 1 71 ? -5.156 29.281 11.242 1 87.38 71 ARG B C 1
ATOM 2738 O O . ARG B 1 71 ? -4.715 30.375 11.594 1 87.38 71 ARG B O 1
ATOM 2745 N N . PHE B 1 72 ? -6.375 28.969 11.297 1 92.38 72 PHE B N 1
ATOM 2746 C CA . PHE B 1 72 ? -7.367 29.875 11.867 1 92.38 72 PHE B CA 1
ATOM 2747 C C . PHE B 1 72 ? -7.016 30.219 13.312 1 92.38 72 PHE B C 1
ATOM 2749 O O . PHE B 1 72 ? -7.004 31.391 13.688 1 92.38 72 PHE B O 1
ATOM 2756 N N . LEU B 1 73 ? -6.695 29.172 14.031 1 94 73 LEU B N 1
ATOM 2757 C CA . LEU B 1 73 ? -6.43 29.344 15.453 1 94 73 LEU B CA 1
ATOM 2758 C C . LEU B 1 73 ? -5.105 30.078 15.672 1 94 73 LEU B C 1
ATOM 2760 O O . LEU B 1 73 ? -4.977 30.859 16.609 1 94 73 LEU B O 1
ATOM 2764 N N . ALA B 1 74 ? -4.16 29.781 14.844 1 90.5 74 ALA B N 1
ATOM 2765 C CA . ALA B 1 74 ? -2.842 30.391 14.977 1 90.5 74 ALA B CA 1
ATOM 2766 C C . ALA B 1 74 ? -2.926 31.906 14.852 1 90.5 74 ALA B C 1
ATOM 2768 O O . ALA B 1 74 ? -2.076 32.625 15.375 1 90.5 74 ALA B O 1
ATOM 2769 N N . GLN B 1 75 ? -3.898 32.375 14.219 1 88.75 75 GLN B N 1
ATOM 2770 C CA . GLN B 1 75 ? -4.102 33.812 14.047 1 88.75 75 GLN B CA 1
ATOM 2771 C C . GLN B 1 75 ? -4.754 34.438 15.281 1 88.75 75 GLN B C 1
ATOM 2773 O O . GLN B 1 75 ? -4.699 35.656 15.477 1 88.75 75 GLN B O 1
ATOM 2778 N N . GLN B 1 76 ? -5.355 33.594 16.062 1 85.69 76 GLN B N 1
ATOM 2779 C CA . GLN B 1 76 ? -6.195 34.094 17.141 1 85.69 76 GLN B CA 1
ATOM 2780 C C . GLN B 1 76 ? -5.574 33.812 18.5 1 85.69 76 GLN B C 1
ATOM 2782 O O . GLN B 1 76 ? -5.77 34.562 19.453 1 85.69 76 GLN B O 1
ATOM 2787 N N . GLN B 1 77 ? -5.051 32.625 18.516 1 84.25 77 GLN B N 1
ATOM 2788 C CA . GLN B 1 77 ? -4.691 32.125 19.828 1 84.25 77 GLN B CA 1
ATOM 2789 C C . GLN B 1 77 ? -3.387 31.328 19.781 1 84.25 77 GLN B C 1
ATOM 2791 O O . GLN B 1 77 ? -2.836 31.109 18.703 1 84.25 77 GLN B O 1
ATOM 2796 N N . PHE B 1 78 ? -2.93 31.125 21.078 1 86.38 78 PHE B N 1
ATOM 2797 C CA . PHE B 1 78 ? -1.789 30.234 21.266 1 86.38 78 PHE B CA 1
ATOM 2798 C C . PHE B 1 78 ? -2.178 28.781 20.984 1 86.38 78 PHE B C 1
ATOM 2800 O O . PHE B 1 78 ? -2.967 28.188 21.719 1 86.38 78 PHE B O 1
ATOM 2807 N N . VAL B 1 79 ? -1.728 28.266 19.812 1 93.06 79 VAL B N 1
ATOM 2808 C CA . VAL B 1 79 ? -2.061 26.891 19.469 1 93.06 79 VAL B CA 1
ATOM 2809 C C . VAL B 1 79 ? -0.783 26.109 19.156 1 93.06 79 VAL B C 1
ATOM 2811 O O . VAL B 1 79 ? 0.128 26.641 18.516 1 93.06 79 VAL B O 1
ATOM 2814 N N . SER B 1 80 ? -0.789 24.938 19.75 1 91.25 80 SER B N 1
ATOM 2815 C CA . SER B 1 80 ? 0.292 24.016 19.438 1 91.25 80 SER B CA 1
ATOM 2816 C C . SER B 1 80 ? -0.207 22.844 18.578 1 91.25 80 SER B C 1
ATOM 2818 O O . SER B 1 80 ? -1.317 22.359 18.781 1 91.25 80 SER B O 1
ATOM 2820 N N . VAL B 1 81 ? 0.593 22.531 17.578 1 89.12 81 VAL B N 1
ATOM 2821 C CA . VAL B 1 81 ? 0.338 21.359 16.75 1 89.12 81 VAL B CA 1
ATOM 2822 C C . VAL B 1 81 ? 1.432 20.312 16.984 1 89.12 81 VAL B C 1
ATOM 2824 O O . VAL B 1 81 ? 2.611 20.578 16.734 1 89.12 81 VAL B O 1
ATOM 2827 N N . VAL B 1 82 ? 0.914 19.094 17.5 1 84.62 82 VAL B N 1
ATOM 2828 C CA . VAL B 1 82 ? 1.872 18.125 18 1 84.62 82 VAL B CA 1
ATOM 2829 C C . VAL B 1 82 ? 1.8 16.844 17.156 1 84.62 82 VAL B C 1
ATOM 2831 O O . VAL B 1 82 ? 0.729 16.484 16.656 1 84.62 82 VAL B O 1
ATOM 2834 N N . ASN B 1 83 ? 2.914 16.203 17 1 76.12 83 ASN B N 1
ATOM 2835 C CA . ASN B 1 83 ? 3.008 14.93 16.297 1 76.12 83 ASN B CA 1
ATOM 2836 C C . ASN B 1 83 ? 2.16 13.852 16.969 1 76.12 83 ASN B C 1
ATOM 2838 O O . ASN B 1 83 ? 2.264 13.641 18.188 1 76.12 83 ASN B O 1
ATOM 2842 N N . PRO B 1 84 ? 1.378 13.164 16.156 1 81.38 84 PRO B N 1
ATOM 2843 C CA . PRO B 1 84 ? 0.52 12.125 16.734 1 81.38 84 PRO B CA 1
ATOM 2844 C C . PRO B 1 84 ? 1.309 11.062 17.5 1 81.38 84 PRO B C 1
ATOM 2846 O O . PRO B 1 84 ? 0.816 10.508 18.484 1 81.38 84 PRO B O 1
ATOM 2849 N N . ALA B 1 85 ? 2.496 10.805 17.062 1 74.06 85 ALA B N 1
ATOM 2850 C CA . ALA B 1 85 ? 3.32 9.797 17.719 1 74.06 85 ALA B CA 1
ATOM 2851 C C . ALA B 1 85 ? 3.607 10.18 19.172 1 74.06 85 ALA B C 1
ATOM 2853 O O . ALA B 1 85 ? 3.674 9.32 20.047 1 74.06 85 ALA B O 1
ATOM 2854 N N . GLN B 1 86 ? 3.783 11.445 19.375 1 80.5 86 GLN B N 1
ATOM 2855 C CA . GLN B 1 86 ? 4.035 11.945 20.734 1 80.5 86 GLN B CA 1
ATOM 2856 C C . GLN B 1 86 ? 2.803 11.773 21.609 1 80.5 86 GLN B C 1
ATOM 2858 O O . GLN B 1 86 ? 2.914 11.352 22.766 1 80.5 86 GLN B O 1
ATOM 2863 N N . ILE B 1 87 ? 1.728 12.086 21.016 1 86.06 87 ILE B N 1
ATOM 2864 C CA . ILE B 1 87 ? 0.482 11.953 21.766 1 86.06 87 ILE B CA 1
ATOM 2865 C C . ILE B 1 87 ? 0.215 10.484 22.078 1 86.06 87 ILE B C 1
ATOM 2867 O O . ILE B 1 87 ? -0.196 10.141 23.188 1 86.06 87 ILE B O 1
ATOM 2871 N N . HIS B 1 88 ? 0.47 9.633 21.078 1 84.12 88 HIS B N 1
ATOM 2872 C CA . HIS B 1 88 ? 0.291 8.195 21.25 1 84.12 88 HIS B CA 1
ATOM 2873 C C . HIS B 1 88 ? 1.215 7.652 22.344 1 84.12 88 HIS B C 1
ATOM 2875 O O . HIS B 1 88 ? 0.788 6.871 23.188 1 84.12 88 HIS B O 1
ATOM 2881 N N . ALA B 1 89 ? 2.43 8.008 22.297 1 81 89 ALA B N 1
ATOM 2882 C CA . ALA B 1 89 ? 3.389 7.586 23.312 1 81 89 ALA B CA 1
ATOM 2883 C C . ALA B 1 89 ? 2.959 8.062 24.703 1 81 89 ALA B C 1
ATOM 2885 O O . ALA B 1 89 ? 3.055 7.312 25.672 1 81 89 ALA B O 1
ATOM 2886 N N . PHE B 1 90 ? 2.594 9.281 24.781 1 87.5 90 PHE B N 1
ATOM 2887 C CA . PHE B 1 90 ? 2.111 9.844 26.047 1 87.5 90 PHE B CA 1
ATOM 2888 C C . PHE B 1 90 ? 0.922 9.047 26.578 1 87.5 90 PHE B C 1
ATOM 2890 O O . PHE B 1 90 ? 0.824 8.789 27.766 1 87.5 90 PHE B O 1
ATOM 2897 N N . GLY B 1 91 ? 0.001 8.688 25.656 1 88.19 91 GLY B N 1
ATOM 2898 C CA . GLY B 1 91 ? -1.153 7.887 26.031 1 88.19 91 GLY B CA 1
ATOM 2899 C C . GLY B 1 91 ? -0.779 6.566 26.672 1 88.19 91 GLY B C 1
ATOM 2900 O O . GLY B 1 91 ? -1.445 6.109 27.609 1 88.19 91 GLY B O 1
ATOM 2901 N N . LYS B 1 92 ? 0.221 5.98 26.141 1 82.56 92 LYS B N 1
ATOM 2902 C CA . LYS B 1 92 ? 0.699 4.719 26.688 1 82.56 92 LYS B CA 1
ATOM 2903 C C . LYS B 1 92 ? 1.19 4.895 28.125 1 82.56 92 LYS B C 1
ATOM 2905 O O . LYS B 1 92 ? 1.011 4.008 28.953 1 82.56 92 LYS B O 1
ATOM 2910 N N . THR B 1 93 ? 1.725 5.973 28.375 1 82.88 93 THR B N 1
ATOM 2911 C CA . THR B 1 93 ? 2.227 6.246 29.719 1 82.88 93 THR B CA 1
ATOM 2912 C C . THR B 1 93 ? 1.075 6.516 30.672 1 82.88 93 THR B C 1
ATOM 2914 O O . THR B 1 93 ? 1.182 6.234 31.875 1 82.88 93 THR B O 1
ATOM 2917 N N . GLU B 1 94 ? 0.086 7.027 30.156 1 81.88 94 GLU B N 1
ATOM 2918 C CA . GLU B 1 94 ? -1.058 7.402 30.984 1 81.88 94 GLU B CA 1
ATOM 2919 C C . GLU B 1 94 ? -2.018 6.227 31.156 1 81.88 94 GLU B C 1
ATOM 2921 O O . GLU B 1 94 ? -2.975 6.312 31.938 1 81.88 94 GLU B O 1
ATOM 2926 N N . LEU B 1 95 ? -1.654 5.086 30.484 1 71.94 95 LEU B N 1
ATOM 2927 C CA . LEU B 1 95 ? -2.461 3.869 30.516 1 71.94 95 LEU B CA 1
ATOM 2928 C C . LEU B 1 95 ? -3.906 4.164 30.141 1 71.94 95 LEU B C 1
ATOM 2930 O O . LEU B 1 95 ? -4.836 3.672 30.781 1 71.94 95 LEU B O 1
ATOM 2934 N N . THR B 1 96 ? -4.074 5.062 29.312 1 71.75 96 THR B N 1
ATOM 2935 C CA . THR B 1 96 ? -5.43 5.355 28.875 1 71.75 96 THR B CA 1
ATOM 2936 C C . THR B 1 96 ? -5.949 4.25 27.953 1 71.75 96 THR B C 1
ATOM 2938 O O . THR B 1 96 ? -5.246 3.807 27.047 1 71.75 96 THR B O 1
ATOM 2941 N N . ARG B 1 97 ? -7.137 3.719 28.156 1 67.5 97 ARG B N 1
ATOM 2942 C CA . ARG B 1 97 ? -7.711 2.592 27.438 1 67.5 97 ARG B CA 1
ATOM 2943 C C . ARG B 1 97 ? -8.781 3.062 26.453 1 67.5 97 ARG B C 1
ATOM 2945 O O . ARG B 1 97 ? -9.047 2.391 25.453 1 67.5 97 ARG B O 1
ATOM 2952 N N . ALA B 1 98 ? -9.414 4.172 26.906 1 71.56 98 ALA B N 1
ATOM 2953 C CA . ALA B 1 98 ? -10.547 4.586 26.094 1 71.56 98 ALA B CA 1
ATOM 2954 C C . ALA B 1 98 ? -10.086 5.141 24.75 1 71.56 98 ALA B C 1
ATOM 2956 O O . ALA B 1 98 ? -9.117 5.891 24.672 1 71.56 98 ALA B O 1
ATOM 2957 N N . LYS B 1 99 ? -10.609 4.602 23.719 1 79.19 99 LYS B N 1
ATOM 2958 C CA . LYS B 1 99 ? -10.297 5.125 22.391 1 79.19 99 LYS B CA 1
ATOM 2959 C C . LYS B 1 99 ? -11.539 5.711 21.719 1 79.19 99 LYS B C 1
ATOM 2961 O O . LYS B 1 99 ? -12.188 5.047 20.922 1 79.19 99 LYS B O 1
ATOM 2966 N N . THR B 1 100 ? -11.93 6.91 22.312 1 88.31 100 THR B N 1
ATOM 2967 C CA . THR B 1 100 ? -12.977 7.742 21.719 1 88.31 100 THR B CA 1
ATOM 2968 C C . THR B 1 100 ? -12.43 9.117 21.359 1 88.31 100 THR B C 1
ATOM 2970 O O . THR B 1 100 ? -11.375 9.531 21.844 1 88.31 100 THR B O 1
ATOM 2973 N N . ASP B 1 101 ? -13.195 9.789 20.453 1 90.81 101 ASP B N 1
ATOM 2974 C CA . ASP B 1 101 ? -12.781 11.133 20.047 1 90.81 101 ASP B CA 1
ATOM 2975 C C . ASP B 1 101 ? -12.703 12.055 21.266 1 90.81 101 ASP B C 1
ATOM 2977 O O . ASP B 1 101 ? -11.781 12.867 21.375 1 90.81 101 ASP B O 1
ATOM 2981 N N . LYS B 1 102 ? -13.664 11.883 22.172 1 92 102 LYS B N 1
ATOM 2982 C CA . LYS B 1 102 ? -13.68 12.672 23.406 1 92 102 LYS B CA 1
ATOM 2983 C C . LYS B 1 102 ? -12.469 12.352 24.266 1 92 102 LYS B C 1
ATOM 2985 O O . LYS B 1 102 ? -11.797 13.258 24.766 1 92 102 LYS B O 1
ATOM 2990 N N . ALA B 1 103 ? -12.211 11.102 24.422 1 93.06 103 ALA B N 1
ATOM 2991 C CA . ALA B 1 103 ? -11.062 10.672 25.219 1 93.06 103 ALA B CA 1
ATOM 2992 C C . ALA B 1 103 ? -9.758 11.141 24.594 1 93.06 103 ALA B C 1
ATOM 2994 O O . ALA B 1 103 ? -8.812 11.508 25.297 1 93.06 103 ALA B O 1
ATOM 2995 N N . ASP B 1 104 ? -9.711 11.148 23.266 1 94 104 ASP B N 1
ATOM 2996 C CA . ASP B 1 104 ? -8.508 11.602 22.562 1 94 104 ASP B CA 1
ATOM 2997 C C . ASP B 1 104 ? -8.273 13.094 22.812 1 94 104 ASP B C 1
ATOM 2999 O O . ASP B 1 104 ? -7.141 13.516 23.062 1 94 104 ASP B O 1
ATOM 3003 N N . ALA B 1 105 ? -9.336 13.828 22.797 1 96.25 105 ALA B N 1
ATOM 3004 C CA . ALA B 1 105 ? -9.219 15.25 23.078 1 96.25 105 ALA B CA 1
ATOM 3005 C C . ALA B 1 105 ? -8.711 15.492 24.5 1 96.25 105 ALA B C 1
ATOM 3007 O O . ALA B 1 105 ? -7.879 16.375 24.719 1 96.25 105 ALA B O 1
ATOM 3008 N N . ARG B 1 106 ? -9.211 14.734 25.391 1 95.56 106 ARG B N 1
ATOM 3009 C CA . ARG B 1 106 ? -8.781 14.859 26.781 1 95.56 106 ARG B CA 1
ATOM 3010 C C . ARG B 1 106 ? -7.301 14.516 26.922 1 95.56 106 ARG B C 1
ATOM 3012 O O . ARG B 1 106 ? -6.566 15.195 27.641 1 95.56 106 ARG B O 1
ATOM 3019 N N . LEU B 1 107 ? -6.93 13.469 26.234 1 94.94 107 LEU B N 1
ATOM 3020 C CA . LEU B 1 107 ? -5.531 13.062 26.266 1 94.94 107 LEU B CA 1
ATOM 3021 C C . LEU B 1 107 ? -4.633 14.172 25.719 1 94.94 107 LEU B C 1
ATOM 3023 O O . LEU B 1 107 ? -3.574 14.453 26.297 1 94.94 107 LEU B O 1
ATOM 3027 N N . ILE B 1 108 ? -5.043 14.82 24.672 1 95.62 108 ILE B N 1
ATOM 3028 C CA . ILE B 1 108 ? -4.273 15.898 24.062 1 95.62 108 ILE B CA 1
ATOM 3029 C C . ILE B 1 108 ? -4.172 17.062 25.031 1 95.62 108 ILE B C 1
ATOM 3031 O O . ILE B 1 108 ? -3.109 17.688 25.156 1 95.62 108 ILE B O 1
ATOM 3035 N N . ALA B 1 109 ? -5.254 17.359 25.734 1 96 109 ALA B N 1
ATOM 3036 C CA . ALA B 1 109 ? -5.234 18.422 26.734 1 96 109 ALA B CA 1
ATOM 3037 C C . ALA B 1 109 ? -4.234 18.109 27.844 1 96 109 ALA B C 1
ATOM 3039 O O . ALA B 1 109 ? -3.467 18.984 28.266 1 96 109 ALA B O 1
ATOM 3040 N N . ARG B 1 110 ? -4.324 16.938 28.281 1 94 110 ARG B N 1
ATOM 3041 C CA . ARG B 1 110 ? -3.402 16.516 29.328 1 94 110 ARG B CA 1
ATOM 3042 C C . ARG B 1 110 ? -1.954 16.625 28.859 1 94 110 ARG B C 1
ATOM 3044 O O . ARG B 1 110 ? -1.084 17.062 29.625 1 94 110 ARG B O 1
ATOM 3051 N N . TYR B 1 111 ? -1.692 16.188 27.703 1 94 111 TYR B N 1
ATOM 3052 C CA . TYR B 1 111 ? -0.364 16.328 27.125 1 94 111 TYR B CA 1
ATOM 3053 C C . TYR B 1 111 ? 0.085 17.781 27.141 1 94 111 TYR B C 1
ATOM 3055 O O . TYR B 1 111 ? 1.212 18.094 27.547 1 94 111 TYR B O 1
ATOM 3063 N N . CYS B 1 112 ? -0.798 18.594 26.734 1 94.19 112 CYS B N 1
ATOM 3064 C CA . CYS B 1 112 ? -0.527 20.031 26.672 1 94.19 112 CYS B CA 1
ATOM 3065 C C . CYS B 1 112 ? -0.209 20.594 28.047 1 94.19 112 CYS B C 1
ATOM 3067 O O . CYS B 1 112 ? 0.726 21.391 28.203 1 94.19 112 CYS B O 1
ATOM 3069 N N . GLN B 1 113 ? -0.918 20.141 28.969 1 93.25 113 GLN B N 1
ATOM 3070 C CA . GLN B 1 113 ? -0.712 20.594 30.344 1 93.25 113 GLN B CA 1
ATOM 3071 C C . GLN B 1 113 ? 0.672 20.188 30.844 1 93.25 113 GLN B C 1
ATOM 3073 O O . GLN B 1 113 ? 1.363 21 31.469 1 93.25 113 GLN B O 1
ATOM 3078 N N . MET B 1 114 ? 0.996 19.047 30.516 1 91.06 114 MET B N 1
ATOM 3079 C CA . MET B 1 114 ? 2.229 18.484 31.078 1 91.06 114 MET B CA 1
ATOM 3080 C C . MET B 1 114 ? 3.445 18.984 30.297 1 91.06 114 MET B C 1
ATOM 3082 O O . MET B 1 114 ? 4.469 19.312 30.891 1 91.06 114 MET B O 1
ATOM 3086 N N . HIS B 1 115 ? 3.369 19.047 28.984 1 89.44 115 HIS B N 1
ATOM 3087 C CA . HIS B 1 115 ? 4.562 19.266 28.172 1 89.44 115 HIS B CA 1
ATOM 3088 C C . HIS B 1 115 ? 4.66 20.719 27.719 1 89.44 115 HIS B C 1
ATOM 3090 O O . HIS B 1 115 ? 5.734 21.172 27.328 1 89.44 115 HIS B O 1
ATOM 3096 N N . ARG B 1 116 ? 3.529 21.391 27.703 1 89.19 116 ARG B N 1
ATOM 3097 C CA . ARG B 1 116 ? 3.475 22.797 27.297 1 89.19 116 ARG B CA 1
ATOM 3098 C C . ARG B 1 116 ? 4.23 23.016 25.984 1 89.19 116 ARG B C 1
ATOM 3100 O O . ARG B 1 116 ? 5.18 23.812 25.938 1 89.19 116 ARG B O 1
ATOM 3107 N N . PRO B 1 117 ? 3.795 22.359 24.953 1 88.06 117 PRO B N 1
ATOM 3108 C CA . PRO B 1 117 ? 4.508 22.453 23.672 1 88.06 117 PRO B CA 1
ATOM 3109 C C . PRO B 1 117 ? 4.527 23.875 23.125 1 88.06 117 PRO B C 1
ATOM 3111 O O . PRO B 1 117 ? 3.67 24.688 23.469 1 88.06 117 PRO B O 1
ATOM 3114 N N . ALA B 1 118 ? 5.508 24.219 22.281 1 82.88 118 ALA B N 1
ATOM 3115 C CA . ALA B 1 118 ? 5.688 25.547 21.672 1 82.88 118 ALA B CA 1
ATOM 3116 C C . ALA B 1 118 ? 4.543 25.875 20.719 1 82.88 118 ALA B C 1
ATOM 3118 O O . ALA B 1 118 ? 3.895 24.969 20.188 1 82.88 118 ALA B O 1
ATOM 3119 N N . PRO B 1 119 ? 4.312 27.172 20.562 1 86.44 119 PRO B N 1
ATOM 3120 C CA . PRO B 1 119 ? 3.279 27.562 19.594 1 86.44 119 PRO B CA 1
ATOM 3121 C C . PRO B 1 119 ? 3.613 27.125 18.172 1 86.44 119 PRO B C 1
ATOM 3123 O O . PRO B 1 119 ? 4.781 27.141 17.766 1 86.44 119 PRO B O 1
ATOM 3126 N N . TRP B 1 120 ? 2.609 26.781 17.516 1 83.94 120 TRP B N 1
ATOM 3127 C CA . TRP B 1 120 ? 2.746 26.391 16.109 1 83.94 120 TRP B CA 1
ATOM 3128 C C . TRP B 1 120 ? 2.746 27.609 15.203 1 83.94 120 TRP B C 1
ATOM 3130 O O . TRP B 1 120 ? 1.908 28.5 15.359 1 83.94 120 TRP B O 1
ATOM 3140 N N . VAL B 1 121 ? 3.723 27.688 14.359 1 78.94 121 VAL B N 1
ATOM 3141 C CA . VAL B 1 121 ? 3.793 28.75 13.359 1 78.94 121 VAL B CA 1
ATOM 3142 C C . VAL B 1 121 ? 3.416 28.188 11.984 1 78.94 121 VAL B C 1
ATOM 3144 O O . VAL B 1 121 ? 4.051 27.25 11.492 1 78.94 121 VAL B O 1
ATOM 3147 N N . PRO B 1 122 ? 2.344 28.766 11.43 1 81.56 122 PRO B N 1
ATOM 3148 C CA . PRO B 1 122 ? 1.989 28.266 10.094 1 81.56 122 PRO B CA 1
ATOM 3149 C C . PRO B 1 122 ? 3.109 28.469 9.078 1 81.56 122 PRO B C 1
ATOM 3151 O O . PRO B 1 122 ? 3.75 29.531 9.055 1 81.56 122 PRO B O 1
ATOM 3154 N N . PRO B 1 123 ? 3.314 27.422 8.375 1 79.19 123 PRO B N 1
ATOM 3155 C CA . PRO B 1 123 ? 4.305 27.625 7.316 1 79.19 123 PRO B CA 1
ATOM 3156 C C . PRO B 1 123 ? 3.846 28.625 6.258 1 79.19 123 PRO B C 1
ATOM 3158 O O . PRO B 1 123 ? 2.643 28.812 6.062 1 79.19 123 PRO B O 1
ATOM 3161 N N . ALA B 1 124 ? 4.871 29.297 5.629 1 83.12 124 ALA B N 1
ATOM 3162 C CA . ALA B 1 124 ? 4.57 30.203 4.52 1 83.12 124 ALA B CA 1
ATOM 3163 C C . ALA B 1 124 ? 3.879 29.453 3.379 1 83.12 124 ALA B C 1
ATOM 3165 O O . ALA B 1 124 ? 4.043 28.25 3.23 1 83.12 124 ALA B O 1
ATOM 3166 N N . GLU B 1 125 ? 3.088 30.156 2.627 1 84.62 125 GLU B N 1
ATOM 3167 C CA . GLU B 1 125 ? 2.311 29.562 1.547 1 84.62 125 GLU B CA 1
ATOM 3168 C C . GLU B 1 125 ? 3.213 28.828 0.557 1 84.62 125 GLU B C 1
ATOM 3170 O O . GLU B 1 125 ? 2.861 27.766 0.062 1 84.62 125 GLU B O 1
ATOM 3175 N N . GLU B 1 126 ? 4.332 29.469 0.275 1 90 126 GLU B N 1
ATOM 3176 C CA . GLU B 1 126 ? 5.242 28.859 -0.689 1 90 126 GLU B CA 1
ATOM 3177 C C . GLU B 1 126 ? 5.781 27.531 -0.175 1 90 126 GLU B C 1
ATOM 3179 O O . GLU B 1 126 ? 6.07 26.625 -0.961 1 90 126 GLU B O 1
ATOM 3184 N N . ILE B 1 127 ? 5.848 27.422 1.113 1 86.19 127 ILE B N 1
ATOM 3185 C CA . ILE B 1 127 ? 6.324 26.188 1.718 1 86.19 127 ILE B CA 1
ATOM 3186 C C . ILE B 1 127 ? 5.227 25.125 1.652 1 86.19 127 ILE B C 1
ATOM 3188 O O . ILE B 1 127 ? 5.492 23.969 1.347 1 86.19 127 ILE B O 1
ATOM 3192 N N . VAL B 1 128 ? 4.051 25.531 1.882 1 84.5 128 VAL B N 1
ATOM 3193 C CA . VAL B 1 128 ? 2.908 24.625 1.848 1 84.5 128 VAL B CA 1
ATOM 3194 C C . VAL B 1 128 ? 2.766 24.031 0.45 1 84.5 128 VAL B C 1
ATOM 3196 O O . VAL B 1 128 ? 2.566 22.812 0.303 1 84.5 128 VAL B O 1
ATOM 3199 N N . ILE B 1 129 ? 2.914 24.859 -0.518 1 90.31 129 ILE B N 1
ATOM 3200 C CA . ILE B 1 129 ? 2.807 24.422 -1.903 1 90.31 129 ILE B CA 1
ATOM 3201 C C . ILE B 1 129 ? 3.945 23.453 -2.229 1 90.31 129 ILE B C 1
ATOM 3203 O O . ILE B 1 129 ? 3.727 22.406 -2.846 1 90.31 129 ILE B O 1
ATOM 3207 N N . LEU B 1 130 ? 5.105 23.812 -1.776 1 91.62 130 LEU B N 1
ATOM 3208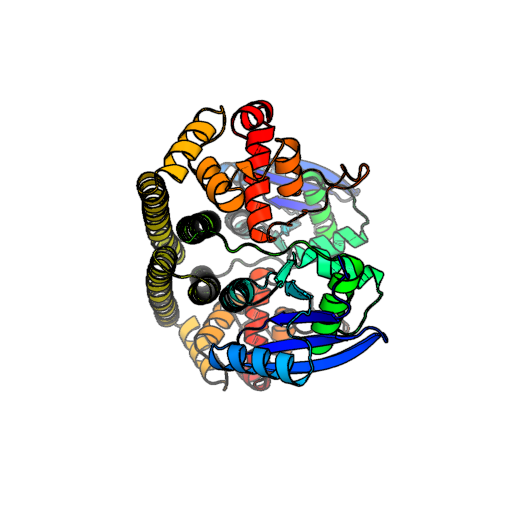 C CA . LEU B 1 130 ? 6.262 22.953 -2.02 1 91.62 130 LEU B CA 1
ATOM 3209 C C . LEU B 1 130 ? 6.094 21.609 -1.344 1 91.62 130 LEU B C 1
ATOM 3211 O O . LEU B 1 130 ? 6.391 20.562 -1.94 1 91.62 130 LEU B O 1
ATOM 3215 N N . GLN B 1 131 ? 5.59 21.594 -0.154 1 87.12 131 GLN B N 1
ATOM 3216 C CA . GLN B 1 131 ? 5.34 20.359 0.577 1 87.12 131 GLN B CA 1
ATOM 3217 C C . GLN B 1 131 ? 4.367 19.453 -0.181 1 87.12 131 GLN B C 1
ATOM 3219 O O . GLN B 1 131 ? 4.59 18.25 -0.296 1 87.12 131 GLN B O 1
ATOM 3224 N N . ALA B 1 132 ? 3.359 20.078 -0.7 1 89.81 132 ALA B N 1
ATOM 3225 C CA . ALA B 1 132 ? 2.355 19.328 -1.443 1 89.81 132 ALA B CA 1
ATOM 3226 C C . ALA B 1 132 ? 2.961 18.688 -2.689 1 89.81 132 ALA B C 1
ATOM 3228 O O . ALA B 1 132 ? 2.678 17.516 -3.002 1 89.81 132 ALA B O 1
ATOM 3229 N N . LEU B 1 133 ? 3.773 19.438 -3.344 1 95.06 133 LEU B N 1
ATOM 3230 C CA . LEU B 1 133 ? 4.402 18.953 -4.566 1 95.06 133 LEU B CA 1
ATOM 3231 C C . LEU B 1 133 ? 5.387 17.828 -4.254 1 95.06 133 LEU B C 1
ATOM 3233 O O . LEU B 1 133 ? 5.438 16.828 -4.969 1 95.06 133 LEU B O 1
ATOM 3237 N N . VAL B 1 134 ? 6.129 18.016 -3.227 1 92.44 134 VAL B N 1
ATOM 3238 C CA . VAL B 1 134 ? 7.113 17.016 -2.838 1 92.44 134 VAL B CA 1
ATOM 3239 C C . VAL B 1 134 ? 6.402 15.734 -2.412 1 92.44 134 VAL B C 1
ATOM 3241 O O . VAL B 1 134 ? 6.809 14.633 -2.793 1 92.44 134 VAL B O 1
ATOM 3244 N N . HIS B 1 135 ? 5.316 15.859 -1.685 1 90.75 135 HIS B N 1
ATOM 3245 C CA . HIS B 1 135 ? 4.52 14.703 -1.293 1 90.75 135 HIS B CA 1
ATOM 3246 C C . HIS B 1 135 ? 3.967 13.977 -2.516 1 90.75 135 HIS B C 1
ATOM 3248 O O . HIS B 1 135 ? 3.984 12.742 -2.568 1 90.75 135 HIS B O 1
ATOM 3254 N N . ARG B 1 136 ? 3.498 14.727 -3.436 1 95.31 136 ARG B N 1
ATOM 3255 C CA . ARG B 1 136 ? 2.934 14.141 -4.645 1 95.31 136 ARG B CA 1
ATOM 3256 C C . ARG B 1 136 ? 3.99 13.359 -5.418 1 95.31 136 ARG B C 1
ATOM 3258 O O . ARG B 1 136 ? 3.715 12.273 -5.934 1 95.31 136 ARG B O 1
ATOM 3265 N N . LEU B 1 137 ? 5.156 13.969 -5.504 1 96 137 LEU B N 1
ATOM 3266 C CA . LEU B 1 137 ? 6.242 13.266 -6.18 1 96 137 LEU B CA 1
ATOM 3267 C C . LEU B 1 137 ? 6.508 11.914 -5.527 1 96 137 LEU B C 1
ATOM 3269 O O . LEU B 1 137 ? 6.656 10.906 -6.219 1 96 137 LEU B O 1
ATOM 3273 N N . GLU B 1 138 ? 6.523 11.914 -4.246 1 92.94 138 GLU B N 1
ATOM 3274 C CA . GLU B 1 138 ? 6.75 10.664 -3.516 1 92.94 138 GLU B CA 1
ATOM 3275 C C . GLU B 1 138 ? 5.641 9.656 -3.797 1 92.94 138 GLU B C 1
ATOM 3277 O O . GLU B 1 138 ? 5.902 8.461 -3.951 1 92.94 138 GLU B O 1
ATOM 3282 N N . ASP B 1 139 ? 4.41 10.117 -3.787 1 95.31 139 ASP B N 1
ATOM 3283 C CA . ASP B 1 139 ? 3.275 9.266 -4.125 1 95.31 139 ASP B CA 1
ATOM 3284 C C . ASP B 1 139 ? 3.473 8.602 -5.488 1 95.31 139 ASP B C 1
ATOM 3286 O O . ASP B 1 139 ? 3.248 7.398 -5.641 1 95.31 139 ASP B O 1
ATOM 3290 N N . LEU B 1 140 ? 3.861 9.422 -6.484 1 97.81 140 LEU B N 1
ATOM 3291 C CA . LEU B 1 140 ? 4.02 8.953 -7.855 1 97.81 140 LEU B CA 1
ATOM 3292 C C . LEU B 1 140 ? 5.141 7.922 -7.949 1 97.81 140 LEU B C 1
ATOM 3294 O O . LEU B 1 140 ? 5.02 6.93 -8.672 1 97.81 140 LEU B O 1
ATOM 3298 N N . LEU B 1 141 ? 6.184 8.172 -7.23 1 95.75 141 LEU B N 1
ATOM 3299 C CA . LEU B 1 141 ? 7.297 7.23 -7.238 1 95.75 141 LEU B CA 1
ATOM 3300 C C . LEU B 1 141 ? 6.883 5.898 -6.621 1 95.75 141 LEU B C 1
ATOM 3302 O O . LEU B 1 141 ? 7.285 4.836 -7.098 1 95.75 141 LEU B O 1
ATOM 3306 N N . THR B 1 142 ? 6.078 5.969 -5.621 1 95.38 142 THR B N 1
ATOM 3307 C CA . THR B 1 142 ? 5.535 4.758 -5.012 1 95.38 142 THR B CA 1
ATOM 3308 C C . THR B 1 142 ? 4.652 4.004 -6 1 95.38 142 THR B C 1
ATOM 3310 O O . THR B 1 142 ? 4.781 2.789 -6.152 1 95.38 142 THR B O 1
ATOM 3313 N N . LEU B 1 143 ? 3.785 4.703 -6.668 1 97.44 143 LEU B N 1
ATOM 3314 C CA . LEU B 1 143 ? 2.928 4.102 -7.684 1 97.44 143 LEU B CA 1
ATOM 3315 C C . LEU B 1 143 ? 3.762 3.459 -8.789 1 97.44 143 LEU B C 1
ATOM 3317 O O . LEU B 1 143 ? 3.439 2.365 -9.258 1 97.44 143 LEU B O 1
ATOM 3321 N N . GLN B 1 144 ? 4.797 4.168 -9.18 1 97.5 144 GLN B N 1
ATOM 3322 C CA . GLN B 1 144 ? 5.68 3.652 -10.219 1 97.5 144 GLN B CA 1
ATOM 3323 C C . GLN B 1 144 ? 6.289 2.314 -9.812 1 97.5 144 GLN B C 1
ATOM 3325 O O . GLN B 1 144 ? 6.312 1.37 -10.602 1 97.5 144 GLN B O 1
ATOM 3330 N N . THR B 1 145 ? 6.742 2.318 -8.609 1 95.69 145 THR B N 1
ATOM 3331 C CA . THR B 1 145 ? 7.355 1.093 -8.109 1 95.69 145 THR B CA 1
ATOM 3332 C C . THR B 1 145 ? 6.344 -0.05 -8.094 1 95.69 145 THR B C 1
ATOM 3334 O O . THR B 1 145 ? 6.645 -1.157 -8.547 1 95.69 145 THR B O 1
ATOM 3337 N N . MET B 1 146 ? 5.172 0.178 -7.594 1 95.31 146 MET B N 1
ATOM 3338 C CA . MET B 1 146 ? 4.105 -0.822 -7.555 1 95.31 146 MET B CA 1
ATOM 3339 C C . MET B 1 146 ? 3.805 -1.351 -8.953 1 95.31 146 MET B C 1
ATOM 3341 O O . MET B 1 146 ? 3.748 -2.562 -9.164 1 95.31 146 MET B O 1
ATOM 3345 N N . GLU B 1 147 ? 3.633 -0.484 -9.914 1 97.19 147 GLU B N 1
ATOM 3346 C CA . GLU B 1 147 ? 3.266 -0.872 -11.273 1 97.19 147 GLU B CA 1
ATOM 3347 C C . GLU B 1 147 ? 4.422 -1.575 -11.977 1 97.19 147 GLU B C 1
ATOM 3349 O O . GLU B 1 147 ? 4.203 -2.48 -12.789 1 97.19 147 GLU B O 1
ATOM 3354 N N . ASN B 1 148 ? 5.668 -1.145 -11.68 1 95.25 148 ASN B N 1
ATOM 3355 C CA . ASN B 1 148 ? 6.82 -1.84 -12.242 1 95.25 148 ASN B CA 1
ATOM 3356 C C . ASN B 1 148 ? 6.883 -3.291 -11.781 1 95.25 148 ASN B C 1
ATOM 3358 O O . ASN B 1 148 ? 7.16 -4.191 -12.57 1 95.25 148 ASN B O 1
ATOM 3362 N N . ASN B 1 149 ? 6.625 -3.475 -10.531 1 89.06 149 ASN B N 1
ATOM 3363 C CA . ASN B 1 149 ? 6.59 -4.84 -10.016 1 89.06 149 ASN B CA 1
ATOM 3364 C C . ASN B 1 149 ? 5.504 -5.668 -10.688 1 89.06 149 ASN B C 1
ATOM 3366 O O . ASN B 1 149 ? 5.719 -6.84 -11.008 1 89.06 149 ASN B O 1
ATOM 3370 N N . ARG B 1 150 ? 4.402 -5.129 -10.914 1 91.81 150 ARG B N 1
ATOM 3371 C CA . ARG B 1 150 ? 3.293 -5.805 -11.578 1 91.81 150 ARG B CA 1
ATOM 3372 C C . ARG B 1 150 ? 3.633 -6.117 -13.031 1 91.81 150 ARG B C 1
ATOM 3374 O O . ARG B 1 150 ? 3.244 -7.16 -13.555 1 91.81 150 ARG B O 1
ATOM 3381 N N . LEU B 1 151 ? 4.305 -5.145 -13.672 1 92.06 151 LEU B N 1
ATOM 3382 C CA . LEU B 1 151 ? 4.699 -5.309 -15.07 1 92.06 151 LEU B CA 1
ATOM 3383 C C . LEU B 1 151 ? 5.527 -6.578 -15.25 1 92.06 151 LEU B C 1
ATOM 3385 O O . LEU B 1 151 ? 5.359 -7.293 -16.25 1 92.06 151 LEU B O 1
ATOM 3389 N N . GLU B 1 152 ? 6.344 -6.891 -14.273 1 83.56 152 GLU B N 1
ATOM 3390 C CA . GLU B 1 152 ? 7.219 -8.055 -14.352 1 83.56 152 GLU B CA 1
ATOM 3391 C C . GLU B 1 152 ? 6.426 -9.352 -14.188 1 83.56 152 GLU B C 1
ATOM 3393 O O . GLU B 1 152 ? 6.809 -10.391 -14.727 1 83.56 152 GLU B O 1
ATOM 3398 N N . ALA B 1 153 ? 5.277 -9.266 -13.555 1 79.62 153 ALA B N 1
ATOM 3399 C CA . ALA B 1 153 ? 4.57 -10.477 -13.156 1 79.62 153 ALA B CA 1
ATOM 3400 C C . ALA B 1 153 ? 3.328 -10.695 -14.023 1 79.62 153 ALA B C 1
ATOM 3402 O O . ALA B 1 153 ? 2.559 -11.633 -13.789 1 79.62 153 ALA B O 1
ATOM 3403 N N . THR B 1 154 ? 3.119 -9.805 -14.977 1 85.06 154 THR B N 1
ATOM 3404 C CA . THR B 1 154 ? 1.856 -9.844 -15.703 1 85.06 154 THR B CA 1
ATOM 3405 C C . THR B 1 154 ? 2.104 -9.953 -17.203 1 85.06 154 THR B C 1
ATOM 3407 O O . THR B 1 154 ? 3.143 -9.516 -17.703 1 85.06 154 THR B O 1
ATOM 3410 N N . GLU B 1 155 ? 1.156 -10.641 -17.844 1 83.81 155 GLU B N 1
ATOM 3411 C CA . GLU B 1 155 ? 1.23 -10.797 -19.281 1 83.81 155 GLU B CA 1
ATOM 3412 C C . GLU B 1 155 ? -0.113 -10.492 -19.938 1 83.81 155 GLU B C 1
ATOM 3414 O O . GLU B 1 155 ? -1.115 -10.289 -19.25 1 83.81 155 GLU B O 1
ATOM 3419 N N . GLY B 1 156 ? -0.083 -10.312 -21.312 1 89.31 156 GLY B N 1
ATOM 3420 C CA . GLY B 1 156 ? -1.31 -10.164 -22.078 1 89.31 156 GLY B CA 1
ATOM 3421 C C . GLY B 1 156 ? -1.992 -8.828 -21.859 1 89.31 156 GLY B C 1
ATOM 3422 O O . GLY B 1 156 ? -1.326 -7.805 -21.672 1 89.31 156 GLY B O 1
ATOM 3423 N N . PRO B 1 157 ? -3.217 -8.836 -21.922 1 91.38 157 PRO B N 1
ATOM 3424 C CA . PRO B 1 157 ? -3.979 -7.59 -21.812 1 91.38 157 PRO B CA 1
ATOM 3425 C C . PRO B 1 157 ? -3.785 -6.902 -20.453 1 91.38 157 PRO B C 1
ATOM 3427 O O . PRO B 1 157 ? -3.783 -5.672 -20.375 1 91.38 157 PRO B O 1
ATOM 3430 N N . ALA B 1 158 ? -3.613 -7.656 -19.484 1 94.31 158 ALA B N 1
ATOM 3431 C CA . ALA B 1 158 ? -3.361 -7.078 -18.156 1 94.31 158 ALA B CA 1
ATOM 3432 C C . ALA B 1 158 ? -2.059 -6.285 -18.156 1 94.31 158 ALA B C 1
ATOM 3434 O O . ALA B 1 158 ? -1.979 -5.219 -17.531 1 94.31 158 ALA B O 1
ATOM 3435 N N . ARG B 1 159 ? -1.095 -6.781 -18.875 1 95.31 159 ARG B N 1
ATOM 3436 C CA . ARG B 1 159 ? 0.189 -6.094 -18.953 1 95.31 159 ARG B CA 1
ATOM 3437 C C . ARG B 1 159 ? 0.043 -4.754 -19.672 1 95.31 159 ARG B C 1
ATOM 3439 O O . ARG B 1 159 ? 0.655 -3.76 -19.281 1 95.31 159 ARG B O 1
ATOM 3446 N N . GLU B 1 160 ? -0.728 -4.785 -20.703 1 97.12 160 GLU B N 1
ATOM 3447 C CA . GLU B 1 160 ? -0.965 -3.553 -21.453 1 97.12 160 GLU B CA 1
ATOM 3448 C C . GLU B 1 160 ? -1.575 -2.477 -20.562 1 97.12 160 GLU B C 1
ATOM 3450 O O . GLU B 1 160 ? -1.232 -1.299 -20.672 1 97.12 160 GLU B O 1
ATOM 3455 N N . SER B 1 161 ? -2.439 -2.891 -19.703 1 97.94 161 SER B N 1
ATOM 3456 C CA . SER B 1 161 ? -3.045 -1.959 -18.75 1 97.94 161 SER B CA 1
ATOM 3457 C C . SER B 1 161 ? -2.002 -1.388 -17.797 1 97.94 161 SER B C 1
ATOM 3459 O O . SER B 1 161 ? -1.986 -0.183 -17.531 1 97.94 161 SER B O 1
ATOM 3461 N N . VAL B 1 162 ? -1.126 -2.221 -17.344 1 98.06 162 VAL B N 1
ATOM 3462 C CA . VAL B 1 162 ? -0.065 -1.787 -16.438 1 98.06 162 VAL B CA 1
ATOM 3463 C C . VAL B 1 162 ? 0.818 -0.756 -17.141 1 98.06 162 VAL B C 1
ATOM 3465 O O . VAL B 1 162 ? 1.135 0.29 -16.562 1 98.06 162 VAL B O 1
ATOM 3468 N N . GLU B 1 163 ? 1.115 -1.035 -18.406 1 98.12 163 GLU B N 1
ATOM 3469 C CA . GLU B 1 163 ? 1.98 -0.155 -19.188 1 98.12 163 GLU B CA 1
ATOM 3470 C C . GLU B 1 163 ? 1.33 1.209 -19.391 1 98.12 163 GLU B C 1
ATOM 3472 O O . GLU B 1 163 ? 2.006 2.24 -19.344 1 98.12 163 GLU B O 1
ATOM 3477 N N . THR B 1 164 ? 0.068 1.208 -19.625 1 98.31 164 THR B N 1
ATOM 3478 C CA . THR B 1 164 ? -0.665 2.449 -19.844 1 98.31 164 THR B CA 1
ATOM 3479 C C . THR B 1 164 ? -0.626 3.328 -18.594 1 98.31 164 THR B C 1
ATOM 3481 O O . THR B 1 164 ? -0.336 4.523 -18.672 1 98.31 164 THR B O 1
ATOM 3484 N N . VAL B 1 165 ? -0.869 2.758 -17.453 1 98.5 165 VAL B N 1
ATOM 3485 C CA . VAL B 1 165 ? -0.87 3.506 -16.203 1 98.5 165 VAL B CA 1
ATOM 3486 C C . VAL B 1 165 ? 0.544 3.988 -15.883 1 98.5 165 VAL B C 1
ATOM 3488 O O . VAL B 1 165 ? 0.738 5.133 -15.469 1 98.5 165 VAL B O 1
ATOM 3491 N N . LEU B 1 166 ? 1.496 3.098 -16.156 1 98.31 166 LEU B N 1
ATOM 3492 C CA . LEU B 1 166 ? 2.895 3.428 -15.914 1 98.31 166 LEU B CA 1
ATOM 3493 C C . LEU B 1 166 ? 3.326 4.633 -16.734 1 98.31 166 LEU B C 1
ATOM 3495 O O . LEU B 1 166 ? 4.059 5.496 -16.25 1 98.31 166 LEU B O 1
ATOM 3499 N N . ALA B 1 167 ? 2.879 4.711 -17.969 1 98.44 167 ALA B N 1
ATOM 3500 C CA . ALA B 1 167 ? 3.24 5.812 -18.859 1 98.44 167 ALA B CA 1
ATOM 3501 C C . ALA B 1 167 ? 2.729 7.145 -18.312 1 98.44 167 ALA B C 1
ATOM 3503 O O . ALA B 1 167 ? 3.441 8.148 -18.344 1 98.44 167 ALA B O 1
ATOM 3504 N N . VAL B 1 168 ? 1.576 7.176 -17.812 1 98.62 168 VAL B N 1
ATOM 3505 C CA . VAL B 1 168 ? 0.987 8.398 -17.281 1 98.62 168 VAL B CA 1
ATOM 3506 C C . VAL B 1 168 ? 1.679 8.781 -15.977 1 98.62 168 VAL B C 1
ATOM 3508 O O . VAL B 1 168 ? 1.93 9.961 -15.719 1 98.62 168 VAL B O 1
ATOM 3511 N N . ILE B 1 169 ? 1.966 7.754 -15.148 1 98.56 169 ILE B N 1
ATOM 3512 C CA . ILE B 1 169 ? 2.691 8.008 -13.906 1 98.56 169 ILE B CA 1
ATOM 3513 C C . ILE B 1 169 ? 4.027 8.672 -14.219 1 98.56 169 ILE B C 1
ATOM 3515 O O . ILE B 1 169 ? 4.395 9.672 -13.586 1 98.56 169 ILE B O 1
ATOM 3519 N N . GLN B 1 170 ? 4.719 8.18 -15.258 1 98.44 170 GLN B N 1
ATOM 3520 C CA . GLN B 1 170 ? 6.016 8.727 -15.641 1 98.44 170 GLN B CA 1
ATOM 3521 C C . GLN B 1 170 ? 5.879 10.172 -16.125 1 98.44 170 GLN B C 1
ATOM 3523 O O . GLN B 1 170 ? 6.688 11.031 -15.766 1 98.44 170 GLN B O 1
ATOM 3528 N N . GLN B 1 171 ? 4.891 10.422 -16.875 1 98.62 171 GLN B N 1
ATOM 3529 C CA . GLN B 1 171 ? 4.625 11.773 -17.344 1 98.62 171 GLN B CA 1
ATOM 3530 C C . GLN B 1 171 ? 4.363 12.719 -16.172 1 98.62 171 GLN B C 1
ATOM 3532 O O . GLN B 1 171 ? 4.852 13.852 -16.156 1 98.62 171 GLN B O 1
ATOM 3537 N N . GLN B 1 172 ? 3.58 12.242 -15.211 1 98.56 172 GLN B N 1
ATOM 3538 C CA . GLN B 1 172 ? 3.248 13.078 -14.062 1 98.56 172 GLN B CA 1
ATOM 3539 C C . GLN B 1 172 ? 4.469 13.297 -13.172 1 98.56 172 GLN B C 1
ATOM 3541 O O . GLN B 1 172 ? 4.621 14.367 -12.578 1 98.56 172 GLN B O 1
ATOM 3546 N N . ILE B 1 173 ? 5.332 12.305 -13.086 1 98.12 173 ILE B N 1
ATOM 3547 C CA . ILE B 1 173 ? 6.574 12.461 -12.344 1 98.12 173 ILE B CA 1
ATOM 3548 C C . ILE B 1 173 ? 7.391 13.602 -12.945 1 98.12 173 ILE B C 1
ATOM 3550 O O . ILE B 1 173 ? 7.832 14.5 -12.227 1 98.12 173 ILE B O 1
ATOM 3554 N N . ASP B 1 174 ? 7.496 13.625 -14.234 1 98.19 174 ASP B N 1
ATOM 3555 C CA . ASP B 1 174 ? 8.266 14.656 -14.922 1 98.19 174 ASP B CA 1
ATOM 3556 C C . ASP B 1 174 ? 7.621 16.031 -14.75 1 98.19 174 ASP B C 1
ATOM 3558 O O . ASP B 1 174 ? 8.312 17.016 -14.492 1 98.19 174 ASP B O 1
ATOM 3562 N N . LYS B 1 175 ? 6.363 16.047 -14.852 1 98.44 175 LYS B N 1
ATOM 3563 C CA . LYS B 1 175 ? 5.633 17.312 -14.711 1 98.44 175 LYS B CA 1
ATOM 3564 C C . LYS B 1 175 ? 5.77 17.859 -13.297 1 98.44 175 LYS B C 1
ATOM 3566 O O . LYS B 1 175 ? 6.043 19.062 -13.117 1 98.44 175 LYS B O 1
ATOM 3571 N N . VAL B 1 176 ? 5.617 17.047 -12.258 1 98 176 VAL B N 1
ATOM 3572 C CA . VAL B 1 176 ? 5.68 17.484 -10.875 1 98 176 VAL B CA 1
ATOM 3573 C C . VAL B 1 176 ? 7.102 17.922 -10.531 1 98 176 VAL B C 1
ATOM 3575 O O . VAL B 1 176 ? 7.297 18.922 -9.828 1 98 176 VAL B O 1
ATOM 3578 N N . ARG B 1 177 ? 8.102 17.234 -11.086 1 96.88 177 ARG B N 1
ATOM 3579 C CA . ARG B 1 177 ? 9.484 17.656 -10.898 1 96.88 177 ARG B CA 1
ATOM 3580 C C . ARG B 1 177 ? 9.711 19.047 -11.469 1 96.88 177 ARG B C 1
ATOM 3582 O O . ARG B 1 177 ? 10.367 19.891 -10.844 1 96.88 177 ARG B O 1
ATOM 3589 N N . GLN B 1 178 ? 9.156 19.281 -12.594 1 97.69 178 GLN B N 1
ATOM 3590 C CA . GLN B 1 178 ? 9.273 20.594 -13.219 1 97.69 178 GLN B CA 1
ATOM 3591 C C . GLN B 1 178 ? 8.555 21.656 -12.398 1 97.69 178 GLN B C 1
ATOM 3593 O O . GLN B 1 178 ? 9.055 22.781 -12.25 1 97.69 178 GLN B O 1
ATOM 3598 N N . GLN B 1 179 ? 7.43 21.328 -11.867 1 97.81 179 GLN B N 1
ATOM 3599 C CA . GLN B 1 179 ? 6.672 22.266 -11.047 1 97.81 179 GLN B CA 1
ATOM 3600 C C . GLN B 1 179 ? 7.434 22.609 -9.766 1 97.81 179 GLN B C 1
ATOM 3602 O O . GLN B 1 179 ? 7.434 23.766 -9.336 1 97.81 179 GLN B O 1
ATOM 3607 N N . ILE B 1 180 ? 8.047 21.594 -9.18 1 96.75 180 ILE B N 1
ATOM 3608 C CA . ILE B 1 180 ? 8.859 21.812 -7.98 1 96.75 180 ILE B CA 1
ATOM 3609 C C . ILE B 1 180 ? 9.984 22.797 -8.297 1 96.75 180 ILE B C 1
ATOM 3611 O O . ILE B 1 180 ? 10.172 23.797 -7.59 1 96.75 180 ILE B O 1
ATOM 3615 N N . GLN B 1 181 ? 10.648 22.578 -9.398 1 96.12 181 GLN B N 1
ATOM 3616 C CA . GLN B 1 181 ? 11.766 23.422 -9.781 1 96.12 181 GLN B CA 1
ATOM 3617 C C . GLN B 1 181 ? 11.305 24.844 -10.078 1 96.12 181 GLN B C 1
ATOM 3619 O O . GLN B 1 181 ? 11.906 25.812 -9.602 1 96.12 181 GLN B O 1
ATOM 3624 N N . SER B 1 182 ? 10.266 24.969 -10.828 1 97.19 182 SER B N 1
ATOM 3625 C CA . SER B 1 182 ? 9.727 26.281 -11.18 1 97.19 182 SER B CA 1
ATOM 3626 C C . SER B 1 182 ? 9.281 27.031 -9.938 1 97.19 182 SER B C 1
ATOM 3628 O O . SER B 1 182 ? 9.516 28.234 -9.82 1 97.19 182 SER B O 1
ATOM 3630 N N . HIS B 1 183 ? 8.664 26.359 -8.992 1 96.56 183 HIS B N 1
ATOM 3631 C CA . HIS B 1 183 ? 8.188 26.984 -7.758 1 96.56 183 HIS B CA 1
ATOM 3632 C C . HIS B 1 183 ? 9.344 27.516 -6.922 1 96.56 183 HIS B C 1
ATOM 3634 O O . HIS B 1 183 ? 9.289 28.641 -6.418 1 96.56 183 HIS B O 1
ATOM 3640 N N . ILE B 1 184 ? 10.352 26.719 -6.828 1 94.75 184 ILE B N 1
ATOM 3641 C CA . ILE B 1 184 ? 11.531 27.125 -6.066 1 94.75 184 ILE B CA 1
ATOM 3642 C C . ILE B 1 184 ? 12.172 28.344 -6.727 1 94.75 184 ILE B C 1
ATOM 3644 O O . ILE B 1 184 ? 12.523 29.312 -6.051 1 94.75 184 ILE B O 1
ATOM 3648 N N . ASP B 1 185 ? 12.234 28.375 -8.016 1 95.31 185 ASP B N 1
ATOM 3649 C CA . ASP B 1 185 ? 12.883 29.438 -8.773 1 95.31 185 ASP B CA 1
ATOM 3650 C C . ASP B 1 185 ? 12.094 30.734 -8.656 1 95.31 185 ASP B C 1
ATOM 3652 O O . ASP B 1 185 ? 12.672 31.828 -8.766 1 95.31 185 ASP B O 1
ATOM 3656 N N . GLN B 1 186 ? 10.828 30.641 -8.43 1 95.94 186 GLN B N 1
ATOM 3657 C CA . GLN B 1 186 ? 9.961 31.812 -8.383 1 95.94 186 GLN B CA 1
ATOM 3658 C C . GLN B 1 186 ? 10 32.469 -7 1 95.94 186 GLN B C 1
ATOM 3660 O O . GLN B 1 186 ? 9.484 33.562 -6.816 1 95.94 186 GLN B O 1
ATOM 3665 N N . HIS B 1 187 ? 10.633 31.781 -6.062 1 94.75 187 HIS B N 1
ATOM 3666 C CA . HIS B 1 187 ? 10.75 32.312 -4.711 1 94.75 187 HIS B CA 1
ATOM 3667 C C . HIS B 1 187 ? 12.211 32.5 -4.309 1 94.75 187 HIS B C 1
ATOM 3669 O O . HIS B 1 187 ? 12.891 31.5 -4.012 1 94.75 187 HIS B O 1
ATOM 3675 N N . PRO B 1 188 ? 12.57 33.688 -4.258 1 91.75 188 PRO B N 1
ATOM 3676 C CA . PRO B 1 188 ? 13.992 34 -4.078 1 91.75 188 PRO B CA 1
ATOM 3677 C C . PRO B 1 188 ? 14.586 33.344 -2.838 1 91.75 188 PRO B C 1
ATOM 3679 O O . PRO B 1 188 ? 15.711 32.844 -2.881 1 91.75 188 PRO B O 1
ATOM 3682 N N . HIS B 1 189 ? 13.898 33.344 -1.775 1 87.06 189 HIS B N 1
ATOM 3683 C CA . HIS B 1 189 ? 14.406 32.75 -0.549 1 87.06 189 HIS B CA 1
ATOM 3684 C C . HIS B 1 189 ? 14.609 31.25 -0.711 1 87.06 189 HIS B C 1
ATOM 3686 O O . HIS B 1 189 ? 15.633 30.703 -0.287 1 87.06 189 HIS B O 1
ATOM 3692 N N . LEU B 1 190 ? 13.703 30.609 -1.389 1 89.56 190 LEU B N 1
ATOM 3693 C CA . LEU B 1 190 ? 13.797 29.172 -1.645 1 89.56 190 LEU B CA 1
ATOM 3694 C C . LEU B 1 190 ? 14.945 28.875 -2.604 1 89.56 190 LEU B C 1
ATOM 3696 O O . LEU B 1 190 ? 15.688 27.906 -2.404 1 89.56 190 LEU B O 1
ATOM 3700 N N . LYS B 1 191 ? 14.984 29.656 -3.621 1 91.94 191 LYS B N 1
ATOM 3701 C CA . LYS B 1 191 ? 16.031 29.469 -4.625 1 91.94 191 LYS B CA 1
ATOM 3702 C C . LYS B 1 191 ? 17.422 29.547 -3.998 1 91.94 191 LYS B C 1
ATOM 3704 O O . LYS B 1 191 ? 18.281 28.703 -4.27 1 91.94 191 LYS B O 1
ATOM 3709 N N . LYS B 1 192 ? 17.625 30.516 -3.166 1 88.5 192 LYS B N 1
ATOM 3710 C CA . LYS B 1 192 ? 18.922 30.688 -2.498 1 88.5 192 LYS B CA 1
ATOM 3711 C C . LYS B 1 192 ? 19.25 29.5 -1.612 1 88.5 192 LYS B C 1
ATOM 3713 O O . LYS B 1 192 ? 20.375 29 -1.636 1 88.5 192 LYS B O 1
ATOM 3718 N N . GLN B 1 193 ? 18.266 29.078 -0.921 1 84.69 193 GLN B N 1
ATOM 3719 C CA . GLN B 1 193 ? 18.484 27.938 -0.025 1 84.69 193 GLN B CA 1
ATOM 3720 C C . GLN B 1 193 ? 18.766 26.656 -0.81 1 84.69 193 GLN B C 1
ATOM 3722 O O . GLN B 1 193 ? 19.578 25.828 -0.391 1 84.69 193 GLN B O 1
ATOM 3727 N N . LYS B 1 194 ? 18.094 26.547 -1.933 1 87.81 194 LYS B N 1
ATOM 3728 C CA . LYS B 1 194 ? 18.328 25.375 -2.789 1 87.81 194 LYS B CA 1
ATOM 3729 C C . LYS B 1 194 ? 19.766 25.344 -3.293 1 87.81 194 LYS B C 1
ATOM 3731 O O . LYS B 1 194 ? 20.391 24.297 -3.326 1 87.81 194 LYS B O 1
ATOM 3736 N N . GLU B 1 195 ? 20.203 26.453 -3.666 1 86.5 195 GLU B N 1
ATOM 3737 C CA . GLU B 1 195 ? 21.578 26.547 -4.16 1 86.5 195 GLU B CA 1
ATOM 3738 C C . GLU B 1 195 ? 22.578 26.125 -3.088 1 86.5 195 GLU B C 1
ATOM 3740 O O . GLU B 1 195 ? 23.547 25.438 -3.381 1 86.5 195 GLU B O 1
ATOM 3745 N N . LEU B 1 196 ? 22.281 26.484 -1.935 1 79.19 196 LEU B N 1
ATOM 3746 C CA . LEU B 1 196 ? 23.156 26.125 -0.817 1 79.19 196 LEU B CA 1
ATOM 3747 C C . LEU B 1 196 ? 23.125 24.625 -0.568 1 79.19 196 LEU B C 1
ATOM 3749 O O . LEU B 1 196 ? 24.172 24 -0.382 1 79.19 196 LEU B O 1
ATOM 3753 N N . LEU B 1 197 ? 21.984 24.078 -0.627 1 78.94 197 LEU B N 1
ATOM 3754 C CA . LEU B 1 197 ? 21.828 22.641 -0.379 1 78.94 197 LEU B CA 1
ATOM 3755 C C . LEU B 1 197 ? 22.453 21.828 -1.502 1 78.94 197 LEU B C 1
ATOM 3757 O O . LEU B 1 197 ? 23.078 20.797 -1.249 1 78.94 197 LEU B O 1
ATOM 3761 N N . SER B 1 198 ? 22.297 22.328 -2.711 1 82 198 SER B N 1
ATOM 3762 C CA . SER B 1 198 ? 22.766 21.609 -3.883 1 82 198 SER B CA 1
ATOM 3763 C C . SER B 1 198 ? 24.281 21.594 -3.955 1 82 198 SER B C 1
ATOM 3765 O O . SER B 1 198 ? 24.875 20.781 -4.668 1 82 198 SER B O 1
ATOM 3767 N N . SER B 1 199 ? 24.875 22.484 -3.246 1 78.62 199 SER B N 1
ATOM 3768 C CA . SER B 1 199 ? 26.328 22.562 -3.221 1 78.62 199 SER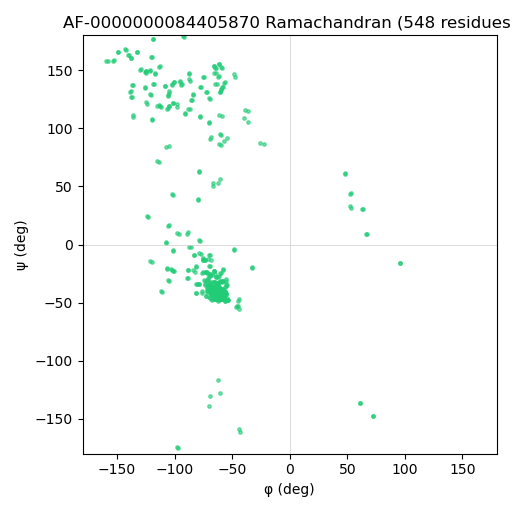 B CA 1
ATOM 3769 C C . SER B 1 199 ? 26.922 21.438 -2.361 1 78.62 199 SER B C 1
ATOM 3771 O O . SER B 1 199 ? 28.125 21.156 -2.436 1 78.62 199 SER B O 1
ATOM 3773 N N . ILE B 1 200 ? 26.094 20.797 -1.636 1 71.81 200 ILE B N 1
ATOM 3774 C CA . ILE B 1 200 ? 26.547 19.688 -0.797 1 71.81 200 ILE B CA 1
ATOM 3775 C C . ILE B 1 200 ? 26.578 18.406 -1.622 1 71.81 200 ILE B C 1
ATOM 3777 O O . ILE B 1 200 ? 25.578 18 -2.217 1 71.81 200 ILE B O 1
ATOM 3781 N N . PRO B 1 201 ? 27.703 17.734 -1.675 1 74.88 201 PRO B N 1
ATOM 3782 C CA . PRO B 1 201 ? 27.781 16.5 -2.445 1 74.88 201 PRO B CA 1
ATOM 3783 C C . PRO B 1 201 ? 26.781 15.438 -1.98 1 74.88 201 PRO B C 1
ATOM 3785 O O . PRO B 1 201 ? 26.578 15.258 -0.776 1 74.88 201 PRO B O 1
ATOM 3788 N N . GLY B 1 202 ? 26.125 14.812 -2.961 1 72.56 202 GLY B N 1
ATOM 3789 C CA . GLY B 1 202 ? 25.203 13.742 -2.627 1 72.56 202 GLY B CA 1
ATOM 3790 C C . GLY B 1 202 ? 23.766 14.211 -2.533 1 72.56 202 GLY B C 1
ATOM 3791 O O . GLY B 1 202 ? 22.844 13.391 -2.492 1 72.56 202 GLY B O 1
ATOM 3792 N N . ILE B 1 203 ? 23.625 15.531 -2.443 1 78.44 203 ILE B N 1
ATOM 3793 C CA . ILE B 1 203 ? 22.266 16.047 -2.387 1 78.44 203 ILE B CA 1
ATOM 3794 C C . ILE B 1 203 ? 21.766 16.344 -3.801 1 78.44 203 ILE B C 1
ATOM 3796 O O . ILE B 1 203 ? 22.25 17.281 -4.453 1 78.44 203 ILE B O 1
ATOM 3800 N N . GLY B 1 204 ? 20.812 15.562 -4.195 1 82.62 204 GLY B N 1
ATOM 3801 C CA . GLY B 1 204 ? 20.188 15.789 -5.496 1 82.62 204 GLY B CA 1
ATOM 3802 C C . GLY B 1 204 ? 18.969 16.688 -5.434 1 82.62 204 GLY B C 1
ATOM 3803 O O . GLY B 1 204 ? 18.562 17.125 -4.352 1 82.62 204 GLY B O 1
ATOM 3804 N N . ASP B 1 205 ? 18.406 16.938 -6.555 1 85.31 205 ASP B N 1
ATOM 3805 C CA . ASP B 1 205 ? 17.297 17.875 -6.668 1 85.31 205 ASP B CA 1
ATOM 3806 C C . ASP B 1 205 ? 16.109 17.453 -5.805 1 85.31 205 ASP B C 1
ATOM 3808 O O . ASP B 1 205 ? 15.523 18.266 -5.094 1 85.31 205 ASP B O 1
ATOM 3812 N N . ASN B 1 206 ? 15.891 16.219 -5.836 1 85.25 206 ASN B N 1
ATOM 3813 C CA . ASN B 1 206 ? 14.75 15.727 -5.07 1 85.25 206 ASN B CA 1
ATOM 3814 C C . ASN B 1 206 ? 14.992 15.836 -3.57 1 85.25 206 ASN B C 1
ATOM 3816 O O . ASN B 1 206 ? 14.102 16.234 -2.818 1 85.25 206 ASN B O 1
ATOM 3820 N N . THR B 1 207 ? 16.156 15.516 -3.232 1 83.19 207 THR B N 1
ATOM 3821 C CA . THR B 1 207 ? 16.531 15.617 -1.823 1 83.19 207 THR B CA 1
ATOM 3822 C C . THR B 1 207 ? 16.5 17.062 -1.356 1 83.19 207 THR B C 1
ATOM 3824 O O . THR B 1 207 ? 16 17.375 -0.27 1 83.19 207 THR B O 1
ATOM 3827 N N . ALA B 1 208 ? 17.047 17.938 -2.127 1 84.62 208 ALA B N 1
ATOM 3828 C CA . ALA B 1 208 ? 17.062 19.359 -1.795 1 84.62 208 ALA B CA 1
ATOM 3829 C C . ALA B 1 208 ? 15.633 19.891 -1.633 1 84.62 208 ALA B C 1
ATOM 3831 O O . ALA B 1 208 ? 15.352 20.625 -0.687 1 84.62 208 ALA B O 1
ATOM 3832 N N . ALA B 1 209 ? 14.758 19.5 -2.537 1 88.69 209 ALA B N 1
ATOM 3833 C CA . ALA B 1 209 ? 13.367 19.953 -2.48 1 88.69 209 ALA B CA 1
ATOM 3834 C C . ALA B 1 209 ? 12.688 19.469 -1.208 1 88.69 209 ALA B C 1
ATOM 3836 O O . ALA B 1 209 ? 11.938 20.203 -0.573 1 88.69 209 ALA B O 1
ATOM 3837 N N . THR B 1 210 ? 13.008 18.266 -0.882 1 86.12 210 THR B N 1
ATOM 3838 C CA . THR B 1 210 ? 12.43 17.672 0.324 1 86.12 210 THR B CA 1
ATOM 3839 C C . THR B 1 210 ? 12.914 18.422 1.567 1 86.12 210 THR B C 1
ATOM 3841 O O . THR B 1 210 ? 12.117 18.734 2.455 1 86.12 210 THR B O 1
ATOM 3844 N N . LEU B 1 211 ? 14.148 18.719 1.592 1 81.69 211 LEU B N 1
ATOM 3845 C CA . LEU B 1 211 ? 14.711 19.453 2.721 1 81.69 211 LEU B CA 1
ATOM 3846 C C . LEU B 1 211 ? 14.109 20.859 2.814 1 81.69 211 LEU B C 1
ATOM 3848 O O . LEU B 1 211 ? 13.773 21.328 3.906 1 81.69 211 LEU B O 1
ATOM 3852 N N . LEU B 1 212 ? 13.977 21.484 1.739 1 83.88 212 LEU B N 1
ATOM 3853 C CA . LEU B 1 212 ? 13.383 22.812 1.7 1 83.88 212 LEU B CA 1
ATOM 3854 C C . LEU B 1 212 ? 11.938 22.781 2.193 1 83.88 212 LEU B C 1
ATOM 3856 O O . LEU B 1 212 ? 11.523 23.656 2.949 1 83.88 212 LEU B O 1
ATOM 3860 N N . ALA B 1 213 ? 11.258 21.75 1.823 1 84.88 213 ALA B N 1
ATOM 3861 C CA . ALA B 1 213 ? 9.836 21.656 2.123 1 84.88 213 ALA B CA 1
ATOM 3862 C C . ALA B 1 213 ? 9.602 21.406 3.611 1 84.88 213 ALA B C 1
ATOM 3864 O O . ALA B 1 213 ? 8.633 21.891 4.188 1 84.88 213 ALA B O 1
ATOM 3865 N N . PHE B 1 214 ? 10.531 20.734 4.234 1 78.06 214 PHE B N 1
ATOM 3866 C CA . PHE B 1 214 ? 10.172 20.234 5.555 1 78.06 214 PHE B CA 1
ATOM 3867 C C . PHE B 1 214 ? 11.102 20.812 6.621 1 78.06 214 PHE B C 1
ATOM 3869 O O . PHE B 1 214 ? 10.828 20.703 7.816 1 78.06 214 PHE B O 1
ATOM 3876 N N . LEU B 1 215 ? 12.141 21.344 6.258 1 71.12 215 LEU B N 1
ATOM 3877 C CA . LEU B 1 215 ? 13.055 21.906 7.242 1 71.12 215 LEU B CA 1
ATOM 3878 C C . LEU B 1 215 ? 13 23.438 7.219 1 71.12 215 LEU B C 1
ATOM 3880 O O . LEU B 1 215 ? 13.383 24.094 8.195 1 71.12 215 LEU B O 1
ATOM 3884 N N . CYS B 1 216 ? 12.586 24.094 6.27 1 59.78 216 CYS B N 1
ATOM 3885 C CA . CYS B 1 216 ? 12.648 25.547 6.18 1 59.78 216 CYS B CA 1
ATOM 3886 C C . CYS B 1 216 ? 11.586 26.203 7.07 1 59.78 216 CYS B C 1
ATOM 3888 O O . CYS B 1 216 ? 10.484 25.672 7.215 1 59.78 216 CYS B O 1
ATOM 3890 N N . PRO B 1 217 ? 12 27.172 7.527 1 58.38 217 PRO B N 1
ATOM 3891 C CA . PRO B 1 217 ? 13.281 27.844 7.316 1 58.38 217 PRO B CA 1
ATOM 3892 C C . PRO B 1 217 ? 14.43 27.188 8.07 1 58.38 217 PRO B C 1
ATOM 3894 O O . PRO B 1 217 ? 14.281 26.828 9.242 1 58.38 217 PRO B O 1
ATOM 3897 N N . LEU B 1 218 ? 15.5 27.031 7.438 1 60.53 218 LEU B N 1
ATOM 3898 C CA . LEU B 1 218 ? 16.656 26.312 7.977 1 60.53 218 LEU B CA 1
ATOM 3899 C C . LEU B 1 218 ? 17.25 27.047 9.164 1 60.53 218 LEU B C 1
ATOM 3901 O O . LEU B 1 218 ? 17.922 26.453 10.008 1 60.53 218 LEU B O 1
ATOM 3905 N N . ASP B 1 219 ? 16.922 28.344 9.133 1 57.75 219 ASP B N 1
ATOM 3906 C CA . ASP B 1 219 ? 17.516 29.172 10.18 1 57.75 219 ASP B CA 1
ATOM 3907 C C . ASP B 1 219 ? 16.922 28.844 11.547 1 57.75 219 ASP B C 1
ATOM 3909 O O . ASP B 1 219 ? 17.453 29.281 12.57 1 57.75 219 ASP B O 1
ATOM 3913 N N . ARG B 1 220 ? 15.898 28.047 11.445 1 60.5 220 ARG B N 1
ATOM 3914 C CA . ARG B 1 220 ? 15.289 27.656 12.711 1 60.5 220 ARG B CA 1
ATOM 3915 C C . ARG B 1 220 ? 16.156 26.656 13.461 1 60.5 220 ARG B C 1
ATOM 3917 O O . ARG B 1 220 ? 15.984 26.453 14.664 1 60.5 220 ARG B O 1
ATOM 3924 N N . PHE B 1 221 ? 17.094 26.172 12.703 1 62.59 221 PHE B N 1
ATOM 3925 C CA . PHE B 1 221 ? 17.984 25.188 13.305 1 62.59 221 PHE B CA 1
ATOM 3926 C C . PHE B 1 221 ? 19.344 25.797 13.609 1 62.59 221 PHE B C 1
ATOM 3928 O O . PHE B 1 221 ? 19.859 26.578 12.805 1 62.59 221 PHE B O 1
ATOM 3935 N N . ARG B 1 222 ? 19.781 25.578 14.82 1 60.53 222 ARG B N 1
ATOM 3936 C CA . ARG B 1 222 ? 21.062 26.109 15.25 1 60.53 222 ARG B CA 1
ATOM 3937 C C . ARG B 1 222 ? 22.219 25.219 14.797 1 60.53 222 ARG B C 1
ATOM 3939 O O . ARG B 1 222 ? 23.359 25.656 14.742 1 60.53 222 ARG B O 1
ATOM 3946 N N . SER B 1 223 ? 21.859 23.922 14.555 1 61.72 223 SER B N 1
ATOM 3947 C CA . SER B 1 223 ? 22.906 22.984 14.172 1 61.72 223 SER B CA 1
ATOM 3948 C C . SER B 1 223 ? 22.344 21.844 13.328 1 61.72 223 SER B C 1
ATOM 3950 O O . SER B 1 223 ? 21.125 21.625 13.305 1 61.72 223 SER B O 1
ATOM 3952 N N . VAL B 1 224 ? 23.297 21.281 12.625 1 62.5 224 VAL B N 1
ATOM 3953 C CA . VAL B 1 224 ? 22.953 20.109 11.844 1 62.5 224 VAL B CA 1
ATOM 3954 C C . VAL B 1 224 ? 22.406 19.016 12.758 1 62.5 224 VAL B C 1
ATOM 3956 O O . VAL B 1 224 ? 21.5 18.266 12.375 1 62.5 224 VAL B O 1
ATOM 3959 N N . LYS B 1 225 ? 22.906 19.062 13.852 1 59.97 225 LYS B N 1
ATOM 3960 C CA . LYS B 1 225 ? 22.469 18.078 14.836 1 59.97 225 LYS B CA 1
ATOM 3961 C C . LYS B 1 225 ? 20.984 18.25 15.148 1 59.97 225 LYS B C 1
ATOM 3963 O O . LYS B 1 225 ? 20.266 17.266 15.305 1 59.97 225 LYS B O 1
ATOM 3968 N N . GLN B 1 226 ? 20.641 19.484 15.141 1 62.78 226 GLN B N 1
ATOM 3969 C CA . GLN B 1 226 ? 19.234 19.781 15.414 1 62.78 226 GLN B CA 1
ATOM 3970 C C . GLN B 1 226 ? 18.344 19.312 14.266 1 62.78 226 GLN B C 1
ATOM 3972 O O . GLN B 1 226 ? 17.219 18.859 14.484 1 62.78 226 GLN B O 1
ATOM 3977 N N . VAL B 1 227 ? 18.906 19.469 13.141 1 62.62 227 VAL B N 1
ATOM 3978 C CA . VAL B 1 227 ? 18.188 19.047 11.945 1 62.62 227 VAL B CA 1
ATOM 3979 C C . VAL B 1 227 ? 17.984 17.531 11.961 1 62.62 227 VAL B C 1
ATOM 3981 O O . VAL B 1 227 ? 16.875 17.047 11.695 1 62.62 227 VAL B O 1
ATOM 3984 N N . VAL B 1 228 ? 19.031 16.875 12.297 1 60.5 228 VAL B N 1
ATOM 3985 C CA . VAL B 1 228 ? 19 15.422 12.344 1 60.5 228 VAL B CA 1
ATOM 3986 C C . VAL B 1 228 ? 18.016 14.945 13.414 1 60.5 228 VAL B C 1
ATOM 3988 O O . VAL B 1 228 ? 17.266 14.008 13.195 1 60.5 228 VAL B O 1
ATOM 3991 N N . ALA B 1 229 ? 18.062 15.617 14.516 1 59.09 229 ALA B N 1
ATOM 3992 C CA . ALA B 1 229 ? 17.156 15.297 15.609 1 59.09 229 ALA B CA 1
ATOM 3993 C C . ALA B 1 229 ? 15.703 15.539 15.195 1 59.09 229 ALA B C 1
ATOM 3995 O O . ALA B 1 229 ? 14.82 14.734 15.5 1 59.09 229 ALA B O 1
ATOM 3996 N N . TYR B 1 230 ? 15.68 16.625 14.492 1 61.34 230 TYR B N 1
ATOM 3997 C CA . TYR B 1 230 ? 14.359 17.016 14.023 1 61.34 230 TYR B CA 1
ATOM 3998 C C . TYR B 1 230 ? 13.797 15.977 13.055 1 61.34 230 TYR B C 1
ATOM 4000 O O . TYR B 1 230 ? 12.602 15.68 13.07 1 61.34 230 TYR B O 1
ATOM 4008 N N . ALA B 1 231 ? 14.688 15.422 12.273 1 59.75 231 ALA B N 1
ATOM 4009 C CA . ALA B 1 231 ? 14.297 14.438 11.266 1 59.75 231 ALA B CA 1
ATOM 4010 C C . ALA B 1 231 ? 14.055 13.07 11.898 1 59.75 231 ALA B C 1
ATOM 4012 O O . ALA B 1 231 ? 13.523 12.164 11.25 1 59.75 231 ALA B O 1
ATOM 4013 N N . GLY B 1 232 ? 14.141 12.828 13.266 1 53 232 GLY B N 1
ATOM 4014 C CA . GLY B 1 232 ? 13.93 11.586 13.992 1 53 232 GLY B CA 1
ATOM 4015 C C . GLY B 1 232 ? 14.984 10.539 13.703 1 53 232 GLY B C 1
ATOM 4016 O O . GLY B 1 232 ? 14.734 9.336 13.844 1 53 232 GLY B O 1
ATOM 4017 N N . LEU B 1 233 ? 16.047 10.773 13.039 1 46.69 233 LEU B N 1
ATOM 4018 C CA . LEU B 1 233 ? 17.094 9.797 12.719 1 46.69 233 LEU B CA 1
ATOM 4019 C C . LEU B 1 233 ? 17.859 9.398 13.969 1 46.69 233 LEU B C 1
ATOM 4021 O O . LEU B 1 233 ? 18.469 8.32 14.016 1 46.69 233 LEU B O 1
ATOM 4025 N N . ASN B 1 234 ? 18.062 10.211 14.969 1 38.5 234 ASN B N 1
ATOM 4026 C CA . ASN B 1 234 ? 18.844 9.797 16.125 1 38.5 234 ASN B CA 1
ATOM 4027 C C . ASN B 1 234 ? 17.953 9.5 17.328 1 38.5 234 ASN B C 1
ATOM 4029 O O . ASN B 1 234 ? 17.484 10.422 18 1 38.5 234 ASN B O 1
ATOM 4033 N N . PRO B 1 235 ? 17.391 8.211 17.406 1 37.88 235 PRO B N 1
ATOM 4034 C CA . PRO B 1 235 ? 16.672 7.879 18.641 1 37.88 235 PRO B CA 1
ATOM 4035 C C . PRO B 1 235 ? 17.422 8.312 19.906 1 37.88 235 PRO B C 1
ATOM 4037 O O . PRO B 1 235 ? 16.797 8.531 20.938 1 37.88 235 PRO B O 1
ATOM 4040 N N . CYS B 1 236 ? 18.703 7.934 19.891 1 33.81 236 CYS B N 1
ATOM 4041 C CA . CYS B 1 236 ? 19.438 7.898 21.156 1 33.81 236 CYS B CA 1
ATOM 4042 C C . CYS B 1 236 ? 19.625 9.305 21.719 1 33.81 236 CYS B C 1
ATOM 4044 O O . CYS B 1 236 ? 20.234 9.477 22.781 1 33.81 236 CYS B O 1
ATOM 4046 N N . ILE B 1 237 ? 19.75 10.273 20.891 1 34.72 237 ILE B N 1
ATOM 4047 C CA . ILE B 1 237 ? 20.281 11.422 21.625 1 34.72 237 ILE B CA 1
ATOM 4048 C C . ILE B 1 237 ? 19.25 11.906 22.625 1 34.72 237 ILE B C 1
ATOM 4050 O O . ILE B 1 237 ? 18.312 12.641 22.281 1 34.72 237 ILE B O 1
ATOM 4054 N N . ARG B 1 238 ? 18.719 11.102 23.469 1 34.38 238 ARG B N 1
ATOM 4055 C CA . ARG B 1 238 ? 18.094 11.5 24.734 1 34.38 238 ARG B CA 1
ATOM 4056 C C . ARG B 1 238 ? 19 12.445 25.516 1 34.38 238 ARG B C 1
ATOM 4058 O O . ARG B 1 238 ? 18.922 12.516 26.734 1 34.38 238 ARG B O 1
ATOM 4065 N N . GLN B 1 239 ? 20.219 12.75 25.094 1 32.31 239 GLN B N 1
ATOM 4066 C CA . GLN B 1 239 ? 20.859 13.477 26.188 1 32.31 239 GLN B CA 1
ATOM 4067 C C . GLN B 1 239 ? 19.891 14.508 26.797 1 32.31 239 GLN B C 1
ATOM 4069 O O . GLN B 1 239 ? 18.906 14.875 26.172 1 32.31 239 GLN B O 1
ATOM 4074 N N . SER B 1 240 ? 20.609 15.688 27.594 1 29.28 240 SER B N 1
ATOM 4075 C CA . SER B 1 240 ? 20.266 16.531 28.734 1 29.28 240 SER B CA 1
ATOM 4076 C C . SER B 1 240 ? 19.016 17.359 28.469 1 29.28 240 SER B C 1
ATOM 4078 O O . SER B 1 240 ? 17.938 17.047 28.984 1 29.28 240 SER B O 1
ATOM 4080 N N . GLY B 1 241 ? 19.203 18.875 28.734 1 28.38 241 GLY B N 1
ATOM 4081 C CA . GLY B 1 241 ? 18.453 19.984 29.281 1 28.38 241 GLY B CA 1
ATOM 4082 C C . GLY B 1 241 ? 17.281 20.406 28.391 1 28.38 241 GLY B C 1
ATOM 4083 O O . GLY B 1 241 ? 16.938 19.703 27.453 1 28.38 241 GLY B O 1
ATOM 4084 N N . GLN B 1 242 ? 17.25 21.891 28.125 1 29.58 242 GLN B N 1
ATOM 4085 C CA . GLN B 1 242 ? 16.312 23 27.938 1 29.58 242 GLN B CA 1
ATOM 4086 C C . GLN B 1 242 ? 15.727 23 26.531 1 29.58 242 GLN B C 1
ATOM 4088 O O . GLN B 1 242 ? 15.172 24 26.094 1 29.58 242 GLN B O 1
ATOM 4093 N N . TRP B 1 243 ? 16.25 22.125 25.641 1 31.62 243 TRP B N 1
ATOM 4094 C CA . TRP B 1 243 ? 15.789 22.641 24.359 1 31.62 243 TRP B CA 1
ATOM 4095 C C . TRP B 1 243 ? 14.281 22.453 24.219 1 31.62 243 TRP B C 1
ATOM 4097 O O . TRP B 1 243 ? 13.781 21.328 24.219 1 31.62 243 TRP B O 1
ATOM 4107 N N . ALA B 1 244 ? 13.523 23.391 24.609 1 33.06 244 ALA B N 1
ATOM 4108 C CA . ALA B 1 244 ? 12.094 23.688 24.562 1 33.06 244 ALA B CA 1
ATOM 4109 C C . ALA B 1 244 ? 11.516 23.391 23.188 1 33.06 244 ALA B C 1
ATOM 4111 O O . ALA B 1 244 ? 10.359 22.969 23.062 1 33.06 244 ALA B O 1
ATOM 4112 N N . GLY B 1 245 ? 12.062 23.984 22.016 1 33.16 245 GLY B N 1
ATOM 4113 C CA . GLY B 1 245 ? 11.219 24.156 20.844 1 33.16 245 GLY B CA 1
ATOM 4114 C C . GLY B 1 245 ? 11.062 22.875 20.047 1 33.16 245 GLY B C 1
ATOM 4115 O O . GLY B 1 245 ? 11.648 22.734 18.969 1 33.16 245 GLY B O 1
ATOM 4116 N N . LYS B 1 246 ? 10.922 21.688 20.547 1 38.44 246 LYS B N 1
ATOM 4117 C CA . LYS B 1 246 ? 10.867 20.438 19.812 1 38.44 246 LYS B CA 1
ATOM 4118 C C . LYS B 1 246 ? 9.688 20.406 18.844 1 38.44 246 LYS B C 1
ATOM 4120 O O . LYS B 1 246 ? 8.539 20.234 19.266 1 38.44 246 LYS B O 1
ATOM 4125 N N . THR B 1 247 ? 9.594 21.406 17.906 1 33.88 247 THR B N 1
ATOM 4126 C CA . THR B 1 247 ? 8.445 21.25 17.016 1 33.88 247 THR B CA 1
ATOM 4127 C C . THR B 1 247 ? 8.531 19.953 16.234 1 33.88 247 THR B C 1
ATOM 4129 O O . THR B 1 247 ? 9.445 19.75 15.43 1 33.88 247 THR B O 1
ATOM 4132 N N . PRO B 1 248 ? 8.086 18.891 16.719 1 34.25 248 PRO B N 1
ATOM 4133 C CA . PRO B 1 248 ? 8.188 17.594 16.047 1 34.25 248 PRO B CA 1
ATOM 4134 C C . PRO B 1 248 ? 7.461 17.562 14.711 1 34.25 248 PRO B C 1
ATOM 4136 O O . PRO B 1 248 ? 6.422 18.203 14.547 1 34.25 248 PRO B O 1
ATOM 4139 N N . ILE B 1 249 ? 8.125 17.469 13.578 1 41.84 249 ILE B N 1
ATOM 4140 C CA . ILE B 1 249 ? 7.602 17.375 12.219 1 41.84 249 ILE B CA 1
ATOM 4141 C C . ILE B 1 249 ? 6.672 16.172 12.109 1 41.84 249 ILE B C 1
ATOM 4143 O O . ILE B 1 249 ? 6.879 15.156 12.773 1 41.84 249 ILE B O 1
ATOM 4147 N N . ALA B 1 250 ? 5.562 16.234 11.453 1 40.34 250 ALA B N 1
ATOM 4148 C CA . ALA B 1 250 ? 4.539 15.234 11.141 1 40.34 250 ALA B CA 1
ATOM 4149 C C . ALA B 1 250 ? 5.172 13.961 10.594 1 40.34 250 ALA B C 1
ATOM 4151 O O . ALA B 1 250 ? 6.25 14 10 1 40.34 250 ALA B O 1
ATOM 4152 N N . LYS B 1 251 ? 4.629 12.859 10.852 1 41.56 251 LYS B N 1
ATOM 4153 C CA . LYS B 1 251 ? 5.078 11.508 10.523 1 41.56 251 LYS B CA 1
ATOM 4154 C C . LYS B 1 251 ? 5.523 11.414 9.062 1 41.56 251 LYS B C 1
ATOM 4156 O O . LYS B 1 251 ? 6.57 10.836 8.766 1 41.56 251 LYS B O 1
ATOM 4161 N N . ALA B 1 252 ? 4.664 11.812 8.188 1 43.41 252 ALA B N 1
ATOM 4162 C CA . ALA B 1 252 ? 4.98 11.664 6.773 1 43.41 252 ALA B CA 1
ATOM 4163 C C . ALA B 1 252 ? 6.195 12.508 6.391 1 43.41 252 ALA B C 1
ATOM 4165 O O . ALA B 1 252 ? 7.016 12.086 5.57 1 43.41 252 ALA B O 1
ATOM 4166 N N . GLY B 1 253 ? 6.25 13.758 6.82 1 47.84 253 GLY B N 1
ATOM 4167 C CA . GLY B 1 253 ? 7.41 14.602 6.586 1 47.84 253 GLY B CA 1
ATOM 4168 C C . GLY B 1 253 ? 8.695 14.023 7.145 1 47.84 253 GLY B C 1
ATOM 4169 O O . GLY B 1 253 ? 9.758 14.164 6.539 1 47.84 253 GLY B O 1
ATOM 4170 N N . ASN B 1 254 ? 8.375 13.164 8.07 1 55.81 254 ASN B N 1
ATOM 4171 C CA . ASN B 1 254 ? 9.508 12.609 8.805 1 55.81 254 ASN B CA 1
ATOM 4172 C C . ASN B 1 254 ? 10.172 11.469 8.031 1 55.81 254 ASN B C 1
ATOM 4174 O O . ASN B 1 254 ? 11.398 11.398 7.965 1 55.81 254 ASN B O 1
ATOM 4178 N N . ALA B 1 255 ? 9.266 10.812 7.371 1 54.56 255 ALA B N 1
ATOM 4179 C CA . ALA B 1 255 ? 9.875 9.688 6.672 1 54.56 255 ALA B CA 1
ATOM 4180 C C . ALA B 1 255 ? 10.688 10.164 5.469 1 54.56 255 ALA B C 1
ATOM 4182 O O . ALA B 1 255 ? 11.789 9.664 5.219 1 54.56 255 ALA B O 1
ATOM 4183 N N . LEU B 1 256 ? 10.188 11.195 4.887 1 60.06 256 LEU B N 1
ATOM 4184 C CA . LEU B 1 256 ? 10.883 11.727 3.719 1 60.06 256 LEU B CA 1
ATOM 4185 C C . LEU B 1 256 ? 12.172 12.422 4.129 1 60.06 256 LEU B C 1
ATOM 4187 O O . LEU B 1 256 ? 13.195 12.281 3.457 1 60.06 256 LEU B O 1
ATOM 4191 N N . LEU B 1 257 ? 12.016 13.039 5.191 1 63.16 257 LEU B N 1
ATOM 4192 C CA . LEU B 1 257 ? 13.18 13.75 5.711 1 63.16 257 LEU B CA 1
ATOM 4193 C C . LEU B 1 257 ? 14.266 12.773 6.156 1 63.16 257 LEU B C 1
ATOM 4195 O O . LEU B 1 257 ? 15.453 13 5.906 1 63.16 257 LEU B O 1
ATOM 4199 N N . ARG B 1 258 ? 13.766 11.734 6.727 1 60.12 258 ARG B N 1
ATOM 4200 C CA . ARG B 1 258 ? 14.711 10.719 7.191 1 60.12 258 ARG B CA 1
ATOM 4201 C C . ARG B 1 258 ? 15.453 10.094 6.02 1 60.12 258 ARG B C 1
ATOM 4203 O O . ARG B 1 258 ? 16.672 9.906 6.078 1 60.12 258 ARG B O 1
ATOM 4210 N N . THR B 1 259 ? 14.703 9.875 5.098 1 61.94 259 THR B N 1
ATOM 4211 C CA . THR B 1 259 ? 15.312 9.289 3.91 1 61.94 259 THR B CA 1
ATOM 4212 C C . THR B 1 259 ? 16.266 10.273 3.248 1 61.94 259 THR B C 1
ATOM 4214 O O . THR B 1 259 ? 17.375 9.898 2.857 1 61.94 259 THR B O 1
ATOM 4217 N N . ALA B 1 260 ? 15.867 11.453 3.207 1 63.47 260 ALA B N 1
ATOM 4218 C CA . ALA B 1 260 ? 16.688 12.484 2.58 1 63.47 260 ALA B CA 1
ATOM 4219 C C . ALA B 1 260 ? 17.969 12.727 3.379 1 63.47 260 ALA B C 1
ATOM 4221 O O . ALA B 1 260 ? 19.047 12.867 2.805 1 63.47 260 ALA B O 1
ATOM 4222 N N . LEU B 1 261 ? 17.828 12.688 4.672 1 62.84 261 LEU B N 1
ATOM 4223 C CA . LEU B 1 261 ? 18.969 12.992 5.527 1 62.84 261 LEU B CA 1
ATOM 4224 C C . LEU B 1 261 ? 19.922 11.797 5.621 1 62.84 261 LEU B C 1
ATOM 4226 O O . LEU B 1 261 ? 21.125 11.961 5.793 1 62.84 261 LEU B O 1
ATOM 4230 N N . TYR B 1 262 ? 19.266 10.68 5.586 1 58.56 262 TYR B N 1
ATOM 4231 C CA . TYR B 1 262 ? 20.109 9.492 5.582 1 58.56 262 TYR B CA 1
ATOM 4232 C C . TYR B 1 262 ? 21.047 9.492 4.383 1 58.56 262 TYR B C 1
ATOM 4234 O O . TYR B 1 262 ? 22.234 9.156 4.516 1 58.56 262 TYR B O 1
ATOM 4242 N N . VAL B 1 263 ? 20.578 9.891 3.383 1 52.88 263 VAL B N 1
ATOM 4243 C CA . VAL B 1 263 ? 21.391 9.969 2.176 1 52.88 263 VAL B CA 1
ATOM 4244 C C . VAL B 1 263 ? 22.484 11.031 2.357 1 52.88 263 VAL B C 1
ATOM 4246 O O . VAL B 1 263 ? 23.625 10.82 1.977 1 52.88 263 VAL B O 1
ATOM 4249 N N . THR B 1 264 ? 22.031 12.094 3.012 1 54.28 264 THR B N 1
ATOM 4250 C CA . THR B 1 264 ? 22.969 13.188 3.215 1 54.28 264 THR B CA 1
ATOM 4251 C C . THR B 1 264 ? 24.016 12.812 4.262 1 54.28 264 THR B C 1
ATOM 4253 O O . THR B 1 264 ? 25.172 13.234 4.172 1 54.28 264 THR B O 1
ATOM 4256 N N . SER B 1 265 ? 23.453 12.211 5.324 1 53.81 265 SER B N 1
ATOM 4257 C CA . SER B 1 265 ? 24.391 11.828 6.375 1 53.81 265 SER B CA 1
ATOM 4258 C C . SER B 1 265 ? 25.484 10.922 5.832 1 53.81 265 SER B C 1
ATOM 4260 O O . SER B 1 265 ? 26.625 10.992 6.277 1 53.81 265 SER B O 1
ATOM 4262 N N . ARG B 1 266 ? 24.938 10.078 5.023 1 49.44 266 ARG B N 1
ATOM 4263 C CA . ARG B 1 266 ? 26.016 9.297 4.406 1 49.44 266 ARG B CA 1
ATOM 4264 C C . ARG B 1 266 ? 27.031 10.203 3.725 1 49.44 266 ARG B C 1
ATOM 4266 O O . ARG B 1 266 ? 28.203 9.852 3.611 1 49.44 266 ARG B O 1
ATOM 4273 N N . TYR B 1 267 ? 26.359 11.273 3.324 1 45.91 267 TYR B N 1
ATOM 4274 C CA . TYR B 1 267 ? 27.234 12.328 2.836 1 45.91 267 TYR B CA 1
ATOM 4275 C C . TYR B 1 267 ? 27.484 13.375 3.918 1 45.91 267 TYR B C 1
ATOM 4277 O O . TYR B 1 267 ? 26.578 13.719 4.68 1 45.91 267 TYR B O 1
ATOM 4285 N N . LYS B 1 268 ? 28.516 13.734 4.414 1 48.53 268 LYS B N 1
ATOM 4286 C CA . LYS B 1 268 ? 29.062 14.523 5.516 1 48.53 268 LYS B CA 1
ATOM 4287 C C . LYS B 1 268 ? 28.078 15.602 5.969 1 48.53 268 LYS B C 1
ATOM 4289 O O . LYS B 1 268 ? 27.859 16.578 5.258 1 48.53 268 LYS B O 1
ATOM 4294 N N . LEU B 1 269 ? 27.172 15.266 6.887 1 54.38 269 LEU B N 1
ATOM 4295 C CA . LEU B 1 269 ? 26.312 16.172 7.637 1 54.38 269 LEU B CA 1
ATOM 4296 C C . LEU B 1 269 ? 27.031 17.5 7.895 1 54.38 269 LEU B C 1
ATOM 4298 O O . LEU B 1 269 ? 26.391 18.516 8.203 1 54.38 269 LEU B O 1
ATOM 4302 N N . GLY B 1 270 ? 28.344 17.406 7.762 1 53.16 270 GLY B N 1
ATOM 4303 C CA . GLY B 1 270 ? 29.141 18.609 7.969 1 53.16 270 GLY B CA 1
ATOM 4304 C C . GLY B 1 270 ? 28.797 19.719 6.992 1 53.16 270 GLY B C 1
ATOM 4305 O O . GLY B 1 270 ? 28.828 20.891 7.352 1 53.16 270 GLY B O 1
ATOM 4306 N N . ALA B 1 271 ? 28.422 19.234 5.852 1 52.78 271 ALA B N 1
ATOM 4307 C CA . ALA B 1 271 ? 28.156 20.266 4.852 1 52.78 271 ALA B CA 1
ATOM 4308 C C . ALA B 1 271 ? 26.828 20.969 5.117 1 52.78 271 ALA B C 1
ATOM 4310 O O . ALA B 1 271 ? 26.641 22.141 4.773 1 52.78 271 ALA B O 1
ATOM 4311 N N . LEU B 1 272 ? 25.953 20.328 5.801 1 57.5 272 LEU B N 1
ATOM 4312 C CA . LEU B 1 272 ? 24.688 20.938 6.168 1 57.5 272 LEU B CA 1
ATOM 4313 C C . LEU B 1 272 ? 24.891 22.047 7.211 1 57.5 272 LEU B C 1
ATOM 4315 O O . LEU B 1 272 ? 24.094 22.984 7.289 1 57.5 272 LEU B O 1
ATOM 4319 N N . SER B 1 273 ? 26 21.891 8.008 1 56.31 273 SER B N 1
ATOM 4320 C CA . SER B 1 273 ? 26.328 22.906 9 1 56.31 273 SER B CA 1
ATOM 4321 C C . SER B 1 273 ? 26.578 24.25 8.344 1 56.31 273 SER B C 1
ATOM 4323 O O . SER B 1 273 ? 26.328 25.297 8.953 1 56.31 273 SER B O 1
ATOM 4325 N N . ARG B 1 274 ? 27.094 24.156 7.168 1 54.16 274 ARG B N 1
ATOM 4326 C CA . ARG B 1 274 ? 27.391 25.406 6.477 1 54.16 274 ARG B CA 1
ATOM 4327 C C . ARG B 1 274 ? 26.094 26.094 6.031 1 54.16 274 ARG B C 1
ATOM 4329 O O . ARG B 1 274 ? 26.047 27.328 5.934 1 54.16 274 ARG B O 1
ATOM 4336 N N . ALA B 1 275 ? 25.031 25.359 5.863 1 50.84 275 ALA B N 1
ATOM 4337 C CA . ALA B 1 275 ? 23.781 25.906 5.344 1 50.84 275 ALA B CA 1
ATOM 4338 C C . ALA B 1 275 ? 22.906 26.438 6.477 1 50.84 275 ALA B C 1
ATOM 4340 O O . ALA B 1 275 ? 22.109 27.359 6.277 1 50.84 275 ALA B O 1
ATOM 4341 N N . ILE B 1 276 ? 23.047 25.875 7.59 1 52.47 276 ILE B N 1
ATOM 4342 C CA . ILE B 1 276 ? 22.281 26.312 8.758 1 52.47 276 ILE B CA 1
ATOM 4343 C C . ILE B 1 276 ? 22.953 27.516 9.398 1 52.47 276 ILE B C 1
ATOM 4345 O O . ILE B 1 276 ? 24.172 27.531 9.578 1 52.47 276 ILE B O 1
#

InterPro domains:
  IPR002525 Transposase IS110-like, N-terminal [PF01548] (8-153)
  IPR003346 Transposase IS116/IS110/IS902, C-terminal [PF02371] (195-263)
  IPR047650 Transposase IS110-like [NF033542] (7-263)
  IPR047650 Transposase IS110-like [PTHR33055] (6-263)